Protein AF-A0A7S0XAB7-F1 (afdb_monomer_lite)

InterPro domains:
  IPR029060 PIN-like domain superfamily [SSF88723] (67-189)

Organism: NCBI:txid81844

pLDDT: mean 71.21, std 23.97, range [22.67, 98.19]

Radius of gyration: 31.21 Å; chains: 1; bounding box: 83×101×109 Å

Sequence (470 aa):
MPPYPRRRRLAKTPPPHLFDDEVSGGDVAPIPHPSLLSPSVAHDEPIDLVLDALVKQEFFFPVFDAANKTGSPWQLVAVMYHRVRGFIAACTASGFRLHWVMDCGWRSEEAHEKWRSRREEEVGKQMRNFPIGLDSILSDFLEECGQRVYRAEGLDGDDVVAKLAQELGPKTMLLSADRDMFRYVGLDNPADRVMADFTFDPVDVQGRREHHDAHADAHADIGYRLRLIPSHNPTRRRGVSKRWLSEVPYDPEAWLMTSNKLTAGIRNDMSDVADADVASRTGVGRDLGHKKAGTNEDCKQPKKTKTSSRPLSTPPAGLPSKPRPRRRRPSAPVPVHAMGYVRGACSPHVRRHGNLHAIARPLRAAVYHLLGAGMGVGGAVREVYPEWSTETDAVVWVEVPLAPDAQLVGLFDGDGGEALEWLTRRDPMAGGGSGGDGASSHSRASTGGEGRYGREMQGGAGGEVRGRIG

Secondary structure (DSSP, 8-state):
-PPPP-PPPPP-PPPGGGT-----SS----PPPGGG---SS--SSPEEEEEETGGGHHHHS----TTTT---HHHHHHHHHHHHHHHHHHHHHTTEEEEEE------SHHHHHHHHHHHHHHHHHT--SS-TTHHHHHHHHHHHTT-EEE--TTS-HHHHHHHHHHHT-TT-EEE---GGGGGEES-S-HHHHEEEEEEEEEEE----------SS-----EEEEEEEEE-S--SPPTTPPPEEGGGS---HHHHHS---HHHHHHHTTSSSSTTTTTTTS------------------PPPPPPP----PPPPPPP---PPPPP--PPPPP---TTSS-EEE----TTHHHH--HHHHTHHHHHHHHHHTTTT-STT--EEEEEEEEETTTTEEEEEEEEE---GGGGGGGSSSSHHHHHHHHHH-TTSS---------------S-----------------------

Structure (mmCIF, N/CA/C/O backbone):
data_AF-A0A7S0XAB7-F1
#
_entry.id   AF-A0A7S0XAB7-F1
#
loop_
_atom_site.group_PDB
_atom_site.id
_atom_site.type_symbol
_atom_site.label_atom_id
_atom_site.label_alt_id
_atom_site.label_comp_id
_atom_site.label_asym_id
_atom_site.label_entity_id
_atom_site.label_seq_id
_atom_site.pdbx_PDB_ins_code
_atom_site.Cartn_x
_atom_site.Cartn_y
_atom_site.Cartn_z
_atom_site.occupancy
_atom_site.B_iso_or_equiv
_atom_site.auth_seq_id
_atom_site.auth_comp_id
_atom_site.auth_asym_id
_atom_site.auth_atom_id
_atom_site.pdbx_PDB_model_num
ATOM 1 N N . MET A 1 1 ? 14.677 35.572 20.232 1.00 37.78 1 MET A N 1
ATOM 2 C CA . MET A 1 1 ? 13.810 34.401 20.486 1.00 37.78 1 MET A CA 1
ATOM 3 C C . MET A 1 1 ? 14.706 33.222 20.813 1.00 37.78 1 MET A C 1
ATOM 5 O O . MET A 1 1 ? 15.589 32.954 20.005 1.00 37.78 1 MET A O 1
ATOM 9 N N . PRO A 1 2 ? 14.558 32.570 21.974 1.00 28.83 2 PRO A N 1
ATOM 10 C CA . PRO A 1 2 ? 15.332 31.371 22.264 1.00 28.83 2 PRO A CA 1
ATOM 11 C C . PRO A 1 2 ? 14.878 30.226 21.338 1.00 28.83 2 PRO A C 1
ATOM 13 O O . PRO A 1 2 ? 13.705 30.189 20.951 1.00 28.83 2 PRO A O 1
ATOM 16 N N . PRO A 1 3 ? 15.780 29.313 20.943 1.00 34.44 3 PRO A N 1
ATOM 17 C CA . PRO A 1 3 ? 15.418 28.171 20.118 1.00 34.44 3 PRO A CA 1
ATOM 18 C C . PRO A 1 3 ? 14.452 27.260 20.881 1.00 34.44 3 PRO A C 1
ATOM 20 O O . PRO A 1 3 ? 14.683 26.914 22.040 1.00 34.44 3 PRO A O 1
ATOM 23 N N . TYR A 1 4 ? 13.359 26.876 20.218 1.00 22.67 4 TYR A N 1
ATOM 24 C CA . TYR A 1 4 ? 12.423 25.874 20.722 1.00 22.67 4 TYR A CA 1
ATOM 25 C C . TYR A 1 4 ? 13.188 24.588 21.086 1.00 22.67 4 TYR A C 1
ATOM 27 O O . TYR A 1 4 ? 13.951 24.087 20.251 1.00 22.67 4 TYR A O 1
ATOM 35 N N . PRO A 1 5 ? 12.984 24.012 22.283 1.00 29.58 5 PRO A N 1
ATOM 36 C CA . PRO A 1 5 ? 13.588 22.735 22.622 1.00 29.58 5 PRO A CA 1
ATOM 37 C C . PRO A 1 5 ? 13.044 21.663 21.674 1.00 29.58 5 PRO A C 1
ATOM 39 O O . PRO A 1 5 ? 11.830 21.468 21.557 1.00 29.58 5 PRO A O 1
ATOM 42 N N . ARG A 1 6 ? 13.948 20.963 20.977 1.00 27.81 6 ARG A N 1
ATOM 43 C CA . ARG A 1 6 ? 13.610 19.759 20.209 1.00 27.81 6 ARG A CA 1
ATOM 44 C C . ARG A 1 6 ? 12.980 18.753 21.173 1.00 27.81 6 ARG A C 1
ATOM 46 O O . ARG A 1 6 ? 13.664 18.210 22.037 1.00 27.81 6 ARG A O 1
ATOM 53 N N . ARG A 1 7 ? 11.671 18.515 21.044 1.00 33.06 7 ARG A N 1
ATOM 54 C CA . ARG A 1 7 ? 10.978 17.470 21.807 1.00 33.06 7 ARG A CA 1
ATOM 55 C C . ARG A 1 7 ? 11.581 16.112 21.445 1.00 33.06 7 ARG A C 1
ATOM 57 O O . ARG A 1 7 ? 11.533 15.709 20.283 1.00 33.06 7 ARG A O 1
ATOM 64 N N . ARG A 1 8 ? 12.118 15.406 22.447 1.00 30.88 8 ARG A N 1
ATOM 65 C CA . ARG A 1 8 ? 12.371 13.961 22.380 1.00 30.88 8 ARG A CA 1
ATOM 66 C C . ARG A 1 8 ? 11.053 13.284 21.992 1.00 30.88 8 ARG A C 1
ATOM 68 O O . ARG A 1 8 ? 10.064 13.433 22.708 1.00 30.88 8 ARG A O 1
ATOM 75 N N . ARG A 1 9 ? 11.020 12.580 20.855 1.00 36.34 9 ARG A N 1
ATOM 76 C CA . ARG A 1 9 ? 9.952 11.610 20.579 1.00 36.34 9 ARG A CA 1
ATOM 77 C C . ARG A 1 9 ? 10.008 10.579 21.711 1.00 36.34 9 ARG A C 1
ATOM 79 O O . ARG A 1 9 ? 11.088 10.055 21.976 1.00 36.34 9 ARG A O 1
ATOM 86 N N . LEU A 1 10 ? 8.886 10.341 22.396 1.00 34.97 10 LEU A N 1
ATOM 87 C CA . LEU A 1 10 ? 8.737 9.156 23.244 1.00 34.97 10 LEU A CA 1
ATOM 88 C C . LEU A 1 10 ? 9.115 7.945 22.386 1.00 34.97 10 LEU A C 1
ATOM 90 O O . LEU A 1 10 ? 8.722 7.880 21.217 1.00 34.97 10 LEU A O 1
ATOM 94 N N . ALA A 1 11 ? 9.971 7.077 22.920 1.00 35.66 11 ALA A N 1
ATOM 95 C CA . ALA A 1 11 ? 10.509 5.955 22.175 1.00 35.66 11 ALA A CA 1
ATOM 96 C C . ALA A 1 11 ? 9.341 5.079 21.697 1.00 35.66 11 ALA A C 1
ATOM 98 O O . ALA A 1 11 ? 8.578 4.561 22.504 1.00 35.66 11 ALA A O 1
ATOM 99 N N . LYS A 1 12 ? 9.186 4.971 20.373 1.00 47.94 12 LYS A N 1
ATOM 100 C CA . LYS A 1 12 ? 8.206 4.105 19.696 1.00 47.94 12 LYS A CA 1
ATOM 101 C C . LYS A 1 12 ? 8.647 2.636 19.698 1.00 47.94 12 LYS A C 1
ATOM 103 O O . LYS A 1 12 ? 8.240 1.867 18.831 1.00 47.94 12 LYS A O 1
ATOM 108 N N . THR A 1 13 ? 9.572 2.273 20.576 1.00 42.88 13 THR A N 1
ATOM 109 C CA . THR A 1 13 ? 10.095 0.920 20.636 1.00 42.88 13 THR A CA 1
ATOM 110 C C . THR A 1 13 ? 9.013 0.024 21.230 1.00 42.88 13 THR A C 1
ATOM 112 O O . THR A 1 13 ? 8.469 0.363 22.285 1.00 42.88 13 THR A O 1
ATOM 115 N N . PRO A 1 14 ? 8.667 -1.096 20.573 1.00 46.84 14 PRO A N 1
ATOM 116 C CA . PRO A 1 14 ? 7.914 -2.147 21.242 1.00 46.84 14 PRO A CA 1
ATOM 117 C C . PRO A 1 14 ? 8.655 -2.589 22.518 1.00 46.84 14 PRO A C 1
ATOM 119 O O . PRO A 1 14 ? 9.853 -2.312 22.649 1.00 46.84 14 PRO A O 1
ATOM 122 N N . PRO A 1 15 ? 7.976 -3.249 23.472 1.00 47.69 15 PRO A N 1
ATOM 123 C CA . PRO A 1 15 ? 8.644 -3.781 24.652 1.00 47.69 15 PRO A CA 1
ATOM 124 C C . PRO A 1 15 ? 9.848 -4.641 24.221 1.00 47.69 15 PRO A C 1
ATOM 126 O O . PRO A 1 15 ? 9.682 -5.466 23.324 1.00 47.69 15 PRO A O 1
ATOM 129 N N . PRO A 1 16 ? 11.042 -4.461 24.814 1.00 44.22 16 PRO A N 1
ATOM 130 C CA . PRO A 1 16 ? 12.267 -5.132 24.359 1.00 44.22 16 PRO A CA 1
ATOM 131 C C . PRO A 1 16 ? 12.135 -6.667 24.351 1.00 44.22 16 PRO A C 1
ATOM 133 O O . PRO A 1 16 ? 12.554 -7.341 23.420 1.00 44.22 16 PRO A O 1
ATOM 136 N N . HIS A 1 17 ? 11.393 -7.230 25.307 1.00 51.56 17 HIS A N 1
ATOM 137 C CA . HIS A 1 17 ? 11.152 -8.675 25.410 1.00 51.56 17 HIS A CA 1
ATOM 138 C C . HIS A 1 17 ? 10.244 -9.273 24.323 1.00 51.56 17 HIS A C 1
ATOM 140 O O . HIS A 1 17 ? 10.080 -10.484 24.284 1.00 51.56 17 HIS A O 1
ATOM 146 N N . LEU A 1 18 ? 9.612 -8.457 23.476 1.00 49.12 18 LEU A N 1
ATOM 147 C CA . LEU A 1 18 ? 8.716 -8.952 22.428 1.00 49.12 18 LEU A CA 1
ATOM 148 C C . LEU A 1 18 ? 9.488 -9.344 21.154 1.00 49.12 18 LEU A C 1
ATOM 150 O O . LEU A 1 18 ? 8.943 -10.077 20.332 1.00 49.12 18 LEU A O 1
ATOM 154 N N . PHE A 1 19 ? 10.723 -8.846 20.969 1.00 54.03 19 PHE A N 1
ATOM 155 C CA . PHE A 1 19 ? 11.463 -8.998 19.707 1.00 54.03 19 PHE A CA 1
ATOM 156 C C . PHE A 1 19 ? 13.005 -9.057 19.826 1.00 54.03 19 PHE A C 1
ATOM 158 O O . PHE A 1 19 ? 13.649 -9.196 18.788 1.00 54.03 19 PHE A O 1
ATOM 165 N N . ASP A 1 20 ? 13.601 -8.939 21.023 1.00 41.06 20 ASP A N 1
ATOM 166 C CA . ASP A 1 20 ? 15.069 -8.916 21.220 1.00 41.06 20 ASP A CA 1
ATOM 167 C C . ASP A 1 20 ? 15.716 -10.307 21.387 1.00 41.06 20 ASP A C 1
ATOM 169 O O . ASP A 1 20 ? 16.824 -10.411 21.917 1.00 41.06 20 ASP A O 1
ATOM 173 N N . ASP A 1 21 ? 15.088 -11.382 20.906 1.00 45.75 21 ASP A N 1
ATOM 174 C CA . ASP A 1 21 ? 15.840 -12.622 20.720 1.00 45.75 21 ASP A CA 1
ATOM 175 C C . ASP A 1 21 ? 16.812 -12.394 19.561 1.00 45.75 21 ASP A C 1
ATOM 177 O O . ASP A 1 21 ? 16.420 -12.312 18.392 1.00 45.75 21 ASP A O 1
ATOM 181 N N . GLU A 1 22 ? 18.099 -12.238 19.887 1.00 46.84 22 GLU A N 1
ATOM 182 C CA . GLU A 1 22 ? 19.175 -12.350 18.912 1.00 46.84 22 GLU A CA 1
ATOM 183 C C . GLU A 1 22 ? 18.909 -13.606 18.081 1.00 46.84 22 GLU A C 1
ATOM 185 O O . GLU A 1 22 ? 19.001 -14.727 18.586 1.00 46.84 22 GLU A O 1
ATOM 190 N N . VAL A 1 23 ? 18.554 -13.410 16.805 1.00 47.53 23 VAL A N 1
ATOM 191 C CA . VAL A 1 23 ? 18.348 -14.474 15.817 1.00 47.53 23 VAL A CA 1
ATOM 192 C C . VAL A 1 23 ? 19.706 -15.127 15.552 1.00 47.53 23 VAL A C 1
ATOM 194 O O . VAL A 1 23 ? 20.368 -14.885 14.544 1.00 47.53 23 VAL A O 1
ATOM 197 N N . SER A 1 24 ? 20.164 -15.916 16.515 1.00 45.62 24 SER A N 1
ATOM 198 C CA . SER A 1 24 ? 21.437 -16.616 16.539 1.00 45.62 24 SER A CA 1
ATOM 199 C C . SER A 1 24 ? 21.251 -18.020 15.974 1.00 45.62 24 SER A C 1
ATOM 201 O O . SER A 1 24 ? 21.533 -19.003 16.634 1.00 45.62 24 SER A O 1
ATOM 203 N N . GLY A 1 25 ? 20.739 -18.135 14.744 1.00 43.84 25 GLY A N 1
ATOM 204 C CA . GLY A 1 25 ? 20.757 -19.382 13.959 1.00 43.84 25 GLY A CA 1
ATOM 205 C C . GLY A 1 25 ? 20.127 -20.640 14.587 1.00 43.84 25 GLY A C 1
ATOM 206 O O . GLY A 1 25 ? 20.267 -21.711 14.005 1.00 43.84 25 GLY A O 1
ATOM 207 N N . GLY A 1 26 ? 19.468 -20.534 15.742 1.00 40.12 26 GLY A N 1
ATOM 208 C CA . GLY A 1 26 ? 18.760 -21.619 16.410 1.00 40.12 26 GLY A CA 1
ATOM 209 C C . GLY A 1 26 ? 17.337 -21.748 15.885 1.00 40.12 26 GLY A C 1
ATOM 210 O O . GLY A 1 26 ? 16.717 -20.748 15.519 1.00 40.12 26 GLY A O 1
ATOM 211 N N . ASP A 1 27 ? 16.848 -22.986 15.835 1.00 37.84 27 ASP A N 1
ATOM 212 C CA . ASP A 1 27 ? 15.499 -23.347 15.405 1.00 37.84 27 ASP A CA 1
ATOM 213 C C . ASP A 1 27 ? 14.452 -22.393 15.995 1.00 37.84 27 ASP A C 1
ATOM 215 O O . ASP A 1 27 ? 14.251 -22.323 17.209 1.00 37.84 27 ASP A O 1
ATOM 219 N N . VAL A 1 28 ? 13.788 -21.637 15.118 1.00 40.53 28 VAL A N 1
ATOM 220 C CA . VAL A 1 28 ? 12.688 -20.747 15.495 1.00 40.53 28 VAL A CA 1
ATOM 221 C C . VAL A 1 28 ? 11.567 -21.630 16.035 1.00 40.53 28 VAL A C 1
ATOM 223 O O . VAL A 1 28 ? 10.916 -22.345 15.270 1.00 40.53 28 VAL A O 1
ATOM 226 N N . ALA A 1 29 ? 11.362 -21.612 17.354 1.00 36.62 29 ALA A N 1
ATOM 227 C CA . ALA A 1 29 ? 10.285 -22.361 17.985 1.00 36.62 29 ALA A CA 1
ATOM 228 C C . ALA A 1 29 ? 8.939 -22.002 17.319 1.00 36.62 29 ALA A C 1
ATOM 230 O O . ALA A 1 29 ? 8.692 -20.825 17.027 1.00 36.62 29 ALA A O 1
ATOM 231 N N . PRO A 1 30 ? 8.060 -22.985 17.052 1.00 38.66 30 PRO A N 1
ATOM 232 C CA . PRO A 1 30 ? 6.770 -22.717 16.438 1.00 38.66 30 PRO A CA 1
ATOM 233 C C . PRO A 1 30 ? 5.950 -21.812 17.360 1.00 38.66 30 PRO A C 1
ATOM 235 O O . PRO A 1 30 ? 5.572 -22.193 18.467 1.00 38.66 30 PRO A O 1
ATOM 238 N N . ILE A 1 31 ? 5.688 -20.594 16.892 1.00 38.72 31 ILE A N 1
ATOM 239 C CA . ILE A 1 31 ? 4.845 -19.629 17.596 1.00 38.72 31 ILE A CA 1
ATOM 240 C C . ILE A 1 31 ? 3.425 -20.205 17.687 1.00 38.72 31 ILE A C 1
ATOM 242 O O . ILE A 1 31 ? 2.907 -20.680 16.670 1.00 38.72 31 ILE A O 1
ATOM 246 N N . PRO A 1 32 ? 2.781 -20.165 18.868 1.00 35.91 32 PRO A N 1
ATOM 247 C CA . PRO A 1 32 ? 1.451 -20.725 19.054 1.00 35.91 32 PRO A CA 1
ATOM 248 C C . PRO A 1 32 ? 0.440 -20.110 18.079 1.00 35.91 32 PRO A C 1
ATOM 250 O O . PRO A 1 32 ? 0.398 -18.899 17.853 1.00 35.91 32 PRO A O 1
ATOM 253 N N . HIS A 1 33 ? -0.383 -20.979 17.491 1.00 39.03 33 HIS A N 1
ATOM 254 C CA . HIS A 1 33 ? -1.453 -20.604 16.572 1.00 39.03 33 HIS A CA 1
ATOM 255 C C . HIS A 1 33 ? -2.447 -19.643 17.269 1.00 39.03 33 HIS A C 1
ATOM 257 O O . HIS A 1 33 ? -2.789 -19.868 18.433 1.00 39.03 33 HIS A O 1
ATOM 263 N N . PRO A 1 34 ? -2.985 -18.618 16.575 1.00 39.78 34 PRO A N 1
ATOM 264 C CA . PRO A 1 34 ? -3.893 -17.609 17.150 1.00 39.78 34 PRO A CA 1
ATOM 265 C C . PRO A 1 34 ? -5.225 -18.147 17.711 1.00 39.78 34 PRO A C 1
ATOM 267 O O . PRO A 1 34 ? -6.017 -17.388 18.261 1.00 39.78 34 PRO A O 1
ATOM 270 N N . SER A 1 35 ? -5.486 -19.451 17.620 1.00 39.25 35 SER A N 1
ATOM 271 C CA . SER A 1 35 ? -6.715 -20.111 18.068 1.00 39.25 35 SER A CA 1
ATOM 272 C C . SER A 1 35 ? -6.870 -20.260 19.591 1.00 39.25 35 SER A C 1
ATOM 274 O O . SER A 1 35 ? -7.872 -20.818 20.028 1.00 39.25 35 SER A O 1
ATOM 276 N N . LEU A 1 36 ? -5.920 -19.795 20.414 1.00 36.69 36 LEU A N 1
ATOM 277 C CA . LEU A 1 36 ? -5.934 -20.023 21.872 1.00 36.69 36 LEU A CA 1
ATOM 278 C C . LEU A 1 36 ? -6.383 -18.829 22.732 1.00 36.69 36 LEU A C 1
ATOM 280 O O . LEU A 1 36 ? -6.516 -18.975 23.945 1.00 36.69 36 LEU A O 1
ATOM 284 N N . LEU A 1 37 ? -6.685 -17.670 22.144 1.00 44.28 37 LEU A N 1
ATOM 285 C CA . LEU A 1 37 ? -7.172 -16.512 22.902 1.00 44.28 37 LEU A CA 1
ATOM 286 C C . LEU A 1 37 ? -8.704 -16.447 22.861 1.00 44.28 37 LEU A C 1
ATOM 288 O O . LEU A 1 37 ? -9.296 -15.834 21.977 1.00 44.28 37 LEU A O 1
ATOM 292 N N . SER A 1 38 ? -9.354 -17.090 23.834 1.00 43.00 38 SER A N 1
ATOM 293 C CA . SER A 1 38 ? -10.792 -16.907 24.074 1.00 43.00 38 SER A CA 1
ATOM 294 C C . SER A 1 38 ? -11.033 -15.536 24.735 1.00 43.00 38 SER A C 1
ATOM 296 O O . SER A 1 38 ? -10.480 -15.287 25.808 1.00 43.00 38 SER A O 1
ATOM 298 N N . PRO A 1 39 ? -11.827 -14.623 24.145 1.00 46.91 39 PRO A N 1
ATOM 299 C CA . PRO A 1 39 ? -12.055 -13.297 24.718 1.00 46.91 39 PRO A CA 1
ATOM 300 C C . PRO A 1 39 ? -12.919 -13.393 25.987 1.00 46.91 39 PRO A C 1
ATOM 302 O O . PRO A 1 39 ? -14.074 -13.801 25.925 1.00 46.91 39 PRO A O 1
ATOM 305 N N . SER A 1 40 ? -12.382 -13.007 27.152 1.00 42.66 40 SER A N 1
ATOM 306 C CA . SER A 1 40 ? -13.103 -13.079 28.442 1.00 42.66 40 SER A CA 1
ATOM 307 C C . SER A 1 40 ? -13.947 -11.842 28.784 1.00 42.66 40 SER A C 1
ATOM 309 O O . SER A 1 40 ? -14.504 -11.753 29.876 1.00 42.66 40 SER A O 1
ATOM 311 N N . VAL A 1 41 ? -14.092 -10.891 27.857 1.00 54.12 41 VAL A N 1
ATOM 312 C CA . VAL A 1 41 ? -15.007 -9.750 28.008 1.00 54.12 41 VAL A CA 1
ATOM 313 C C . VAL A 1 41 ? -15.913 -9.733 26.787 1.00 54.12 41 VAL A C 1
ATOM 315 O O . VAL A 1 41 ? -15.501 -9.317 25.706 1.00 54.12 41 VAL A O 1
ATOM 318 N N . ALA A 1 42 ? -17.126 -10.255 26.955 1.00 53.44 42 ALA A N 1
ATOM 319 C CA . ALA A 1 42 ? -18.149 -10.280 25.922 1.00 53.44 42 ALA A CA 1
ATOM 320 C C . ALA A 1 42 ? -18.617 -8.845 25.637 1.00 53.44 42 ALA A C 1
ATOM 322 O O . ALA A 1 42 ? -19.544 -8.336 26.259 1.00 53.44 42 ALA A O 1
ATOM 323 N N . HIS A 1 43 ? -17.945 -8.164 24.714 1.00 58.19 43 HIS A N 1
ATOM 324 C CA . HIS A 1 43 ? -18.654 -7.201 23.890 1.00 58.19 43 HIS A CA 1
ATOM 325 C C . HIS A 1 43 ? -19.544 -8.014 22.950 1.00 58.19 43 HIS A C 1
ATOM 327 O O . HIS A 1 43 ? -19.046 -8.920 22.283 1.00 58.19 43 HIS A O 1
ATOM 333 N N . ASP A 1 44 ? -20.844 -7.710 22.920 1.00 79.00 44 ASP A N 1
ATOM 334 C CA . ASP A 1 44 ? -21.820 -8.463 22.117 1.00 79.00 44 ASP A CA 1
ATOM 335 C C . ASP A 1 44 ? -21.486 -8.452 20.611 1.00 79.00 44 ASP A C 1
ATOM 337 O O . ASP A 1 44 ? -21.939 -9.321 19.870 1.00 79.00 44 ASP A O 1
ATOM 341 N N . GLU A 1 45 ? -20.655 -7.508 20.152 1.00 91.25 45 GLU A N 1
ATOM 342 C CA . GLU A 1 45 ? -20.186 -7.430 18.770 1.00 91.25 45 GLU A CA 1
ATOM 343 C C . GLU A 1 45 ? -18.785 -6.784 18.687 1.00 91.25 45 GLU A C 1
ATOM 345 O O . GLU A 1 45 ? -18.538 -5.789 19.380 1.00 91.25 45 GLU A O 1
ATOM 350 N N . PRO A 1 46 ? -17.855 -7.312 17.863 1.00 94.38 46 PRO A N 1
ATOM 351 C CA . PRO A 1 46 ? -16.553 -6.685 17.649 1.00 94.38 46 PRO A CA 1
ATOM 352 C C . PRO A 1 46 ? -16.686 -5.335 16.931 1.00 94.38 46 PRO A C 1
ATOM 354 O O . PRO A 1 46 ? -17.561 -5.144 16.091 1.00 94.38 46 PRO A O 1
ATOM 357 N N . ILE A 1 47 ? -15.781 -4.405 17.232 1.00 96.50 47 ILE A N 1
ATOM 358 C CA . ILE A 1 47 ? -15.714 -3.087 16.589 1.00 96.50 47 ILE A CA 1
ATOM 359 C C . ILE A 1 47 ? -14.889 -3.206 15.307 1.00 96.50 47 ILE A C 1
ATOM 361 O O . ILE A 1 47 ? -13.728 -3.612 15.360 1.00 96.50 47 ILE A O 1
ATOM 365 N N . ASP A 1 48 ? -15.436 -2.822 14.155 1.00 97.94 48 ASP A N 1
ATOM 366 C CA . ASP A 1 48 ? -14.641 -2.789 12.927 1.00 97.94 48 ASP A CA 1
ATOM 367 C C . ASP A 1 48 ? -13.570 -1.683 13.006 1.00 97.94 48 ASP A C 1
ATOM 369 O O . ASP A 1 48 ? -13.840 -0.540 13.389 1.00 97.94 48 ASP A O 1
ATOM 373 N N . LEU A 1 49 ? -12.341 -2.028 12.635 1.00 98.06 49 LEU A N 1
ATOM 374 C CA . LEU A 1 49 ? -11.194 -1.134 12.548 1.00 98.06 49 LEU A CA 1
ATOM 375 C C . LEU A 1 49 ? -10.670 -1.168 11.112 1.00 98.06 49 LEU A C 1
ATOM 377 O O . LEU A 1 49 ? -10.137 -2.184 10.665 1.00 98.06 49 LEU A O 1
ATOM 381 N N . VAL A 1 50 ? -10.823 -0.056 10.394 1.00 98.19 50 VAL A N 1
ATOM 382 C CA . VAL A 1 50 ? -10.312 0.120 9.029 1.00 98.19 50 VAL A CA 1
ATOM 383 C C . VAL A 1 50 ? -8.932 0.759 9.090 1.00 98.19 50 VAL A C 1
ATOM 385 O O . VAL A 1 50 ? -8.753 1.820 9.690 1.00 98.19 50 VAL A O 1
ATOM 388 N N . LEU A 1 51 ? -7.947 0.113 8.475 1.00 97.50 51 LEU A N 1
ATOM 389 C CA . LEU A 1 51 ? -6.547 0.504 8.536 1.00 97.50 51 LEU A CA 1
ATOM 390 C C . LEU A 1 51 ? -6.084 1.040 7.195 1.00 97.50 51 LEU A C 1
ATOM 392 O O . LEU A 1 51 ? -6.178 0.359 6.177 1.00 97.50 51 LEU A O 1
ATOM 396 N N . ASP A 1 52 ? -5.477 2.216 7.239 1.00 96.38 52 ASP A N 1
ATOM 397 C CA . ASP A 1 52 ? -4.585 2.683 6.191 1.00 96.38 52 ASP A CA 1
ATOM 398 C C . ASP A 1 52 ? -3.217 2.015 6.390 1.00 96.38 52 ASP A C 1
ATOM 400 O O . ASP A 1 52 ? -2.388 2.437 7.209 1.00 96.38 52 ASP A O 1
ATOM 404 N N . ALA A 1 53 ? -3.010 0.895 5.698 1.00 93.38 53 ALA A N 1
ATOM 405 C CA . ALA A 1 53 ? -1.891 0.003 5.973 1.00 93.38 53 ALA A CA 1
ATOM 406 C C . ALA A 1 53 ? -0.534 0.660 5.681 1.00 93.38 53 ALA A C 1
ATOM 408 O O . ALA A 1 53 ? 0.443 0.429 6.403 1.00 93.38 53 ALA A O 1
ATOM 409 N N . LEU A 1 54 ? -0.457 1.509 4.647 1.00 89.44 54 LEU A N 1
ATOM 410 C CA . LEU A 1 54 ? 0.819 2.086 4.227 1.00 89.44 54 LEU A CA 1
ATOM 411 C C . LEU A 1 54 ? 1.288 3.209 5.159 1.00 89.44 54 LEU A C 1
ATOM 413 O O . LEU A 1 54 ? 2.492 3.384 5.353 1.00 89.44 54 LEU A O 1
ATOM 417 N N . VAL A 1 55 ? 0.367 3.914 5.820 1.00 88.81 55 VAL A N 1
ATOM 418 C CA . VAL A 1 55 ? 0.715 4.957 6.799 1.00 88.81 55 VAL A CA 1
ATOM 419 C C . VAL A 1 55 ? 1.368 4.384 8.064 1.00 88.81 55 VAL A C 1
ATOM 421 O O . VAL A 1 55 ? 2.097 5.090 8.769 1.00 88.81 55 VAL A O 1
ATOM 424 N N . LYS A 1 56 ? 1.184 3.088 8.340 1.00 89.94 56 LYS A N 1
ATOM 425 C CA . LYS A 1 56 ? 1.809 2.380 9.470 1.00 89.94 56 LYS A CA 1
ATOM 426 C C . LYS A 1 56 ? 2.976 1.475 9.074 1.00 89.94 56 LYS A C 1
ATOM 428 O O . LYS A 1 56 ? 3.446 0.695 9.901 1.00 89.94 56 LYS A O 1
ATOM 433 N N . GLN A 1 57 ? 3.527 1.646 7.871 1.00 88.56 57 GLN A N 1
ATOM 434 C CA . GLN A 1 57 ? 4.696 0.889 7.408 1.00 88.56 57 GLN A CA 1
ATOM 435 C C . GLN A 1 57 ? 5.889 0.957 8.356 1.00 88.56 57 GLN A C 1
ATOM 437 O O . GLN A 1 57 ? 6.508 -0.067 8.578 1.00 88.56 57 GLN A O 1
ATOM 442 N N . GLU A 1 58 ? 6.192 2.110 8.961 1.00 88.44 58 GLU A N 1
ATOM 443 C CA . GLU A 1 58 ? 7.318 2.228 9.909 1.00 88.44 58 GLU A CA 1
ATOM 444 C C . GLU A 1 58 ? 7.152 1.348 11.158 1.00 88.44 58 GLU A C 1
ATOM 446 O O . GLU A 1 58 ? 8.140 0.980 11.798 1.00 88.44 58 GLU A O 1
ATOM 451 N N . PHE A 1 59 ? 5.906 1.045 11.542 1.00 91.62 59 PHE A N 1
ATOM 452 C CA . PHE A 1 59 ? 5.643 0.126 12.640 1.00 91.62 59 PHE A CA 1
ATOM 453 C C . PHE A 1 59 ? 5.868 -1.312 12.187 1.00 91.62 59 PHE A C 1
ATOM 455 O O . PHE A 1 59 ? 6.634 -2.024 12.826 1.00 91.62 59 PHE A O 1
ATOM 462 N N . PHE A 1 60 ? 5.243 -1.745 11.090 1.00 91.69 60 PHE A N 1
ATOM 463 C CA . PHE A 1 60 ? 5.360 -3.135 10.643 1.00 91.69 60 PHE A CA 1
ATOM 464 C C . PHE A 1 60 ? 6.764 -3.449 10.140 1.00 91.69 60 PHE A C 1
ATOM 466 O O . PHE A 1 60 ? 7.339 -4.462 10.507 1.00 91.69 60 PHE A O 1
ATOM 473 N N . PHE A 1 61 ? 7.351 -2.547 9.368 1.00 88.94 61 PHE A N 1
ATOM 474 C CA . PHE A 1 61 ? 8.665 -2.710 8.785 1.00 88.94 61 PHE A CA 1
ATOM 475 C C . PHE A 1 61 ? 9.655 -1.737 9.439 1.00 88.94 61 PHE A C 1
ATOM 477 O O . PHE A 1 61 ? 9.533 -0.521 9.253 1.00 88.94 61 PHE A O 1
ATOM 484 N N . PRO A 1 62 ? 10.640 -2.227 10.213 1.00 84.00 62 PRO A N 1
ATOM 485 C CA . PRO A 1 62 ? 11.679 -1.357 10.746 1.00 84.00 62 PRO A CA 1
ATOM 486 C C . PRO A 1 62 ? 12.408 -0.664 9.588 1.00 84.00 62 PRO A C 1
ATOM 488 O O . PRO A 1 62 ? 12.816 -1.307 8.622 1.00 84.00 62 PRO A O 1
ATOM 491 N N . VAL A 1 63 ? 12.542 0.662 9.670 1.00 76.69 63 VAL A N 1
ATOM 492 C CA . VAL A 1 63 ? 13.242 1.448 8.646 1.00 76.69 63 VAL A CA 1
ATOM 493 C C . VAL A 1 63 ? 14.667 0.927 8.525 1.00 76.69 63 VAL A C 1
ATOM 495 O O . VAL A 1 63 ? 15.380 0.845 9.526 1.00 76.69 63 VAL A O 1
ATOM 498 N N . PHE A 1 64 ? 15.071 0.591 7.299 1.00 67.75 64 PHE A N 1
ATOM 499 C CA . PHE A 1 64 ? 16.434 0.160 7.039 1.00 67.75 64 PHE A CA 1
ATOM 500 C C . PHE A 1 64 ? 17.379 1.328 7.294 1.00 67.75 64 PHE A C 1
ATOM 502 O O . PHE A 1 64 ? 17.401 2.312 6.551 1.00 67.75 64 PHE A O 1
ATOM 509 N N . ASP A 1 65 ? 18.165 1.216 8.354 1.00 67.81 65 ASP A N 1
ATOM 510 C CA . ASP A 1 65 ? 19.273 2.113 8.599 1.00 67.81 65 ASP A CA 1
ATOM 511 C C . ASP A 1 65 ? 20.547 1.453 8.072 1.00 67.81 65 ASP A C 1
ATOM 513 O O . ASP A 1 65 ? 21.170 0.607 8.729 1.00 67.81 65 ASP A O 1
ATOM 517 N N . ALA A 1 66 ? 20.905 1.847 6.849 1.00 59.38 66 ALA A N 1
ATOM 518 C CA . ALA A 1 66 ? 22.110 1.394 6.169 1.00 59.38 66 ALA A CA 1
ATOM 519 C C . ALA A 1 66 ? 23.386 1.742 6.955 1.00 59.38 66 ALA A C 1
ATOM 521 O O . ALA A 1 66 ? 24.374 1.014 6.860 1.00 59.38 66 ALA A O 1
ATOM 522 N N . ALA A 1 67 ? 23.377 2.826 7.744 1.00 60.78 67 ALA A N 1
ATOM 523 C CA . ALA A 1 67 ? 24.522 3.218 8.561 1.00 60.78 67 ALA A CA 1
ATOM 524 C C . ALA A 1 67 ? 24.688 2.301 9.782 1.00 60.78 67 ALA A C 1
ATOM 526 O O . ALA A 1 67 ? 25.812 2.037 10.206 1.00 60.78 67 ALA A O 1
ATOM 527 N N . ASN A 1 68 ? 23.583 1.758 10.295 1.00 58.38 68 ASN A N 1
ATOM 528 C CA . ASN A 1 68 ? 23.567 0.906 11.482 1.00 58.38 68 ASN A CA 1
ATOM 529 C C . ASN A 1 68 ? 23.622 -0.603 11.178 1.00 58.38 68 ASN A C 1
ATOM 531 O O . ASN A 1 68 ? 23.410 -1.403 12.084 1.00 58.38 68 ASN A O 1
ATOM 535 N N . LYS A 1 69 ? 23.924 -1.012 9.930 1.00 59.34 69 LYS A N 1
ATOM 536 C CA . LYS A 1 69 ? 23.996 -2.431 9.504 1.00 59.34 69 LYS A CA 1
ATOM 537 C C . LYS A 1 69 ? 22.766 -3.241 9.943 1.00 59.34 69 LYS A C 1
ATOM 539 O O . LYS A 1 69 ? 22.885 -4.376 10.401 1.00 59.34 69 LYS A O 1
ATOM 544 N N . THR A 1 70 ? 21.588 -2.633 9.858 1.00 57.56 70 THR A N 1
ATOM 545 C CA . THR A 1 70 ? 20.352 -3.224 10.381 1.00 57.56 70 THR A CA 1
ATOM 546 C C . THR A 1 70 ? 19.887 -4.396 9.519 1.00 57.56 70 THR A C 1
ATOM 548 O O . THR A 1 70 ? 19.124 -4.211 8.583 1.00 57.56 70 THR A O 1
ATOM 551 N N . GLY A 1 71 ? 20.351 -5.599 9.863 1.00 68.00 71 GLY A N 1
ATOM 552 C CA . GLY A 1 71 ? 19.866 -6.886 9.366 1.00 68.00 71 GLY A CA 1
ATOM 553 C C . GLY A 1 71 ? 19.981 -7.126 7.853 1.00 68.00 71 GLY A C 1
ATOM 554 O O . GLY A 1 71 ? 20.094 -6.223 7.027 1.00 68.00 71 GLY A O 1
ATOM 555 N N . SER A 1 72 ? 19.940 -8.392 7.453 1.00 79.94 72 SER A N 1
ATOM 556 C CA . SER A 1 72 ? 19.626 -8.744 6.068 1.00 79.94 72 SER A CA 1
ATOM 557 C C . SER A 1 72 ? 18.173 -8.350 5.746 1.00 79.94 72 SER A C 1
ATOM 559 O O . SER A 1 72 ? 17.332 -8.338 6.650 1.00 79.94 72 SER A O 1
ATOM 561 N N . PRO A 1 73 ? 17.817 -8.089 4.473 1.00 78.50 73 PRO A N 1
ATOM 562 C CA . PRO A 1 73 ? 16.425 -7.852 4.081 1.00 78.50 73 PRO A CA 1
ATOM 563 C C . PRO A 1 73 ? 15.452 -8.925 4.596 1.00 78.50 73 PRO A C 1
ATOM 565 O O . PRO A 1 73 ? 14.340 -8.603 5.004 1.00 78.50 73 PRO A O 1
ATOM 568 N N . TRP A 1 74 ? 15.900 -10.181 4.659 1.00 82.31 74 TRP A N 1
ATOM 569 C CA . TRP A 1 74 ? 15.130 -11.311 5.181 1.00 82.31 74 TRP A CA 1
ATOM 570 C C . TRP A 1 74 ? 14.831 -11.201 6.676 1.00 82.31 74 TRP A C 1
ATOM 572 O O . TRP A 1 74 ? 13.722 -11.511 7.098 1.00 82.31 74 TRP A O 1
ATOM 582 N N . GLN A 1 75 ? 15.776 -10.698 7.473 1.00 85.94 75 GLN A N 1
ATOM 583 C CA . GLN A 1 75 ? 15.532 -10.428 8.892 1.00 85.94 75 GLN A CA 1
ATOM 584 C C . GLN A 1 75 ? 14.485 -9.326 9.074 1.00 85.94 75 GLN A C 1
ATOM 586 O O . GLN A 1 75 ? 13.630 -9.438 9.945 1.00 85.94 75 GLN A O 1
ATOM 591 N N . LEU A 1 76 ? 14.490 -8.289 8.230 1.00 86.50 76 LEU A N 1
ATOM 592 C CA . LEU A 1 76 ? 13.475 -7.231 8.300 1.00 86.50 76 LEU A CA 1
ATOM 593 C C . LEU A 1 76 ? 12.079 -7.757 7.934 1.00 86.50 76 LEU A C 1
ATOM 595 O O . LEU A 1 76 ? 11.100 -7.386 8.579 1.00 86.50 76 LEU A O 1
ATOM 599 N N . VAL A 1 77 ? 11.988 -8.644 6.935 1.00 88.62 77 VAL A N 1
ATOM 600 C CA . VAL A 1 77 ? 10.736 -9.336 6.580 1.00 88.62 77 VAL A CA 1
ATOM 601 C C . VAL A 1 77 ? 10.265 -10.231 7.728 1.00 88.62 77 VAL A C 1
ATOM 603 O O . VAL A 1 77 ? 9.094 -10.174 8.091 1.00 88.62 77 VAL A O 1
ATOM 606 N N . ALA A 1 78 ? 11.165 -10.984 8.366 1.00 89.44 78 ALA A N 1
ATOM 607 C CA . ALA A 1 78 ? 10.822 -11.786 9.539 1.00 89.44 78 ALA A CA 1
ATOM 608 C C . ALA A 1 78 ? 10.284 -10.912 10.687 1.00 89.44 78 ALA A C 1
ATOM 610 O O . ALA A 1 78 ? 9.215 -11.190 11.229 1.00 89.44 78 ALA A O 1
ATOM 611 N N . VAL A 1 79 ? 10.954 -9.796 11.005 1.00 90.62 79 VAL A N 1
ATOM 612 C CA . VAL A 1 79 ? 10.468 -8.828 12.006 1.00 90.62 79 VAL A CA 1
ATOM 613 C C . VAL A 1 79 ? 9.086 -8.295 11.629 1.00 90.62 79 VAL A C 1
ATOM 615 O O . VAL A 1 79 ? 8.215 -8.199 12.495 1.00 90.62 79 VAL A O 1
ATOM 618 N N . MET A 1 80 ? 8.852 -7.990 10.350 1.00 93.38 80 MET A N 1
ATOM 619 C CA . MET A 1 80 ? 7.534 -7.576 9.874 1.00 93.38 80 MET A CA 1
ATOM 620 C C . MET A 1 80 ? 6.470 -8.634 10.146 1.00 93.38 80 MET A C 1
ATOM 622 O O . MET A 1 80 ? 5.409 -8.296 10.670 1.00 93.38 80 MET A O 1
ATOM 626 N N . TYR A 1 81 ? 6.758 -9.905 9.867 1.00 93.44 81 TYR A N 1
ATOM 627 C CA . TYR A 1 81 ? 5.820 -10.999 10.113 1.00 93.44 81 TYR A CA 1
ATOM 628 C C . TYR A 1 81 ? 5.457 -11.113 11.595 1.00 93.44 81 TYR A C 1
ATOM 630 O O . TYR A 1 81 ? 4.274 -11.187 11.938 1.00 93.44 81 TYR A O 1
ATOM 638 N N . HIS A 1 82 ? 6.449 -11.042 12.488 1.00 92.50 82 HIS A N 1
ATOM 639 C CA . HIS A 1 82 ? 6.203 -11.059 13.931 1.00 92.50 82 HIS A CA 1
ATOM 640 C C . HIS A 1 82 ? 5.371 -9.855 14.388 1.00 92.50 82 HIS A C 1
ATOM 642 O O . HIS A 1 82 ? 4.403 -10.022 15.132 1.00 92.50 82 HIS A O 1
ATOM 648 N N . ARG A 1 83 ? 5.690 -8.643 13.915 1.00 94.44 83 ARG A N 1
ATOM 649 C CA . ARG A 1 83 ? 4.951 -7.424 14.282 1.00 94.44 83 ARG A CA 1
ATOM 650 C C . ARG A 1 83 ? 3.513 -7.434 13.780 1.00 94.44 83 ARG A C 1
ATOM 652 O O . ARG A 1 83 ? 2.621 -7.031 14.521 1.00 94.44 83 ARG A O 1
ATOM 659 N N . VAL A 1 84 ? 3.274 -7.897 12.554 1.00 95.44 84 VAL A N 1
ATOM 660 C CA . VAL A 1 84 ? 1.924 -8.011 11.986 1.00 95.44 84 VAL A CA 1
ATOM 661 C C . VAL A 1 84 ? 1.100 -9.043 12.760 1.00 95.44 84 VAL A C 1
ATOM 663 O O . VAL A 1 84 ? -0.015 -8.728 13.170 1.00 95.44 84 VAL A O 1
ATOM 666 N N . ARG A 1 85 ? 1.651 -10.230 13.054 1.00 94.81 85 ARG A N 1
ATOM 667 C CA . ARG A 1 85 ? 0.958 -11.248 13.869 1.00 94.81 85 ARG A CA 1
ATOM 668 C C . ARG A 1 85 ? 0.637 -10.741 15.273 1.00 94.81 85 ARG A C 1
ATOM 670 O O . ARG A 1 85 ? -0.504 -10.860 15.713 1.00 94.81 85 ARG A O 1
ATOM 677 N N . GLY A 1 86 ? 1.608 -10.123 15.947 1.00 94.06 86 GLY A N 1
ATOM 678 C CA . GLY A 1 86 ? 1.403 -9.527 17.270 1.00 94.06 86 GLY A CA 1
ATOM 679 C C . GLY A 1 86 ? 0.350 -8.416 17.255 1.00 94.06 86 GLY A C 1
ATOM 680 O O . GLY A 1 86 ? -0.497 -8.348 18.143 1.00 94.06 86 GLY A O 1
ATOM 681 N N . PHE A 1 87 ? 0.338 -7.586 16.209 1.00 96.38 87 PHE A N 1
ATOM 682 C CA . PHE A 1 87 ? -0.678 -6.554 16.020 1.00 96.38 87 PHE A CA 1
ATOM 683 C C . PHE A 1 87 ? -2.081 -7.146 15.816 1.00 96.38 87 PHE A C 1
ATOM 685 O O . PHE A 1 87 ? -3.016 -6.717 16.489 1.00 96.38 87 PHE A O 1
ATOM 692 N N . ILE A 1 88 ? -2.236 -8.156 14.951 1.00 96.31 88 ILE A N 1
ATOM 693 C CA . ILE A 1 88 ? -3.517 -8.849 14.723 1.00 96.31 88 ILE A CA 1
ATOM 694 C C . ILE A 1 88 ? -4.029 -9.490 16.019 1.00 96.31 88 ILE A C 1
ATOM 696 O O . ILE A 1 88 ? -5.204 -9.331 16.364 1.00 96.31 88 ILE A O 1
ATOM 700 N N . ALA A 1 89 ? -3.150 -10.167 16.765 1.00 94.12 89 ALA A N 1
ATOM 701 C CA . ALA A 1 89 ? -3.498 -10.783 18.041 1.00 94.12 89 ALA A CA 1
ATOM 702 C C . ALA A 1 89 ? -3.969 -9.732 19.059 1.00 94.12 89 ALA A C 1
ATOM 704 O O . ALA A 1 89 ? -5.019 -9.902 19.679 1.00 94.12 89 ALA A O 1
ATOM 705 N N . ALA A 1 90 ? -3.256 -8.606 19.168 1.00 94.75 90 ALA A N 1
ATOM 706 C CA . ALA A 1 90 ? -3.620 -7.531 20.086 1.00 94.75 90 ALA A CA 1
ATOM 707 C C . ALA A 1 90 ? -4.932 -6.828 19.709 1.00 94.75 90 ALA A C 1
ATOM 709 O O . ALA A 1 90 ? -5.708 -6.449 20.587 1.00 94.75 90 ALA A O 1
ATOM 710 N N . CYS A 1 91 ? -5.209 -6.672 18.412 1.00 95.81 91 CYS A N 1
ATOM 711 C CA . CYS A 1 91 ? -6.487 -6.154 17.928 1.00 95.81 91 CYS A CA 1
ATOM 712 C C . CYS A 1 91 ? -7.642 -7.089 18.287 1.00 95.81 91 CYS A C 1
ATOM 714 O O . CYS A 1 91 ? -8.651 -6.644 18.831 1.00 95.81 91 CYS A O 1
ATOM 716 N N . THR A 1 92 ? -7.464 -8.386 18.036 1.00 94.00 92 THR A N 1
ATOM 717 C CA . THR A 1 92 ? -8.453 -9.423 18.354 1.00 94.00 92 THR A CA 1
ATOM 718 C C . THR A 1 92 ? -8.739 -9.458 19.859 1.00 94.00 92 THR A C 1
ATOM 720 O O . THR A 1 92 ? -9.897 -9.436 20.269 1.00 94.00 92 THR A O 1
ATOM 723 N N . ALA A 1 93 ? -7.699 -9.404 20.699 1.00 92.31 93 ALA A N 1
ATOM 724 C CA . ALA A 1 93 ? -7.832 -9.348 22.158 1.00 92.31 93 ALA A CA 1
ATOM 725 C C . ALA A 1 93 ? -8.505 -8.059 22.674 1.00 92.31 93 ALA A C 1
ATOM 727 O O . ALA A 1 93 ? -9.035 -8.045 23.791 1.00 92.31 93 ALA A O 1
ATOM 728 N N . SER A 1 94 ? -8.486 -6.987 21.875 1.00 94.19 94 SER A N 1
ATOM 729 C CA . SER A 1 94 ? -9.216 -5.735 22.113 1.00 94.19 94 SER A CA 1
ATOM 730 C C . SER A 1 94 ? -10.639 -5.727 21.548 1.00 94.19 94 SER A C 1
ATOM 732 O O . SER A 1 94 ? -11.332 -4.724 21.691 1.00 94.19 94 SER A O 1
ATOM 734 N N . GLY A 1 95 ? -11.090 -6.813 20.911 1.00 95.00 95 GLY A N 1
ATOM 735 C CA . GLY A 1 95 ? -12.417 -6.889 20.303 1.00 95.00 95 GLY A CA 1
ATOM 736 C C . GLY A 1 95 ? -12.540 -6.134 18.978 1.00 95.00 95 GLY A C 1
ATOM 737 O O . GLY A 1 95 ? -13.643 -5.726 18.621 1.00 95.00 95 GLY A O 1
ATOM 738 N N . PHE A 1 96 ? -11.438 -5.929 18.248 1.00 96.75 96 PHE A N 1
ATOM 739 C CA . PHE A 1 96 ? -11.473 -5.325 16.915 1.00 96.75 96 PHE A CA 1
ATOM 740 C C . PHE A 1 96 ? -11.584 -6.373 15.803 1.00 96.75 96 PHE A C 1
ATOM 742 O O . PHE A 1 96 ? -10.905 -7.400 15.836 1.00 96.75 96 PHE A O 1
ATOM 749 N N . ARG A 1 97 ? -12.378 -6.069 14.771 1.00 97.38 97 ARG A N 1
ATOM 750 C CA . ARG A 1 97 ? -12.366 -6.767 13.478 1.00 97.38 97 ARG A CA 1
ATOM 751 C C . ARG A 1 97 ? -11.594 -5.926 12.463 1.00 97.38 97 ARG A C 1
ATOM 753 O O . ARG A 1 97 ? -11.916 -4.762 12.257 1.00 97.38 97 ARG A O 1
ATOM 760 N N . LEU A 1 98 ? -10.560 -6.491 11.847 1.00 97.56 98 LEU A N 1
ATOM 761 C CA . LEU A 1 98 ? -9.631 -5.731 11.008 1.00 97.56 98 LEU A CA 1
ATOM 762 C C . LEU A 1 98 ? -10.037 -5.706 9.531 1.00 97.56 98 LEU A C 1
ATOM 764 O O . LEU A 1 98 ? -10.381 -6.735 8.948 1.00 97.56 98 LEU A O 1
ATOM 768 N N . HIS A 1 99 ? -9.912 -4.526 8.924 1.00 97.56 99 HIS A N 1
ATOM 769 C CA . HIS A 1 99 ? -10.095 -4.278 7.496 1.00 97.56 99 HIS A CA 1
ATOM 770 C C . HIS A 1 99 ? -8.891 -3.499 6.963 1.00 97.56 99 HIS A C 1
ATOM 772 O O . HIS A 1 99 ? -8.726 -2.319 7.267 1.00 97.56 99 HIS A O 1
ATOM 778 N N . TRP A 1 100 ? -8.032 -4.142 6.178 1.00 97.31 100 TRP A N 1
ATOM 779 C CA . TRP A 1 100 ? -6.785 -3.539 5.709 1.00 97.31 100 TRP A CA 1
ATOM 780 C C . TRP A 1 100 ? -6.980 -2.900 4.348 1.00 97.31 100 TRP A C 1
ATOM 782 O O . TRP A 1 100 ? -7.369 -3.586 3.414 1.00 97.31 100 TRP A O 1
ATOM 792 N N . VAL A 1 101 ? -6.679 -1.617 4.201 1.00 96.44 101 VAL A N 1
ATOM 793 C CA . VAL A 1 101 ? -6.703 -0.946 2.901 1.00 96.44 101 VAL A CA 1
ATOM 794 C C . VAL A 1 101 ? -5.275 -0.715 2.433 1.00 96.44 101 VAL A C 1
ATOM 796 O O . VAL A 1 101 ? -4.470 -0.082 3.119 1.00 96.44 101 VAL A O 1
ATOM 799 N N . MET A 1 102 ? -4.969 -1.235 1.248 1.00 93.69 102 MET A N 1
ATOM 800 C CA . MET A 1 102 ? -3.686 -1.066 0.579 1.00 93.69 102 MET A CA 1
ATOM 801 C C . MET A 1 102 ? -3.818 -0.043 -0.539 1.00 93.69 102 MET A C 1
ATOM 803 O O . MET A 1 102 ? -4.638 -0.206 -1.444 1.00 93.69 102 MET A O 1
ATOM 807 N N . ASP A 1 103 ? -2.976 0.991 -0.515 1.00 88.69 103 ASP A N 1
ATOM 808 C CA . ASP A 1 103 ? -2.981 1.993 -1.577 1.00 88.69 103 ASP A CA 1
ATOM 809 C C . ASP A 1 103 ? -2.624 1.352 -2.930 1.00 88.69 103 ASP A C 1
ATOM 811 O O . ASP A 1 103 ? -1.557 0.749 -3.135 1.00 88.69 103 ASP A O 1
ATOM 815 N N . CYS A 1 104 ? -3.566 1.482 -3.858 1.00 80.75 104 CYS A N 1
ATOM 816 C CA . CYS A 1 104 ? -3.468 1.047 -5.246 1.00 80.75 104 CYS A CA 1
ATOM 817 C C . CYS A 1 104 ? -3.785 2.207 -6.208 1.00 80.75 104 CYS A C 1
ATOM 819 O O . CYS A 1 104 ? -3.941 1.999 -7.416 1.00 80.75 104 CYS A O 1
ATOM 821 N N . GLY A 1 105 ? -3.862 3.436 -5.688 1.00 71.44 105 GLY A N 1
ATOM 822 C CA . GLY A 1 105 ? -4.192 4.632 -6.439 1.00 71.44 105 GLY A CA 1
ATOM 823 C C . GLY A 1 105 ? -3.028 5.111 -7.296 1.00 71.44 105 GLY A C 1
ATOM 824 O O . GLY A 1 105 ? -2.000 5.581 -6.812 1.00 71.44 105 GLY A O 1
ATOM 825 N N . TRP A 1 106 ? -3.191 5.040 -8.616 1.00 71.31 106 TRP A N 1
ATOM 826 C CA . TRP A 1 106 ? -2.226 5.603 -9.566 1.00 71.31 106 TRP A CA 1
ATOM 827 C C . TRP A 1 106 ? -2.848 6.590 -10.553 1.00 71.31 106 TRP A C 1
ATOM 829 O O . TRP A 1 106 ? -2.117 7.193 -11.330 1.00 71.31 106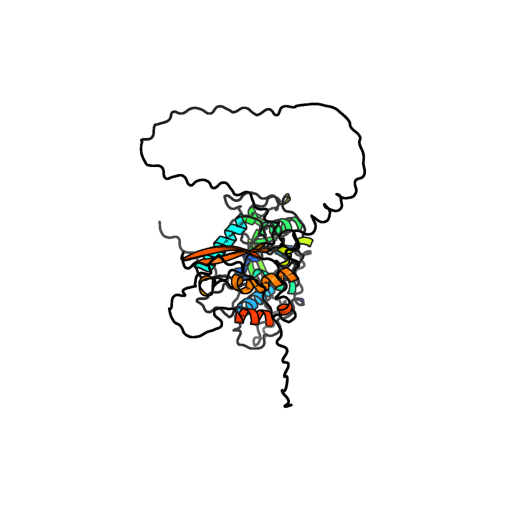 TRP A O 1
ATOM 839 N N . ARG A 1 107 ? -4.173 6.784 -10.532 1.00 72.19 107 ARG A N 1
ATOM 840 C CA . ARG A 1 107 ? -4.884 7.498 -11.604 1.00 72.19 107 ARG A CA 1
ATOM 841 C C . ARG A 1 107 ? -4.662 9.011 -11.616 1.00 72.19 107 ARG A C 1
ATOM 843 O O . ARG A 1 107 ? -4.707 9.601 -12.692 1.00 72.19 107 ARG A O 1
ATOM 850 N N . SER A 1 108 ? -4.426 9.655 -10.471 1.00 78.31 108 SER A N 1
ATOM 851 C CA . SER A 1 108 ? -4.297 11.117 -10.446 1.00 78.31 108 SER A CA 1
ATOM 852 C C . SER A 1 108 ? -2.920 11.589 -10.927 1.00 78.31 108 SER A C 1
ATOM 854 O O . SER A 1 108 ? -1.886 10.973 -10.659 1.00 78.31 108 SER A O 1
ATOM 856 N N . GLU A 1 109 ? -2.896 12.719 -11.636 1.00 81.88 109 GLU A N 1
ATOM 857 C CA . GLU A 1 109 ? -1.656 13.409 -12.019 1.00 81.88 109 GLU A CA 1
ATOM 858 C C . GLU A 1 109 ? -0.832 13.781 -10.777 1.00 81.88 109 GLU A C 1
ATOM 860 O O . GLU A 1 109 ? 0.377 13.573 -10.747 1.00 81.88 109 GLU A O 1
ATOM 865 N N . GLU A 1 110 ? -1.500 14.192 -9.697 1.00 82.50 110 GLU A N 1
ATOM 866 C CA . GLU A 1 110 ? -0.863 14.466 -8.407 1.00 82.50 110 GLU A CA 1
ATOM 867 C C . GLU A 1 110 ? -0.157 13.227 -7.826 1.00 82.50 110 GLU A C 1
ATOM 869 O O . GLU A 1 110 ? 0.981 13.323 -7.358 1.00 82.50 110 GLU A O 1
ATOM 874 N N . ALA A 1 111 ? -0.789 12.047 -7.865 1.00 81.62 111 ALA A N 1
ATOM 875 C CA . ALA A 1 111 ? -0.160 10.807 -7.410 1.00 81.62 111 ALA A CA 1
ATOM 876 C C . ALA A 1 111 ? 1.048 10.439 -8.285 1.00 81.62 111 ALA A C 1
ATOM 878 O O . ALA A 1 111 ? 2.067 9.978 -7.762 1.00 81.62 111 ALA A O 1
ATOM 879 N N . HIS A 1 112 ? 0.972 10.680 -9.599 1.00 82.88 112 HIS A N 1
ATOM 880 C CA . HIS A 1 112 ? 2.111 10.522 -10.506 1.00 82.88 112 HIS A CA 1
ATOM 881 C C . HIS A 1 112 ? 3.267 11.460 -10.155 1.00 82.88 112 HIS A C 1
ATOM 883 O O . HIS A 1 112 ? 4.403 10.999 -10.050 1.00 82.88 112 HIS A O 1
ATOM 889 N N . GLU A 1 113 ? 3.002 12.747 -9.947 1.00 87.19 113 GLU A N 1
ATOM 890 C CA . GLU A 1 113 ? 4.021 13.741 -9.602 1.00 87.19 113 GLU A CA 1
ATOM 891 C C . GLU A 1 113 ? 4.683 13.438 -8.256 1.00 87.19 113 GLU A C 1
ATOM 893 O O . GLU A 1 113 ? 5.912 13.412 -8.162 1.00 87.19 113 GLU A O 1
ATOM 898 N N . LYS A 1 114 ? 3.886 13.124 -7.225 1.00 86.62 114 LYS A N 1
ATOM 899 C CA . LYS A 1 114 ? 4.397 12.709 -5.909 1.00 86.62 114 LYS A CA 1
ATOM 900 C C . LYS A 1 114 ? 5.268 11.466 -6.025 1.00 86.62 114 LYS A C 1
ATOM 902 O O . LYS A 1 114 ? 6.338 11.405 -5.421 1.00 86.62 114 LYS A O 1
ATOM 907 N N . TRP A 1 115 ? 4.821 10.474 -6.794 1.00 87.06 115 TRP A N 1
ATOM 908 C CA . TRP A 1 115 ? 5.600 9.266 -7.019 1.00 87.06 115 TRP A CA 1
ATOM 909 C C . TRP A 1 115 ? 6.924 9.580 -7.723 1.00 87.06 115 TRP A C 1
ATOM 911 O O . TRP A 1 115 ? 7.968 9.183 -7.205 1.00 87.06 115 TRP A O 1
ATOM 921 N N . ARG A 1 116 ? 6.907 10.338 -8.831 1.00 89.25 116 ARG A N 1
ATOM 922 C CA . ARG A 1 116 ? 8.124 10.721 -9.565 1.00 89.25 116 ARG A CA 1
ATOM 923 C C . ARG A 1 116 ? 9.106 11.465 -8.670 1.00 89.25 116 ARG A C 1
ATOM 925 O O . ARG A 1 116 ? 10.251 11.046 -8.567 1.00 89.25 116 ARG A O 1
ATOM 932 N N . SER A 1 117 ? 8.640 12.482 -7.949 1.00 91.44 117 SER A N 1
ATOM 933 C CA . SER A 1 117 ? 9.484 13.274 -7.049 1.00 91.44 117 SER A CA 1
ATOM 934 C C . SER A 1 117 ? 10.151 12.413 -5.968 1.00 91.44 117 SER A C 1
ATOM 936 O O . SER A 1 117 ? 11.354 12.535 -5.742 1.00 91.44 117 SER A O 1
ATOM 938 N N . ARG A 1 118 ? 9.417 11.466 -5.361 1.00 90.19 118 ARG A N 1
ATOM 939 C CA . ARG A 1 118 ? 10.001 10.505 -4.404 1.00 90.19 118 ARG A CA 1
ATOM 940 C C . ARG A 1 118 ? 11.064 9.620 -5.061 1.00 90.19 118 ARG A C 1
ATOM 942 O O . ARG A 1 118 ? 12.103 9.376 -4.460 1.00 90.19 118 ARG A O 1
ATOM 949 N N . ARG A 1 119 ? 10.830 9.130 -6.286 1.00 90.94 119 ARG A N 1
ATOM 950 C CA . ARG A 1 119 ? 11.812 8.297 -7.008 1.00 90.94 119 ARG A CA 1
ATOM 951 C C . ARG A 1 119 ? 13.066 9.080 -7.383 1.00 90.94 119 ARG A C 1
ATOM 953 O O . ARG A 1 119 ? 14.162 8.549 -7.252 1.00 90.94 119 ARG A O 1
ATOM 960 N N . GLU A 1 120 ? 12.906 10.320 -7.832 1.00 93.12 120 GLU A N 1
ATOM 961 C CA . GLU A 1 120 ? 14.022 11.214 -8.146 1.00 93.12 120 GLU A CA 1
ATOM 962 C C . GLU A 1 120 ? 14.908 11.433 -6.920 1.00 93.12 120 GLU A C 1
ATOM 964 O O . GLU A 1 120 ? 16.129 11.304 -7.004 1.00 93.12 120 GLU A O 1
ATOM 969 N N . GLU A 1 121 ? 14.289 11.694 -5.766 1.00 92.81 121 GLU A N 1
ATOM 970 C CA . GLU A 1 121 ? 14.992 11.844 -4.496 1.00 92.81 121 GLU A CA 1
ATOM 971 C C . GLU A 1 121 ? 15.728 10.557 -4.092 1.00 92.81 121 GLU A C 1
ATOM 973 O O . GLU A 1 121 ? 16.903 10.617 -3.730 1.00 92.81 121 GLU A O 1
ATOM 978 N N . GLU A 1 122 ? 15.075 9.396 -4.188 1.00 91.44 122 GLU A N 1
ATOM 979 C CA . GLU A 1 122 ? 15.673 8.100 -3.840 1.00 91.44 122 GLU A CA 1
ATOM 980 C C . GLU A 1 122 ? 16.864 7.736 -4.736 1.00 91.44 122 GLU A C 1
ATOM 982 O O . GLU A 1 122 ? 17.906 7.312 -4.233 1.00 91.44 122 GLU A O 1
ATOM 987 N N . VAL A 1 123 ? 16.742 7.925 -6.054 1.00 91.88 123 VAL A N 1
ATOM 988 C CA . VAL A 1 123 ? 17.829 7.670 -7.015 1.00 91.88 123 VAL A CA 1
ATOM 989 C C . VAL A 1 123 ? 18.962 8.678 -6.827 1.00 91.88 123 VAL A C 1
ATOM 991 O O . VAL A 1 123 ? 20.131 8.291 -6.805 1.00 91.88 123 VAL A O 1
ATOM 994 N N . GLY A 1 124 ? 18.636 9.960 -6.640 1.00 91.94 124 GLY A N 1
ATOM 995 C CA . GLY A 1 124 ? 19.626 11.011 -6.411 1.00 91.94 124 GLY A CA 1
ATOM 996 C C . GLY A 1 124 ? 20.438 10.781 -5.136 1.00 91.94 124 GLY A C 1
ATOM 997 O O . GLY A 1 124 ? 21.666 10.900 -5.155 1.00 91.94 124 GLY A O 1
ATOM 998 N N . LYS A 1 125 ? 19.766 10.390 -4.044 1.00 91.31 125 LYS A N 1
ATOM 999 C CA . LYS A 1 125 ? 20.393 10.083 -2.748 1.00 91.31 125 LYS A CA 1
ATOM 1000 C C . LYS A 1 125 ? 20.981 8.677 -2.661 1.00 91.31 125 LYS A C 1
ATOM 1002 O O . LYS A 1 125 ? 21.693 8.399 -1.704 1.00 91.31 125 LYS A O 1
ATOM 1007 N N . GLN A 1 126 ? 20.678 7.795 -3.612 1.00 90.06 126 GLN A N 1
ATOM 1008 C CA . GLN A 1 126 ? 20.985 6.365 -3.535 1.00 90.06 126 GLN A CA 1
ATOM 1009 C C . GLN A 1 126 ? 20.479 5.701 -2.246 1.00 90.06 126 GLN A C 1
ATOM 1011 O O . GLN A 1 126 ? 21.090 4.760 -1.739 1.00 90.06 126 GLN A O 1
ATOM 1016 N N . MET A 1 127 ? 19.346 6.170 -1.724 1.00 87.00 127 MET A N 1
ATOM 1017 C CA . MET A 1 127 ? 18.746 5.650 -0.500 1.00 87.00 127 MET A CA 1
ATOM 1018 C C . MET A 1 127 ? 17.249 5.472 -0.667 1.00 87.00 127 MET A C 1
ATOM 1020 O O . MET A 1 127 ? 16.575 6.305 -1.266 1.00 87.00 127 MET A O 1
ATOM 1024 N N . ARG A 1 128 ? 16.729 4.401 -0.075 1.00 85.94 128 ARG A N 1
ATOM 1025 C CA . ARG A 1 128 ? 15.301 4.138 0.027 1.00 85.94 128 ARG A CA 1
ATOM 1026 C C . ARG A 1 128 ? 15.012 3.570 1.409 1.00 85.94 128 ARG A C 1
ATOM 1028 O O . ARG A 1 128 ? 15.690 2.647 1.842 1.00 85.94 128 ARG A O 1
ATOM 1035 N N . ASN A 1 129 ? 13.999 4.115 2.074 1.00 82.94 129 ASN A N 1
ATOM 1036 C CA . ASN A 1 129 ? 13.683 3.753 3.461 1.00 82.94 129 ASN A CA 1
ATOM 1037 C C . ASN A 1 129 ? 13.011 2.376 3.589 1.00 82.94 129 ASN A C 1
ATOM 1039 O O . ASN A 1 129 ? 13.082 1.753 4.644 1.00 82.94 129 ASN A O 1
ATOM 1043 N N . PHE A 1 130 ? 12.361 1.914 2.517 1.00 83.50 130 PHE A N 1
ATOM 1044 C CA . PHE A 1 130 ? 11.589 0.673 2.482 1.00 83.50 130 PHE A CA 1
ATOM 1045 C C . PHE A 1 130 ? 11.953 -0.161 1.252 1.00 83.50 130 PHE A C 1
ATOM 1047 O O . PHE A 1 130 ? 12.153 0.421 0.183 1.00 83.50 130 PHE A O 1
ATOM 1054 N N . PRO A 1 131 ? 11.976 -1.499 1.333 1.00 81.75 131 PRO A N 1
ATOM 1055 C CA . PRO A 1 131 ? 12.185 -2.352 0.170 1.00 81.75 131 PRO A CA 1
ATOM 1056 C C . PRO A 1 131 ? 11.200 -2.076 -0.976 1.00 81.75 131 PRO A C 1
ATOM 1058 O O . PRO A 1 131 ? 10.085 -1.576 -0.787 1.00 81.75 131 PRO A O 1
ATOM 1061 N N . ILE A 1 132 ? 11.618 -2.401 -2.201 1.00 80.94 132 ILE A N 1
ATOM 1062 C CA . ILE A 1 132 ? 10.695 -2.480 -3.340 1.00 80.94 132 ILE A CA 1
ATOM 1063 C C . ILE A 1 132 ? 9.696 -3.608 -3.065 1.00 80.94 132 ILE A C 1
ATOM 1065 O O . ILE A 1 132 ? 10.099 -4.675 -2.619 1.00 80.94 132 ILE A O 1
ATOM 1069 N N . GLY A 1 133 ? 8.412 -3.370 -3.337 1.00 83.25 133 GLY A N 1
ATOM 1070 C CA . GLY A 1 133 ? 7.369 -4.389 -3.197 1.00 83.25 133 GLY A CA 1
ATOM 1071 C C . GLY A 1 133 ? 6.958 -4.696 -1.757 1.00 83.25 133 GLY A C 1
ATOM 1072 O O . GLY A 1 133 ? 6.191 -5.629 -1.554 1.00 83.25 133 GLY A O 1
ATOM 1073 N N . LEU A 1 134 ? 7.427 -3.926 -0.763 1.00 85.88 134 LEU A N 1
ATOM 1074 C CA . LEU A 1 134 ? 7.048 -4.116 0.643 1.00 85.88 134 LEU A CA 1
ATOM 1075 C C . LEU A 1 134 ? 5.526 -4.142 0.842 1.00 85.88 134 LEU A C 1
ATOM 1077 O O . LEU A 1 134 ? 5.015 -4.922 1.632 1.00 85.88 134 LEU A O 1
ATOM 1081 N N . ASP A 1 135 ? 4.812 -3.287 0.119 1.00 88.69 135 ASP A N 1
ATOM 1082 C CA . ASP A 1 135 ? 3.355 -3.250 0.098 1.00 88.69 135 ASP A CA 1
ATOM 1083 C C . ASP A 1 135 ? 2.750 -4.576 -0.373 1.00 88.69 135 ASP A C 1
ATOM 1085 O O . ASP A 1 135 ? 1.810 -5.053 0.244 1.00 88.69 135 ASP A O 1
ATOM 1089 N N . SER A 1 136 ? 3.313 -5.196 -1.410 1.00 87.94 136 SER A N 1
ATOM 1090 C CA . SER A 1 136 ? 2.842 -6.494 -1.915 1.00 87.94 136 SER A CA 1
ATOM 1091 C C . SER A 1 136 ? 3.137 -7.613 -0.912 1.00 87.94 136 SER A C 1
ATOM 1093 O O . SER A 1 136 ? 2.224 -8.335 -0.541 1.00 87.94 136 SER A O 1
ATOM 1095 N N . ILE A 1 137 ? 4.360 -7.666 -0.366 1.00 89.94 137 ILE A N 1
ATOM 1096 C CA . ILE A 1 137 ? 4.750 -8.664 0.649 1.00 89.94 137 ILE A CA 1
ATOM 1097 C C . ILE A 1 137 ? 3.860 -8.555 1.896 1.00 89.94 137 ILE A C 1
ATOM 1099 O O . ILE A 1 137 ? 3.392 -9.563 2.418 1.00 89.94 137 ILE A O 1
ATOM 1103 N N . LEU A 1 138 ? 3.606 -7.334 2.381 1.00 92.56 138 LEU A N 1
ATOM 1104 C CA . LEU A 1 138 ? 2.697 -7.108 3.505 1.00 92.56 138 LEU A CA 1
ATOM 1105 C C . LEU A 1 138 ? 1.275 -7.571 3.166 1.00 92.56 138 LEU A C 1
ATOM 1107 O O . LEU A 1 138 ? 0.616 -8.164 4.011 1.00 92.56 138 LEU A O 1
ATOM 1111 N N . SER A 1 139 ? 0.812 -7.308 1.944 1.00 92.50 139 SER A N 1
ATOM 1112 C CA . SER A 1 139 ? -0.512 -7.714 1.475 1.00 92.50 139 SER A CA 1
ATOM 1113 C C . SER A 1 139 ? -0.691 -9.226 1.507 1.00 92.50 139 SER A C 1
ATOM 1115 O O . SER A 1 139 ? -1.645 -9.708 2.111 1.00 92.50 139 SER A O 1
ATOM 1117 N N . ASP A 1 140 ? 0.246 -9.949 0.898 1.00 90.75 140 ASP A N 1
ATOM 1118 C CA . ASP A 1 140 ? 0.192 -11.404 0.770 1.00 90.75 140 ASP A CA 1
ATOM 1119 C C . ASP A 1 140 ? 0.258 -12.057 2.156 1.00 90.75 140 ASP A C 1
ATOM 1121 O O . ASP A 1 140 ? -0.511 -12.964 2.471 1.00 90.75 140 ASP A O 1
ATOM 1125 N N . PHE A 1 141 ? 1.111 -11.528 3.039 1.00 93.75 141 PHE A N 1
ATOM 1126 C CA . PHE A 1 141 ? 1.220 -12.023 4.407 1.00 93.75 141 PHE A CA 1
ATOM 1127 C C . PHE A 1 141 ? -0.047 -11.782 5.244 1.00 93.75 141 PHE A C 1
ATOM 1129 O O . PHE A 1 141 ? -0.433 -12.621 6.060 1.00 93.75 141 PHE A O 1
ATOM 1136 N N . LEU A 1 142 ? -0.711 -10.636 5.068 1.00 94.62 142 LEU A N 1
ATOM 1137 C CA . LEU A 1 142 ? -1.985 -10.357 5.735 1.00 94.62 142 LEU A CA 1
ATOM 1138 C C . LEU A 1 142 ? -3.069 -11.351 5.298 1.00 94.62 142 LEU A C 1
ATOM 1140 O O . LEU A 1 142 ? -3.816 -11.847 6.143 1.00 94.62 142 LEU A O 1
ATOM 1144 N N . GLU A 1 143 ? -3.129 -11.676 4.009 1.00 93.31 143 GLU A N 1
ATOM 1145 C CA . GLU A 1 143 ? -4.059 -12.673 3.469 1.00 93.31 143 GLU A CA 1
ATOM 1146 C C . GLU A 1 143 ? -3.745 -14.087 3.961 1.00 93.31 143 GLU A C 1
ATOM 1148 O O . GLU A 1 143 ? -4.661 -14.806 4.356 1.00 93.31 143 GLU A O 1
ATOM 1153 N N . GLU A 1 144 ? -2.464 -14.464 4.040 1.00 90.69 144 GLU A N 1
ATOM 1154 C CA . GLU A 1 144 ? -2.023 -15.722 4.663 1.00 90.69 144 GLU A CA 1
ATOM 1155 C C . GLU A 1 144 ? -2.474 -15.812 6.133 1.00 90.69 144 GLU A C 1
ATOM 1157 O O . GLU A 1 144 ? -2.857 -16.875 6.621 1.00 90.69 144 GLU A O 1
ATOM 1162 N N . CYS A 1 145 ? -2.521 -14.675 6.837 1.00 92.19 145 CYS A N 1
ATOM 1163 C CA . CYS A 1 145 ? -3.068 -14.565 8.192 1.00 92.19 145 CYS A CA 1
ATOM 1164 C C . CYS A 1 145 ? -4.613 -14.495 8.241 1.00 92.19 145 CYS A C 1
ATOM 1166 O O . CYS A 1 145 ? -5.181 -14.145 9.283 1.00 92.19 145 CYS A O 1
ATOM 1168 N N . GLY A 1 146 ? -5.305 -14.775 7.133 1.00 94.44 146 GLY A N 1
ATOM 1169 C CA . GLY A 1 146 ? -6.766 -14.771 7.030 1.00 94.44 146 GLY A CA 1
ATOM 1170 C C . GLY A 1 146 ? -7.405 -13.385 7.149 1.00 94.44 146 GLY A C 1
ATOM 1171 O O . GLY A 1 146 ? -8.589 -13.282 7.476 1.00 94.44 146 GLY A O 1
ATOM 1172 N N . GLN A 1 147 ? -6.638 -12.309 6.949 1.00 95.31 147 GLN A N 1
ATOM 1173 C CA . GLN A 1 147 ? -7.150 -10.943 7.045 1.00 95.31 147 GLN A CA 1
ATOM 1174 C C . GLN A 1 147 ? -7.814 -10.493 5.741 1.00 95.31 147 GLN A C 1
ATOM 1176 O O . GLN A 1 147 ? -7.432 -10.905 4.649 1.00 95.31 147 GLN A O 1
ATOM 1181 N N . ARG A 1 148 ? -8.792 -9.585 5.853 1.00 94.25 148 ARG A N 1
ATOM 1182 C CA . ARG A 1 148 ? -9.419 -8.933 4.695 1.00 94.25 148 ARG A CA 1
ATOM 1183 C C . ARG A 1 148 ? -8.555 -7.772 4.220 1.00 94.25 148 ARG A C 1
ATOM 1185 O O . ARG A 1 148 ? -8.389 -6.800 4.962 1.00 94.25 148 ARG A O 1
ATOM 1192 N N . VAL A 1 149 ? -8.049 -7.866 2.992 1.00 95.38 149 VAL A N 1
ATOM 1193 C CA . VAL A 1 149 ? -7.211 -6.837 2.370 1.00 95.38 149 VAL A CA 1
ATOM 1194 C C . VAL A 1 149 ? -7.904 -6.257 1.141 1.00 95.38 149 VAL A C 1
ATOM 1196 O O . VAL A 1 149 ? -8.146 -6.948 0.158 1.00 95.38 149 VAL A O 1
ATOM 1199 N N . TYR A 1 150 ? -8.212 -4.968 1.202 1.00 94.50 150 TYR A N 1
ATOM 1200 C CA . TYR A 1 150 ? -8.889 -4.202 0.166 1.00 94.50 150 TYR A CA 1
ATOM 1201 C C . TYR A 1 150 ? -7.858 -3.472 -0.703 1.00 94.50 150 TYR A C 1
ATOM 1203 O O . TYR A 1 150 ? -7.037 -2.697 -0.202 1.00 94.50 150 TYR A O 1
ATOM 1211 N N . ARG A 1 151 ? -7.926 -3.697 -2.016 1.00 91.19 151 ARG A N 1
ATOM 1212 C CA . ARG A 1 151 ? -7.071 -3.117 -3.058 1.00 91.19 151 ARG A CA 1
ATOM 1213 C C . ARG A 1 151 ? -7.948 -2.475 -4.133 1.00 91.19 151 ARG A C 1
ATOM 1215 O O . ARG A 1 151 ? -8.192 -3.055 -5.184 1.00 91.19 151 ARG A O 1
ATOM 1222 N N . ALA A 1 152 ? -8.452 -1.269 -3.885 1.00 84.94 152 ALA A N 1
ATOM 1223 C CA . ALA A 1 152 ? -9.305 -0.613 -4.872 1.00 84.94 152 ALA A CA 1
ATOM 1224 C C . ALA A 1 152 ? -8.470 0.034 -5.987 1.00 84.94 152 ALA A C 1
ATOM 1226 O O . ALA A 1 152 ? -7.887 1.111 -5.830 1.00 84.94 152 ALA A O 1
ATOM 1227 N N . GLU A 1 153 ? -8.399 -0.636 -7.130 1.00 82.50 153 GLU A N 1
ATOM 1228 C CA . GLU A 1 153 ? -7.615 -0.161 -8.262 1.00 82.50 153 GLU A CA 1
ATOM 1229 C C . GLU A 1 153 ? -8.098 1.187 -8.790 1.00 82.50 153 GLU A C 1
ATOM 1231 O O . GLU A 1 153 ? -9.266 1.398 -9.116 1.00 82.50 153 GLU A O 1
ATOM 1236 N N . GLY A 1 154 ? -7.156 2.119 -8.919 1.00 82.69 154 GLY A N 1
ATOM 1237 C CA . GLY A 1 154 ? -7.439 3.438 -9.469 1.00 82.69 154 GLY A CA 1
ATOM 1238 C C . GLY A 1 154 ? -8.229 4.368 -8.548 1.00 82.69 154 GLY A C 1
ATOM 1239 O O . GLY A 1 154 ? -8.495 5.500 -8.955 1.00 82.69 154 GLY A O 1
ATOM 1240 N N . LEU A 1 155 ? -8.545 3.948 -7.323 1.00 87.62 155 LEU A N 1
ATOM 1241 C CA . LEU A 1 155 ? -9.057 4.827 -6.275 1.00 87.62 155 LEU A CA 1
ATOM 1242 C C . LEU A 1 155 ? -7.924 5.258 -5.340 1.00 87.62 155 LEU A C 1
ATOM 1244 O O . LEU A 1 155 ? -6.916 4.570 -5.206 1.00 87.62 155 LEU A O 1
ATOM 1248 N N . ASP A 1 156 ? -8.084 6.424 -4.720 1.00 89.88 156 ASP A N 1
ATOM 1249 C CA . ASP A 1 156 ? -7.195 6.904 -3.659 1.00 89.88 156 ASP A CA 1
ATOM 1250 C C . ASP A 1 156 ? -7.403 6.016 -2.423 1.00 89.88 156 ASP A C 1
ATOM 1252 O O . ASP A 1 156 ? -8.550 5.811 -2.017 1.00 89.88 156 ASP A O 1
ATOM 1256 N N . GLY A 1 157 ? -6.333 5.493 -1.814 1.00 92.25 157 GLY A N 1
ATOM 1257 C CA . GLY A 1 157 ? -6.452 4.654 -0.611 1.00 92.25 157 GLY A CA 1
ATOM 1258 C C . GLY A 1 157 ? -7.259 5.330 0.506 1.00 92.25 157 GLY A C 1
ATOM 1259 O O . GLY A 1 157 ? -8.112 4.697 1.128 1.00 92.25 157 GLY A O 1
ATOM 1260 N N . ASP A 1 158 ? -7.084 6.643 0.670 1.00 94.69 158 ASP A N 1
ATOM 1261 C CA . ASP A 1 158 ? -7.828 7.461 1.628 1.00 94.69 158 ASP A CA 1
ATOM 1262 C C . ASP A 1 158 ? -9.348 7.430 1.398 1.00 94.69 158 ASP A C 1
ATOM 1264 O O . ASP A 1 158 ? -10.132 7.380 2.351 1.00 94.69 158 ASP A O 1
ATOM 1268 N N . ASP A 1 159 ? -9.777 7.450 0.130 1.00 94.88 159 ASP A N 1
ATOM 1269 C CA . ASP A 1 159 ? -11.196 7.398 -0.226 1.00 94.88 159 ASP A CA 1
ATOM 1270 C C . ASP A 1 159 ? -11.797 6.055 0.167 1.00 94.88 159 ASP A C 1
ATOM 1272 O O . ASP A 1 159 ? -12.908 6.006 0.688 1.00 94.88 159 ASP A O 1
ATOM 1276 N N . VAL A 1 160 ? -11.051 4.976 -0.070 1.00 95.50 160 VAL A N 1
ATOM 1277 C CA . VAL A 1 160 ? -11.460 3.601 0.220 1.00 95.50 160 VAL A CA 1
ATOM 1278 C C . VAL A 1 160 ? -11.573 3.394 1.723 1.00 95.50 160 VAL A C 1
ATOM 1280 O O . VAL A 1 160 ? -12.587 2.876 2.180 1.00 95.50 160 VAL A O 1
ATOM 1283 N N . VAL A 1 161 ? -10.587 3.855 2.502 1.00 97.00 161 VAL A N 1
ATOM 1284 C CA . VAL A 1 161 ? -10.620 3.813 3.974 1.00 97.00 161 VAL A CA 1
ATOM 1285 C C . VAL A 1 161 ? -11.863 4.526 4.502 1.00 97.00 161 VAL A C 1
ATOM 1287 O O . VAL A 1 161 ? -12.638 3.950 5.268 1.00 97.00 161 VAL A O 1
ATOM 1290 N N . ALA A 1 162 ? -12.079 5.773 4.077 1.00 97.44 162 ALA A N 1
ATOM 1291 C CA . ALA A 1 162 ? -13.189 6.580 4.566 1.00 97.44 162 ALA A CA 1
ATOM 1292 C C . ALA A 1 162 ? -14.551 6.036 4.107 1.00 97.44 162 ALA A C 1
ATOM 1294 O O . ALA A 1 162 ? -15.501 6.020 4.894 1.00 97.44 162 ALA A O 1
ATOM 1295 N N . LYS A 1 163 ? -14.649 5.554 2.861 1.00 97.44 163 LYS A N 1
ATOM 1296 C CA . LYS A 1 163 ? -15.876 4.967 2.319 1.00 97.44 163 LYS A CA 1
ATOM 1297 C C . LYS A 1 163 ? -16.212 3.646 2.999 1.00 97.44 163 LYS A C 1
ATOM 1299 O O . LYS A 1 163 ? -17.344 3.466 3.432 1.00 97.44 163 LYS A O 1
ATOM 1304 N N . LEU A 1 164 ? -15.234 2.759 3.166 1.00 97.25 164 LEU A N 1
ATOM 1305 C CA . LEU A 1 164 ? -15.429 1.486 3.852 1.00 97.25 164 LEU A CA 1
ATOM 1306 C C . LEU A 1 164 ? -15.875 1.701 5.303 1.00 97.25 164 LEU A C 1
ATOM 1308 O O . LEU A 1 164 ? -16.812 1.054 5.757 1.00 97.25 164 LEU A O 1
ATOM 1312 N N . ALA A 1 165 ? -15.272 2.659 6.011 1.00 97.56 165 ALA A N 1
ATOM 1313 C CA . ALA A 1 165 ? -15.678 2.981 7.374 1.00 97.56 165 ALA A CA 1
ATOM 1314 C C . ALA A 1 165 ? -17.087 3.592 7.471 1.00 97.56 165 ALA A C 1
ATOM 1316 O O . ALA A 1 165 ? -17.762 3.411 8.482 1.00 97.56 165 ALA A O 1
ATOM 1317 N N . GLN A 1 166 ? -17.544 4.326 6.452 1.00 97.44 166 GLN A N 1
ATOM 1318 C CA . GLN A 1 166 ? -18.927 4.803 6.388 1.00 97.44 166 GLN A CA 1
ATOM 1319 C C . GLN A 1 166 ? -19.908 3.632 6.242 1.00 97.44 166 GLN A C 1
ATOM 1321 O O . GLN A 1 166 ? -20.891 3.578 6.976 1.00 97.44 166 GLN A O 1
ATOM 1326 N N . GLU A 1 167 ? -19.628 2.704 5.326 1.00 97.00 167 GLU A N 1
ATOM 1327 C CA . GLU A 1 167 ? -20.523 1.585 4.997 1.00 97.00 167 GLU A CA 1
ATOM 1328 C C . GLU A 1 167 ? -20.571 0.510 6.093 1.00 97.00 167 GLU A C 1
ATOM 1330 O O . GLU A 1 167 ? -21.623 -0.076 6.334 1.00 97.00 167 GLU A O 1
ATOM 1335 N N . LEU A 1 168 ? -19.467 0.289 6.817 1.00 96.31 168 LEU A N 1
ATOM 1336 C CA . LEU A 1 168 ? -19.439 -0.600 7.990 1.00 96.31 168 LEU A CA 1
ATOM 1337 C C . LEU A 1 168 ? -20.193 -0.017 9.204 1.00 96.31 168 LEU A C 1
ATOM 1339 O O . LEU A 1 168 ? -20.537 -0.743 10.134 1.00 96.31 168 LEU A O 1
ATOM 1343 N N . GLY A 1 169 ? -20.510 1.281 9.178 1.00 96.88 169 GLY A N 1
ATOM 1344 C CA . GLY A 1 169 ? -21.413 1.922 10.127 1.00 96.88 169 GLY A CA 1
ATOM 1345 C C . GLY A 1 169 ? -20.746 2.892 11.112 1.00 96.88 169 GLY A C 1
ATOM 1346 O O . GLY A 1 169 ? -19.537 3.129 11.096 1.00 96.88 169 GLY A O 1
ATOM 1347 N N . PRO A 1 170 ? -21.541 3.510 12.005 1.00 96.06 170 PRO A N 1
ATOM 1348 C CA . PRO A 1 170 ? -21.093 4.629 12.838 1.00 96.06 170 PRO A CA 1
ATOM 1349 C C . PRO A 1 170 ? -20.104 4.234 13.944 1.00 96.06 170 PRO A C 1
ATOM 1351 O O . PRO A 1 170 ? -19.422 5.101 14.485 1.00 96.06 170 PRO A O 1
ATOM 1354 N N . LYS A 1 171 ? -20.018 2.942 14.288 1.00 96.06 171 LYS A N 1
ATOM 1355 C CA . LYS A 1 171 ? -19.090 2.425 15.308 1.00 96.06 171 LYS A CA 1
ATOM 1356 C C . LYS A 1 171 ? -17.691 2.133 14.759 1.00 96.06 171 LYS A C 1
ATOM 1358 O O . LYS A 1 171 ? -16.774 1.933 15.549 1.00 96.06 171 LYS A O 1
ATOM 1363 N N . THR A 1 172 ? -17.516 2.102 13.438 1.00 97.50 172 THR A N 1
ATOM 1364 C CA . THR A 1 172 ? -16.246 1.725 12.813 1.00 97.50 172 THR A CA 1
ATOM 1365 C C . THR A 1 172 ? -15.168 2.771 13.077 1.00 97.50 172 THR A C 1
ATOM 1367 O O . THR A 1 172 ? -15.374 3.963 12.826 1.00 97.50 172 THR A O 1
ATOM 1370 N N . MET A 1 173 ? -14.005 2.320 13.535 1.00 98.19 173 MET A N 1
ATOM 1371 C CA . MET A 1 173 ? -12.826 3.146 13.784 1.00 98.19 173 MET A CA 1
ATOM 1372 C C . MET A 1 173 ? -11.908 3.171 12.559 1.00 98.19 173 MET A C 1
ATOM 1374 O O . MET A 1 173 ? -11.837 2.200 11.808 1.00 98.19 173 MET A O 1
ATOM 1378 N N . LEU A 1 174 ? -11.181 4.271 12.365 1.00 98.06 174 LEU A N 1
ATOM 1379 C CA . LEU A 1 174 ? -10.175 4.419 11.314 1.00 98.06 174 LEU A CA 1
ATOM 1380 C C . LEU A 1 174 ? -8.800 4.554 11.965 1.00 98.06 174 LEU A C 1
ATOM 1382 O O . LEU A 1 174 ? -8.620 5.411 12.826 1.00 98.06 174 LEU A O 1
ATOM 1386 N N . LEU A 1 175 ? -7.817 3.770 11.532 1.00 97.88 175 LEU A N 1
ATOM 1387 C CA . LEU A 1 175 ? -6.421 3.931 11.933 1.00 97.88 175 LEU A CA 1
ATOM 1388 C C . LEU A 1 175 ? -5.611 4.505 10.767 1.00 97.88 175 LEU A C 1
ATOM 1390 O O . LEU A 1 175 ? -5.168 3.769 9.889 1.00 97.88 175 LEU A O 1
ATOM 1394 N N . SER A 1 176 ? -5.402 5.823 10.780 1.00 97.06 176 SER A N 1
ATOM 1395 C CA . SER A 1 176 ? -4.514 6.532 9.852 1.00 97.06 176 SER A CA 1
ATOM 1396 C C . SER A 1 176 ? -3.944 7.783 10.515 1.00 97.06 176 SER A C 1
ATOM 1398 O O . SER A 1 176 ? -4.640 8.533 11.201 1.00 97.06 176 SER A O 1
ATOM 1400 N N . ALA A 1 177 ? -2.651 8.023 10.301 1.00 95.50 177 ALA A N 1
ATOM 1401 C CA . ALA A 1 177 ? -1.999 9.263 10.711 1.00 95.50 177 ALA A CA 1
ATOM 1402 C C . ALA A 1 177 ? -2.186 10.401 9.689 1.00 95.50 177 ALA A C 1
ATOM 1404 O O . ALA A 1 177 ? -1.762 11.529 9.971 1.00 95.50 177 ALA A O 1
ATOM 1405 N N . ASP A 1 178 ? -2.785 10.137 8.519 1.00 94.19 178 ASP A N 1
ATOM 1406 C CA . ASP A 1 178 ? -3.043 11.183 7.537 1.00 94.19 178 ASP A CA 1
ATOM 1407 C C . ASP A 1 178 ? -4.181 12.100 8.005 1.00 94.19 178 ASP A C 1
ATOM 1409 O O . ASP A 1 178 ? -5.269 11.686 8.409 1.00 94.19 178 ASP A O 1
ATOM 1413 N N . ARG A 1 179 ? -3.922 13.405 7.947 1.00 95.00 179 ARG A N 1
ATOM 1414 C CA . ARG A 1 179 ? -4.901 14.435 8.297 1.00 95.00 179 ARG A CA 1
ATOM 1415 C C . ARG A 1 179 ? -5.935 14.653 7.199 1.00 95.00 179 ARG A C 1
ATOM 1417 O O . ARG A 1 179 ? -6.934 15.335 7.447 1.00 95.00 179 ARG A O 1
ATOM 1424 N N . ASP A 1 180 ? -5.708 14.114 6.010 1.00 94.06 180 ASP A N 1
ATOM 1425 C CA . ASP A 1 180 ? -6.665 14.180 4.915 1.00 94.06 180 ASP A CA 1
ATOM 1426 C C . ASP A 1 180 ? -7.916 13.335 5.203 1.00 94.06 180 ASP A C 1
ATOM 1428 O O . ASP A 1 180 ? -8.987 13.672 4.701 1.00 94.06 180 ASP A O 1
ATOM 1432 N N . MET A 1 181 ? -7.867 12.404 6.167 1.00 96.81 181 MET A N 1
ATOM 1433 C CA . MET A 1 181 ? -9.049 11.717 6.716 1.00 96.81 181 MET A CA 1
ATOM 1434 C C . MET A 1 181 ? -10.144 12.673 7.219 1.00 96.81 181 MET A C 1
ATOM 1436 O O . MET A 1 181 ? -11.332 12.371 7.151 1.00 96.81 181 MET A O 1
ATOM 1440 N N . PHE A 1 182 ? -9.783 13.878 7.674 1.00 97.38 182 PHE A N 1
ATOM 1441 C CA . PHE A 1 182 ? -10.749 14.874 8.158 1.00 97.38 182 PHE A CA 1
ATOM 1442 C C . PHE A 1 182 ? -11.398 15.703 7.033 1.00 97.38 182 PHE A C 1
ATOM 1444 O O . PHE A 1 182 ? -12.139 16.650 7.315 1.00 97.38 182 PHE A O 1
ATOM 1451 N N . ARG A 1 183 ? -11.101 15.421 5.754 1.00 96.56 183 ARG A N 1
ATOM 1452 C CA . ARG A 1 183 ? -11.682 16.136 4.601 1.00 96.56 183 ARG A CA 1
ATOM 1453 C C . ARG A 1 183 ? -13.021 15.560 4.130 1.00 96.56 183 ARG A C 1
ATOM 1455 O O . ARG A 1 183 ? -13.725 16.243 3.378 1.00 96.56 183 ARG A O 1
ATOM 1462 N N . TYR A 1 184 ? -13.348 14.340 4.550 1.00 97.56 184 TYR A N 1
ATOM 1463 C CA . TYR A 1 184 ? -14.495 13.587 4.056 1.00 97.56 184 TYR A CA 1
ATOM 1464 C C . TYR A 1 184 ? -15.815 14.063 4.664 1.00 97.56 184 TYR A C 1
ATOM 1466 O O . TYR A 1 184 ? -15.960 14.194 5.877 1.00 97.56 184 TYR A O 1
ATOM 1474 N N . VAL A 1 185 ? -16.787 14.334 3.797 1.00 96.94 185 VAL A N 1
ATOM 1475 C CA . VAL A 1 185 ? -18.163 14.679 4.155 1.00 96.94 185 VAL A CA 1
ATOM 1476 C C . VAL A 1 185 ? -19.019 13.424 4.042 1.00 96.94 185 VAL A C 1
ATOM 1478 O O . VAL A 1 185 ? -18.982 12.746 3.015 1.00 96.94 185 VAL A O 1
ATOM 1481 N N . GLY A 1 186 ? -19.785 13.137 5.095 1.00 95.06 186 GLY A N 1
ATOM 1482 C CA . GLY A 1 186 ? -20.564 11.902 5.243 1.00 95.06 186 GLY A CA 1
ATOM 1483 C C . GLY A 1 186 ? -19.935 10.882 6.196 1.00 95.06 186 GLY A C 1
ATOM 1484 O O . GLY A 1 186 ? -20.573 9.881 6.499 1.00 95.06 186 GLY A O 1
ATOM 1485 N N . LEU A 1 187 ? -18.714 11.135 6.683 1.00 96.06 187 LEU A N 1
ATOM 1486 C CA . LEU A 1 187 ? -18.140 10.395 7.803 1.00 96.06 187 LEU A CA 1
ATOM 1487 C C . LEU A 1 187 ? -18.601 11.055 9.107 1.00 96.06 187 LEU A C 1
ATOM 1489 O O . LEU A 1 187 ? -18.212 12.189 9.391 1.00 96.06 187 LEU A O 1
ATOM 1493 N N . ASP A 1 188 ? -19.448 10.373 9.873 1.00 94.44 188 ASP A N 1
ATOM 1494 C CA . ASP A 1 188 ? -19.993 10.909 11.125 1.00 94.44 188 ASP A CA 1
ATOM 1495 C C . ASP A 1 188 ? -18.900 11.059 12.185 1.00 94.44 188 ASP A C 1
ATOM 1497 O O . ASP A 1 188 ? -18.140 10.124 12.408 1.00 94.44 188 ASP A O 1
ATOM 1501 N N . ASN A 1 189 ? -18.827 12.218 12.848 1.00 94.88 189 ASN A N 1
ATOM 1502 C CA . ASN A 1 189 ? -17.900 12.511 13.954 1.00 94.88 189 ASN A CA 1
ATOM 1503 C C . ASN A 1 189 ? -16.450 12.024 13.722 1.00 94.88 189 ASN A C 1
ATOM 1505 O O . ASN A 1 189 ? -15.910 11.257 14.522 1.00 94.88 189 ASN A O 1
ATOM 1509 N N . PRO A 1 190 ? -15.759 12.490 12.663 1.00 95.69 190 PRO A N 1
ATOM 1510 C CA . PRO A 1 190 ? -14.428 11.986 12.319 1.00 95.69 190 PRO A CA 1
ATOM 1511 C C . PRO A 1 190 ? -13.393 12.231 13.429 1.00 95.69 190 PRO A C 1
ATOM 1513 O O . PRO A 1 190 ? -12.432 11.478 13.543 1.00 95.69 190 PRO A O 1
ATOM 1516 N N . ALA A 1 191 ? -13.595 13.248 14.274 1.00 95.44 191 ALA A N 1
ATOM 1517 C CA . ALA A 1 191 ? -12.748 13.530 15.435 1.00 95.44 191 ALA A CA 1
ATOM 1518 C C . ALA A 1 191 ? -12.696 12.376 16.450 1.00 95.44 191 ALA A C 1
ATOM 1520 O O . ALA A 1 191 ? -11.650 12.170 17.061 1.00 95.44 191 ALA A O 1
ATOM 1521 N N . ASP A 1 192 ? -13.788 11.620 16.579 1.00 96.25 192 ASP A N 1
ATOM 1522 C CA . ASP A 1 192 ? -13.917 10.525 17.545 1.00 96.25 192 ASP A CA 1
ATOM 1523 C C . ASP A 1 192 ? -13.558 9.164 16.934 1.00 96.25 192 ASP A C 1
ATOM 1525 O O . ASP A 1 192 ? -13.327 8.201 17.661 1.00 96.25 192 ASP A O 1
ATOM 1529 N N . ARG A 1 193 ? -13.510 9.078 15.599 1.00 96.50 193 ARG A N 1
ATOM 1530 C CA . ARG A 1 193 ? -13.310 7.822 14.858 1.00 96.50 193 ARG A CA 1
ATOM 1531 C C . ARG A 1 193 ? -11.918 7.674 14.263 1.00 96.50 193 ARG A C 1
ATOM 1533 O O . ARG A 1 193 ? -11.467 6.551 14.061 1.00 96.50 193 ARG A O 1
ATOM 1540 N N . VAL A 1 194 ? -11.245 8.783 13.951 1.00 97.50 194 VAL A N 1
ATOM 1541 C CA . VAL A 1 194 ? -9.914 8.769 13.332 1.00 97.50 194 VAL A CA 1
ATOM 1542 C C . VAL A 1 194 ? -8.832 8.728 14.406 1.00 97.50 194 VAL A C 1
ATOM 1544 O O . VAL A 1 194 ? -8.521 9.717 15.081 1.00 97.50 194 VAL A O 1
ATOM 1547 N N . MET A 1 195 ? -8.216 7.561 14.513 1.00 97.81 195 MET A N 1
ATOM 1548 C CA . MET A 1 195 ? -7.115 7.253 15.407 1.00 97.81 195 MET A CA 1
ATOM 1549 C C . MET A 1 195 ? -5.806 7.425 14.648 1.00 97.81 195 MET A C 1
ATOM 1551 O O . MET A 1 195 ? -5.585 6.823 13.599 1.00 97.81 195 MET A O 1
ATOM 1555 N N . ALA A 1 196 ? -4.930 8.275 15.175 1.00 96.56 196 ALA A N 1
ATOM 1556 C CA . ALA A 1 196 ? -3.656 8.580 14.540 1.00 96.56 196 ALA A CA 1
ATOM 1557 C C . ALA A 1 196 ? -2.566 7.577 14.911 1.00 96.56 196 ALA A C 1
ATOM 1559 O O . ALA A 1 196 ? -1.582 7.457 14.179 1.00 96.56 196 ALA A O 1
ATOM 1560 N N . ASP A 1 197 ? -2.693 6.887 16.045 1.00 96.94 197 ASP A N 1
ATOM 1561 C CA . ASP A 1 197 ? -1.696 5.931 16.520 1.00 96.94 197 ASP A CA 1
ATOM 1562 C C . ASP A 1 197 ? -2.289 4.859 17.437 1.00 96.94 197 ASP A C 1
ATOM 1564 O O . ASP A 1 197 ? -3.502 4.808 17.641 1.00 96.94 197 ASP A O 1
ATOM 1568 N N . PHE A 1 198 ? -1.433 3.995 17.978 1.00 97.12 198 PHE A N 1
ATOM 1569 C CA . PHE A 1 198 ? -1.812 2.987 18.960 1.00 97.12 198 PHE A CA 1
ATOM 1570 C C . PHE A 1 198 ? -0.669 2.667 19.929 1.00 97.12 198 PHE A C 1
ATOM 1572 O O . PHE A 1 198 ? 0.500 2.938 19.656 1.00 97.12 198 PHE A O 1
ATOM 1579 N N . THR A 1 199 ? -1.020 2.057 21.057 1.00 96.62 199 THR A N 1
ATOM 1580 C CA . THR A 1 199 ? -0.100 1.445 22.022 1.00 96.62 199 THR A CA 1
ATOM 1581 C C . THR A 1 199 ? -0.572 0.042 22.389 1.00 96.62 199 THR A C 1
ATOM 1583 O O . THR A 1 199 ? -1.729 -0.310 22.162 1.00 96.62 199 THR A O 1
ATOM 1586 N N . PHE A 1 200 ? 0.329 -0.747 22.970 1.00 95.12 200 PHE A N 1
ATOM 1587 C CA . PHE A 1 200 ? 0.024 -2.066 23.513 1.00 95.12 200 PHE A CA 1
ATOM 1588 C C . PHE A 1 200 ? -0.068 -1.986 25.029 1.00 95.12 200 PHE A C 1
ATOM 1590 O O . PHE A 1 200 ? 0.865 -1.526 25.688 1.00 95.12 200 PHE A O 1
ATOM 1597 N N . ASP A 1 201 ? -1.182 -2.463 25.562 1.00 93.31 201 ASP A N 1
ATOM 1598 C CA . ASP A 1 201 ? -1.414 -2.578 26.991 1.00 93.31 201 ASP A CA 1
ATOM 1599 C C . ASP A 1 201 ? -1.242 -4.047 27.365 1.00 93.31 201 ASP A C 1
ATOM 1601 O O . ASP A 1 201 ? -1.912 -4.889 26.762 1.00 93.31 201 ASP A O 1
ATOM 1605 N N . PRO A 1 202 ? -0.343 -4.388 28.304 1.00 91.38 202 PRO A N 1
ATOM 1606 C CA . PRO A 1 202 ? -0.194 -5.766 28.736 1.00 91.38 202 PRO A CA 1
ATOM 1607 C C . PRO A 1 202 ? -1.503 -6.233 29.373 1.00 91.38 202 PRO A C 1
ATOM 1609 O O . PRO A 1 202 ? -2.140 -5.505 30.138 1.00 91.38 202 PRO A O 1
ATOM 1612 N N . VAL A 1 203 ? -1.901 -7.453 29.045 1.00 86.31 203 VAL A N 1
ATOM 1613 C CA . VAL A 1 203 ? -3.045 -8.128 29.638 1.00 86.31 203 VAL A CA 1
ATOM 1614 C C . VAL A 1 203 ? -2.522 -9.352 30.346 1.00 86.31 203 VAL A C 1
ATOM 1616 O O . VAL A 1 203 ? -1.811 -10.165 29.757 1.00 86.31 203 VAL A O 1
ATOM 1619 N N . ASP A 1 204 ? -2.908 -9.483 31.606 1.00 80.19 204 ASP A N 1
ATOM 1620 C CA . ASP A 1 204 ? -2.723 -10.732 32.314 1.00 80.19 204 ASP A CA 1
ATOM 1621 C C . ASP A 1 204 ? -3.643 -11.782 31.674 1.00 80.19 204 ASP A C 1
ATOM 1623 O O . ASP A 1 204 ? -4.868 -11.738 31.818 1.00 80.19 204 ASP A O 1
ATOM 1627 N N . VAL A 1 205 ? -3.059 -12.681 30.878 1.00 70.19 205 VAL A N 1
ATOM 1628 C CA . VAL A 1 205 ? -3.782 -13.765 30.184 1.00 70.19 205 VAL A CA 1
ATOM 1629 C C . VAL A 1 205 ? -4.291 -14.795 31.195 1.00 70.19 205 VAL A C 1
ATOM 1631 O O . VAL A 1 205 ? -5.105 -15.660 30.869 1.00 70.19 205 VAL A O 1
ATOM 1634 N N . GLN A 1 206 ? -3.870 -14.688 32.453 1.00 60.59 206 GLN A N 1
ATOM 1635 C CA . GLN A 1 206 ? -4.148 -15.660 33.476 1.00 60.59 206 GLN A CA 1
ATOM 1636 C C . GLN A 1 206 ? -4.903 -15.027 34.639 1.00 60.59 206 GLN A C 1
ATOM 1638 O O . GLN A 1 206 ? -4.341 -14.454 35.559 1.00 60.59 206 GLN A O 1
ATOM 1643 N N . GLY A 1 207 ? -6.182 -15.382 34.746 1.00 53.88 207 GLY A N 1
ATOM 1644 C CA . GLY A 1 207 ? -6.822 -15.539 36.054 1.00 53.88 207 GLY A CA 1
ATOM 1645 C C . GLY A 1 207 ? -6.163 -16.628 36.929 1.00 53.88 207 GLY A C 1
ATOM 1646 O O . GLY A 1 207 ? -6.857 -17.264 37.724 1.00 53.88 207 GLY A O 1
ATOM 1647 N N . ARG A 1 208 ? -4.852 -16.903 36.788 1.00 51.28 208 ARG A N 1
ATOM 1648 C CA . ARG A 1 208 ? -4.103 -17.760 37.706 1.00 51.28 208 ARG A CA 1
ATOM 1649 C C . ARG A 1 208 ? -3.859 -16.946 38.965 1.00 51.28 208 ARG A C 1
ATOM 1651 O O . ARG A 1 208 ? -2.914 -16.178 39.072 1.00 51.28 208 ARG A O 1
ATOM 1658 N N . ARG A 1 209 ? -4.769 -17.149 39.916 1.00 49.78 209 ARG A N 1
ATOM 1659 C CA . ARG A 1 209 ? -4.573 -16.895 41.344 1.00 49.78 209 ARG A CA 1
ATOM 1660 C C . ARG A 1 209 ? -3.117 -17.151 41.737 1.00 49.78 209 ARG A C 1
ATOM 1662 O O . ARG A 1 209 ? -2.695 -18.300 41.694 1.00 49.78 209 ARG A O 1
ATOM 1669 N N . GLU A 1 210 ? -2.415 -16.076 42.079 1.00 52.59 210 GLU A N 1
ATOM 1670 C CA . GLU A 1 210 ? -1.420 -15.870 43.150 1.00 52.59 210 GLU A CA 1
ATOM 1671 C C . GLU A 1 210 ? -0.718 -17.086 43.801 1.00 52.59 210 GLU A C 1
ATOM 1673 O O . GLU A 1 210 ? -0.376 -17.036 44.981 1.00 52.59 210 GLU A O 1
ATOM 1678 N N . HIS A 1 211 ? -0.438 -18.177 43.093 1.00 53.66 211 HIS A N 1
ATOM 1679 C CA . HIS A 1 211 ? 0.475 -19.200 43.596 1.00 53.66 211 HIS A CA 1
ATOM 1680 C C . HIS A 1 211 ? 1.895 -18.844 43.169 1.00 53.66 211 HIS A C 1
ATOM 1682 O O . HIS A 1 211 ? 2.391 -19.217 42.109 1.00 53.66 211 HIS A O 1
ATOM 1688 N N . HIS A 1 212 ? 2.486 -18.030 44.042 1.00 49.62 212 HIS A N 1
ATOM 1689 C CA . HIS A 1 212 ? 3.881 -17.625 44.132 1.00 49.62 212 HIS A CA 1
ATOM 1690 C C . HIS A 1 212 ? 4.824 -18.836 44.286 1.00 49.62 212 HIS A C 1
ATOM 1692 O O . HIS A 1 212 ? 5.450 -19.003 45.327 1.00 49.62 212 HIS A O 1
ATOM 1698 N N . ASP A 1 213 ? 4.984 -19.654 43.250 1.00 55.06 213 ASP A N 1
ATOM 1699 C CA . ASP A 1 213 ? 6.170 -20.504 43.144 1.00 55.06 213 ASP A CA 1
ATOM 1700 C C . ASP A 1 213 ? 7.173 -19.797 42.236 1.00 55.06 213 ASP A C 1
ATOM 1702 O O . ASP A 1 213 ? 7.136 -19.835 41.007 1.00 55.06 213 ASP A O 1
ATOM 1706 N N . ALA A 1 214 ? 8.031 -19.029 42.905 1.00 59.19 214 ALA A N 1
ATOM 1707 C CA . ALA A 1 214 ? 9.182 -18.382 42.317 1.00 59.19 214 ALA A CA 1
ATOM 1708 C C . ALA A 1 214 ? 10.163 -19.464 41.865 1.00 59.19 214 ALA A C 1
ATOM 1710 O O . ALA A 1 214 ? 10.690 -20.188 42.703 1.00 59.19 214 ALA A O 1
ATOM 1711 N N . HIS A 1 215 ? 10.391 -19.550 40.557 1.00 56.34 215 HIS A N 1
ATOM 1712 C CA . HIS A 1 215 ? 11.668 -19.824 39.890 1.00 56.34 215 HIS A CA 1
ATOM 1713 C C . HIS A 1 215 ? 11.497 -20.717 38.654 1.00 56.34 215 HIS A C 1
ATOM 1715 O O . HIS A 1 215 ? 10.982 -21.825 38.734 1.00 56.34 215 HIS A O 1
ATOM 1721 N N . ALA A 1 216 ? 12.068 -20.205 37.559 1.00 50.59 216 ALA A N 1
ATOM 1722 C CA . ALA A 1 216 ? 12.292 -20.812 36.248 1.00 50.59 216 ALA A CA 1
ATOM 1723 C C . ALA A 1 216 ? 11.079 -20.817 35.292 1.00 50.59 216 ALA A C 1
ATOM 1725 O O . ALA A 1 216 ? 10.015 -21.328 35.603 1.00 50.59 216 ALA A O 1
ATOM 1726 N N . ASP A 1 217 ? 11.286 -20.212 34.119 1.00 49.97 217 ASP A N 1
ATOM 1727 C CA . ASP A 1 217 ? 10.395 -20.117 32.947 1.00 49.97 217 ASP A CA 1
ATOM 1728 C C . ASP A 1 217 ? 9.233 -19.099 32.984 1.00 49.97 217 ASP A C 1
ATOM 1730 O O . ASP A 1 217 ? 8.203 -19.254 32.331 1.00 49.97 217 ASP A O 1
ATOM 1734 N N . ALA A 1 218 ? 9.435 -17.966 33.668 1.00 50.25 218 ALA A N 1
ATOM 1735 C CA . ALA A 1 218 ? 8.492 -16.839 33.754 1.00 50.25 218 ALA A CA 1
ATOM 1736 C C . ALA A 1 218 ? 8.372 -15.955 32.482 1.00 50.25 218 ALA A C 1
ATOM 1738 O O . ALA A 1 218 ? 8.048 -14.774 32.593 1.00 50.25 218 ALA A O 1
ATOM 1739 N N . HIS A 1 219 ? 8.570 -16.497 31.275 1.00 51.81 219 HIS A N 1
ATOM 1740 C CA . HIS A 1 219 ? 8.129 -15.834 30.029 1.00 51.81 219 HIS A CA 1
ATOM 1741 C C . HIS A 1 219 ? 6.668 -16.179 29.693 1.00 51.81 219 HIS A C 1
ATOM 1743 O O . HIS A 1 219 ? 6.272 -16.200 28.532 1.00 51.81 219 HIS A O 1
ATOM 1749 N N . ALA A 1 220 ? 5.872 -16.473 30.725 1.00 51.12 220 ALA A N 1
ATOM 1750 C CA . ALA A 1 220 ? 4.470 -16.837 30.616 1.00 51.12 220 ALA A CA 1
ATOM 1751 C C . ALA A 1 220 ? 3.683 -15.768 29.842 1.00 51.12 220 ALA A C 1
ATOM 1753 O O . ALA A 1 220 ? 3.521 -14.656 30.333 1.00 51.12 220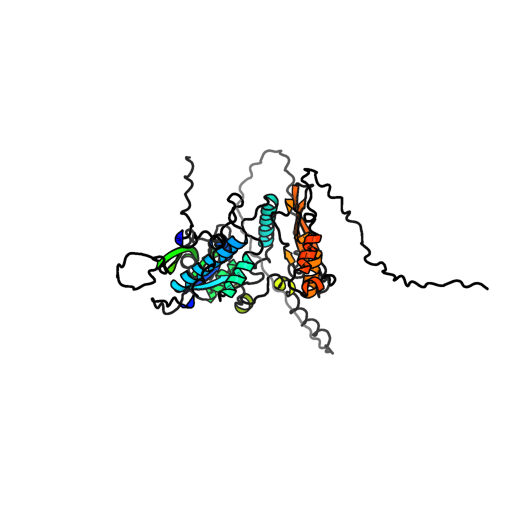 ALA A O 1
ATOM 1754 N N . ASP A 1 221 ? 3.229 -16.143 28.642 1.00 68.69 221 ASP A N 1
ATOM 1755 C CA . ASP A 1 221 ? 2.134 -15.607 27.824 1.00 68.69 221 ASP A CA 1
ATOM 1756 C C . ASP A 1 221 ? 1.579 -14.229 28.233 1.00 68.69 221 ASP A C 1
ATOM 1758 O O . ASP A 1 221 ? 0.394 -14.093 28.546 1.00 68.69 221 ASP A O 1
ATOM 1762 N N . ILE A 1 222 ? 2.404 -13.176 28.215 1.00 76.19 222 ILE A N 1
ATOM 1763 C CA . ILE A 1 222 ? 1.885 -11.811 28.331 1.00 76.19 222 ILE A CA 1
ATOM 1764 C C . ILE A 1 222 ? 1.157 -11.510 27.024 1.00 76.19 222 ILE A C 1
ATOM 1766 O O . ILE A 1 222 ? 1.763 -11.327 25.968 1.00 76.19 222 ILE A O 1
ATOM 1770 N N . GLY A 1 223 ? -0.168 -11.476 27.099 1.00 88.12 223 GLY A N 1
ATOM 1771 C CA . GLY A 1 223 ? -1.014 -10.992 26.022 1.00 88.12 223 GLY A CA 1
ATOM 1772 C C . GLY A 1 223 ? -0.976 -9.472 25.975 1.00 88.12 223 GLY A C 1
ATOM 1773 O O . GLY A 1 223 ? -0.633 -8.803 26.949 1.00 88.12 223 GLY A O 1
ATOM 1774 N N . TYR A 1 224 ? -1.380 -8.904 24.847 1.00 92.88 224 TYR A N 1
ATOM 1775 C CA . TYR A 1 224 ? -1.519 -7.459 24.716 1.00 92.88 224 TYR A CA 1
ATOM 1776 C C . TYR A 1 224 ? -2.893 -7.111 24.181 1.00 92.88 224 TYR A C 1
ATOM 1778 O O . TYR A 1 224 ? -3.458 -7.833 23.364 1.00 92.88 224 TYR A O 1
ATOM 1786 N N . ARG A 1 225 ? -3.409 -5.968 24.618 1.00 94.62 225 ARG A N 1
ATOM 1787 C CA . ARG A 1 225 ? -4.542 -5.282 24.008 1.00 94.62 225 ARG A CA 1
ATOM 1788 C C . ARG A 1 225 ? -4.043 -4.059 23.272 1.00 94.62 225 ARG A C 1
ATOM 1790 O O . ARG A 1 225 ? -3.167 -3.339 23.746 1.00 94.62 225 ARG A O 1
ATOM 1797 N N . LEU A 1 226 ? -4.623 -3.812 22.111 1.00 96.12 226 LEU A N 1
ATOM 1798 C CA . LEU A 1 226 ? -4.444 -2.561 21.403 1.00 96.12 226 LEU A CA 1
ATOM 1799 C C . LEU A 1 226 ? -5.258 -1.443 22.067 1.00 96.12 226 LEU A C 1
ATOM 1801 O O . LEU A 1 226 ? -6.473 -1.570 22.236 1.00 96.12 226 LEU A O 1
ATOM 1805 N N . ARG A 1 227 ? -4.597 -0.324 22.363 1.00 96.94 227 ARG A N 1
ATOM 1806 C CA . ARG A 1 227 ? -5.217 0.949 22.742 1.00 96.94 227 ARG A CA 1
ATOM 1807 C C . ARG A 1 227 ? -4.980 1.967 21.635 1.00 96.94 227 ARG A C 1
ATOM 1809 O O . ARG A 1 227 ? -3.838 2.279 21.309 1.00 96.94 227 ARG A O 1
ATOM 1816 N N . LEU A 1 228 ? -6.059 2.486 21.058 1.00 97.31 228 LEU A N 1
ATOM 1817 C CA . LEU A 1 228 ? -5.994 3.476 19.985 1.00 97.31 228 LEU A CA 1
ATOM 1818 C C . LEU A 1 228 ? -5.757 4.884 20.552 1.00 97.31 228 LEU A C 1
ATOM 1820 O O . LEU A 1 228 ? -6.274 5.237 21.612 1.00 97.31 228 LEU A O 1
ATOM 1824 N N . ILE A 1 229 ? -4.972 5.688 19.837 1.00 97.31 229 ILE A N 1
ATOM 1825 C CA . ILE A 1 229 ? -4.644 7.070 20.191 1.00 97.31 229 ILE A CA 1
ATOM 1826 C C . ILE A 1 229 ? -5.322 8.009 19.183 1.00 97.31 229 ILE A C 1
ATOM 1828 O O . ILE A 1 229 ? -4.971 7.978 17.997 1.00 97.31 229 ILE A O 1
ATOM 1832 N N . PRO A 1 230 ? -6.243 8.884 19.629 1.00 96.50 230 PRO A N 1
ATOM 1833 C CA . PRO A 1 230 ? -6.886 9.868 18.764 1.00 96.50 230 PRO A CA 1
ATOM 1834 C C . PRO A 1 230 ? -5.892 10.835 18.117 1.00 96.50 230 PRO A C 1
ATOM 1836 O O . PRO A 1 230 ? -4.829 11.139 18.666 1.00 96.50 230 PRO A O 1
ATOM 1839 N N . SER A 1 231 ? -6.263 11.390 16.963 1.00 93.81 231 SER A N 1
ATOM 1840 C CA . SER A 1 231 ? -5.484 12.467 16.348 1.00 93.81 231 SER A CA 1
ATOM 1841 C C . SER A 1 231 ? -5.406 13.701 17.252 1.00 93.81 231 SER A C 1
ATOM 1843 O O . SER A 1 231 ? -6.417 14.264 17.662 1.00 93.81 231 SER A O 1
ATOM 1845 N N . HIS A 1 232 ? -4.192 14.209 17.484 1.00 93.56 232 HIS A N 1
ATOM 1846 C CA . HIS A 1 232 ? -3.985 15.480 18.193 1.00 93.56 232 HIS A CA 1
ATOM 1847 C C . HIS A 1 232 ? -4.499 16.703 17.422 1.00 93.56 232 HIS A C 1
ATOM 1849 O O . HIS A 1 232 ? -4.580 17.798 17.978 1.00 93.56 232 HIS A O 1
ATOM 1855 N N . ASN A 1 233 ? -4.779 16.554 16.127 1.00 94.06 233 ASN A N 1
ATOM 1856 C CA . ASN A 1 233 ? -5.280 17.632 15.292 1.00 94.06 233 ASN A CA 1
ATOM 1857 C C . ASN A 1 233 ? -6.444 17.124 14.435 1.00 94.06 233 ASN A C 1
ATOM 1859 O O . ASN A 1 233 ? -6.244 16.857 13.243 1.00 94.06 233 ASN A O 1
ATOM 1863 N N . PRO A 1 234 ? -7.650 17.007 15.023 1.00 94.62 234 PRO A N 1
ATOM 1864 C CA . PRO A 1 234 ? -8.833 16.463 14.365 1.00 94.62 234 PRO A CA 1
ATOM 1865 C C . PRO A 1 234 ? -9.485 17.494 13.434 1.00 94.62 234 PRO A C 1
ATOM 1867 O O . PRO A 1 234 ? -10.696 17.700 13.425 1.00 94.62 234 PRO A O 1
ATOM 1870 N N . THR A 1 235 ? -8.662 18.220 12.677 1.00 95.06 235 THR A N 1
ATOM 1871 C CA . THR A 1 235 ? -9.119 19.231 11.732 1.00 95.06 235 THR A CA 1
ATOM 1872 C C . THR A 1 235 ? -8.491 19.001 10.373 1.00 95.06 235 THR A C 1
ATOM 1874 O O . THR A 1 235 ? -7.282 18.752 10.246 1.00 95.06 235 THR A O 1
ATOM 1877 N N . ARG A 1 236 ? -9.326 19.160 9.343 1.00 94.44 236 ARG A N 1
ATOM 1878 C CA . ARG A 1 236 ? -8.909 19.154 7.944 1.00 94.44 236 ARG A CA 1
ATOM 1879 C C . ARG A 1 236 ? -7.730 20.098 7.742 1.00 94.44 236 ARG A C 1
ATOM 1881 O O . ARG A 1 236 ? -7.761 21.261 8.158 1.00 94.44 236 ARG A O 1
ATOM 1888 N N . ARG A 1 237 ? -6.702 19.616 7.049 1.00 93.19 237 ARG A N 1
ATOM 1889 C CA . ARG A 1 237 ? -5.547 20.430 6.677 1.00 93.19 237 ARG A CA 1
ATOM 1890 C C . ARG A 1 237 ? -5.990 21.655 5.863 1.00 93.19 237 ARG A C 1
ATOM 1892 O O . ARG A 1 237 ? -6.831 21.577 4.967 1.00 93.19 237 ARG A O 1
ATOM 1899 N N . ARG A 1 238 ? -5.428 22.826 6.179 1.00 94.00 238 ARG A N 1
ATOM 1900 C CA . ARG A 1 238 ? -5.737 24.072 5.461 1.00 94.00 238 ARG A CA 1
ATOM 1901 C C . ARG A 1 238 ? -5.350 23.928 3.986 1.00 94.00 238 ARG A C 1
ATOM 1903 O O . ARG A 1 238 ? -4.222 23.549 3.694 1.00 94.00 238 ARG A O 1
ATOM 1910 N N . GLY A 1 239 ? -6.268 24.278 3.087 1.00 93.00 239 GLY A N 1
ATOM 1911 C CA . GLY A 1 239 ? -6.062 24.198 1.636 1.00 93.00 239 GLY A CA 1
ATOM 1912 C C . GLY A 1 239 ? -6.522 22.887 0.996 1.00 93.00 239 GLY A C 1
ATOM 1913 O O . GLY A 1 239 ? -6.612 22.838 -0.223 1.00 93.00 239 GLY A O 1
ATOM 1914 N N . VAL A 1 240 ? -6.879 21.871 1.787 1.00 92.31 240 VAL A N 1
ATOM 1915 C CA . VAL A 1 240 ? -7.444 20.616 1.271 1.00 92.31 240 VAL A CA 1
ATOM 1916 C C . VAL A 1 240 ? -8.948 20.790 1.044 1.00 92.31 240 VAL A C 1
ATOM 1918 O O . VAL A 1 240 ? -9.670 21.284 1.921 1.00 92.31 240 VAL A O 1
ATOM 1921 N N . SER A 1 241 ? -9.428 20.445 -0.153 1.00 94.50 241 SER A N 1
ATOM 1922 C CA . SER A 1 241 ? -10.851 20.493 -0.509 1.00 94.50 241 SER A CA 1
ATOM 1923 C C . SER A 1 241 ? -11.654 19.483 0.314 1.00 94.50 241 SER A C 1
ATOM 1925 O O . SER A 1 241 ? -11.117 18.519 0.849 1.00 94.50 241 SER A O 1
ATOM 1927 N N . LYS A 1 242 ? -12.956 19.740 0.488 1.00 96.50 242 LYS A N 1
ATOM 1928 C CA . LYS A 1 242 ? -13.854 18.711 1.031 1.00 96.50 242 LYS A CA 1
ATOM 1929 C C . LYS A 1 242 ? -14.048 17.627 -0.028 1.00 96.50 242 LYS A C 1
ATOM 1931 O O . LYS A 1 242 ? -14.049 17.959 -1.212 1.00 96.50 242 LYS A O 1
ATOM 1936 N N . ARG A 1 243 ? -14.269 16.389 0.405 1.00 96.00 243 ARG A N 1
ATOM 1937 C CA . ARG A 1 243 ? -14.589 15.268 -0.483 1.00 96.00 243 ARG A CA 1
ATOM 1938 C C . ARG A 1 243 ? -15.849 14.560 -0.013 1.00 96.00 243 ARG A C 1
ATOM 1940 O O . ARG A 1 243 ? -15.935 14.227 1.162 1.00 96.00 243 ARG A O 1
ATOM 1947 N N . TRP A 1 244 ? -16.833 14.370 -0.884 1.00 97.19 244 TRP A N 1
ATOM 1948 C CA . TRP A 1 244 ? -18.101 13.747 -0.503 1.00 97.19 244 TRP A CA 1
ATOM 1949 C C . TRP A 1 244 ? -18.013 12.236 -0.686 1.00 97.19 244 TRP A C 1
ATOM 1951 O O . TRP A 1 244 ? -17.692 11.763 -1.771 1.00 97.19 244 TRP A O 1
ATOM 1961 N N . LEU A 1 245 ? -18.316 11.464 0.358 1.00 95.88 245 LEU A N 1
ATOM 1962 C CA . LEU A 1 245 ? -18.259 9.999 0.269 1.00 95.88 245 LEU A CA 1
ATOM 1963 C C . LEU A 1 245 ? -19.330 9.403 -0.652 1.00 95.88 245 LEU A C 1
ATOM 1965 O O . LEU A 1 245 ? -19.176 8.286 -1.129 1.00 95.88 245 LEU A O 1
ATOM 1969 N N . SER A 1 246 ? -20.384 10.159 -0.963 1.00 95.62 246 SER A N 1
ATOM 1970 C CA . SER A 1 246 ? -21.370 9.791 -1.984 1.00 95.62 246 SER A CA 1
ATOM 1971 C C . SER A 1 246 ? -20.798 9.763 -3.406 1.00 95.62 246 SER A C 1
ATOM 1973 O O . SER A 1 246 ? -21.424 9.196 -4.291 1.00 95.62 246 SER A O 1
ATOM 1975 N N . GLU A 1 247 ? -19.642 10.392 -3.642 1.00 94.00 247 GLU A N 1
ATOM 1976 C CA . GLU A 1 247 ? -18.960 10.424 -4.945 1.00 94.00 247 GLU A CA 1
ATOM 1977 C C . GLU A 1 247 ? -17.902 9.318 -5.076 1.00 94.00 247 GLU A C 1
ATOM 1979 O O . GLU A 1 247 ? -17.340 9.121 -6.152 1.00 94.00 247 GLU A O 1
ATOM 1984 N N . VAL A 1 248 ? -17.597 8.617 -3.980 1.00 91.25 248 VAL A N 1
ATOM 1985 C CA . VAL A 1 248 ? -16.654 7.499 -3.982 1.00 91.25 248 VAL A CA 1
ATOM 1986 C C . VAL A 1 248 ? -17.446 6.231 -4.310 1.00 91.25 248 VAL A C 1
ATOM 1988 O O . VAL A 1 248 ? -18.353 5.889 -3.544 1.00 91.25 248 VAL A O 1
ATOM 1991 N N . PRO A 1 249 ? -17.150 5.535 -5.426 1.00 90.88 249 PRO A N 1
ATOM 1992 C CA . PRO A 1 249 ? -17.822 4.278 -5.740 1.00 90.88 249 PRO A CA 1
ATOM 1993 C C . PRO A 1 249 ? -17.572 3.276 -4.612 1.00 90.88 249 PRO A C 1
ATOM 1995 O O . PRO A 1 249 ? -16.511 3.304 -3.999 1.00 90.88 249 PRO A O 1
ATOM 1998 N N . TYR A 1 250 ? -18.541 2.411 -4.324 1.00 89.38 250 TYR A N 1
ATOM 1999 C CA . TYR A 1 250 ? -18.406 1.365 -3.315 1.00 89.38 250 TYR A CA 1
ATOM 2000 C C . TYR A 1 250 ? -18.667 0.016 -3.954 1.00 89.38 250 TYR A C 1
ATOM 2002 O O . TYR A 1 250 ? -19.777 -0.252 -4.408 1.00 89.38 250 TYR A O 1
ATOM 2010 N N . ASP A 1 251 ? -17.626 -0.803 -3.993 1.00 89.69 251 ASP A N 1
ATOM 2011 C CA . ASP A 1 251 ? -17.697 -2.175 -4.472 1.00 89.69 251 ASP A CA 1
ATOM 2012 C C . ASP A 1 251 ? -16.705 -3.021 -3.659 1.00 89.69 251 ASP A C 1
ATOM 2014 O O . ASP A 1 251 ? -15.562 -3.222 -4.072 1.00 89.69 251 ASP A O 1
ATOM 2018 N N . PRO A 1 252 ? -17.086 -3.436 -2.438 1.00 86.44 252 PRO A N 1
ATOM 2019 C CA . PRO A 1 252 ? -16.175 -4.116 -1.527 1.00 86.44 252 PRO A CA 1
ATOM 2020 C C . PRO A 1 252 ? -15.720 -5.468 -2.079 1.00 86.44 252 PRO A C 1
ATOM 2022 O O . PRO A 1 252 ? -14.595 -5.869 -1.802 1.00 86.44 252 PRO A O 1
ATOM 2025 N N . GLU A 1 253 ? -16.551 -6.142 -2.876 1.00 86.75 253 GLU A N 1
ATOM 2026 C CA . GLU A 1 253 ? -16.195 -7.408 -3.517 1.00 86.75 253 GLU A CA 1
ATOM 2027 C C . GLU A 1 253 ? -15.154 -7.181 -4.614 1.00 86.75 253 GLU A C 1
ATOM 2029 O O . GLU A 1 253 ? -14.120 -7.850 -4.620 1.00 86.75 253 GLU A O 1
ATOM 2034 N N . ALA A 1 254 ? -15.341 -6.176 -5.480 1.00 84.06 254 ALA A N 1
ATOM 2035 C CA . ALA A 1 254 ? -14.311 -5.814 -6.455 1.00 84.06 254 ALA A CA 1
ATOM 2036 C C . ALA A 1 254 ? -13.008 -5.352 -5.787 1.00 84.06 254 ALA A C 1
ATOM 2038 O O . ALA A 1 254 ? -11.930 -5.583 -6.326 1.00 84.06 254 ALA A O 1
ATOM 2039 N N . TRP A 1 255 ? -13.080 -4.728 -4.609 1.00 86.06 255 TRP A N 1
ATOM 2040 C CA . TRP A 1 255 ? -11.894 -4.317 -3.852 1.00 86.06 255 TRP A CA 1
ATOM 2041 C C . TRP A 1 255 ? -11.183 -5.475 -3.153 1.00 86.06 255 TRP A C 1
ATOM 2043 O O . TRP A 1 255 ? -9.991 -5.360 -2.875 1.00 86.06 255 TRP A O 1
ATOM 2053 N N . LEU A 1 256 ? -11.891 -6.558 -2.832 1.00 84.44 256 LEU A N 1
ATOM 2054 C CA . LEU A 1 256 ? -11.312 -7.773 -2.255 1.00 84.44 256 LEU A CA 1
ATOM 2055 C C . LEU A 1 256 ? -10.688 -8.681 -3.318 1.00 84.44 256 LEU A C 1
ATOM 2057 O O . LEU A 1 256 ? -9.862 -9.528 -2.979 1.00 84.44 256 LEU A O 1
ATOM 2061 N N . MET A 1 257 ? -11.057 -8.524 -4.594 1.00 72.94 257 MET A N 1
ATOM 2062 C CA . MET A 1 257 ? -10.479 -9.334 -5.660 1.00 72.94 257 MET A CA 1
ATOM 2063 C C . MET A 1 257 ? -8.971 -9.087 -5.797 1.00 72.94 257 MET A C 1
ATOM 2065 O O . MET A 1 257 ? -8.495 -7.966 -5.972 1.00 72.94 257 MET A O 1
ATOM 2069 N N . THR A 1 258 ? -8.209 -10.178 -5.753 1.00 58.44 258 THR A N 1
ATOM 2070 C CA . THR A 1 258 ? -6.759 -10.235 -5.953 1.00 58.44 258 THR A CA 1
ATOM 2071 C C . THR A 1 258 ? -6.407 -10.135 -7.435 1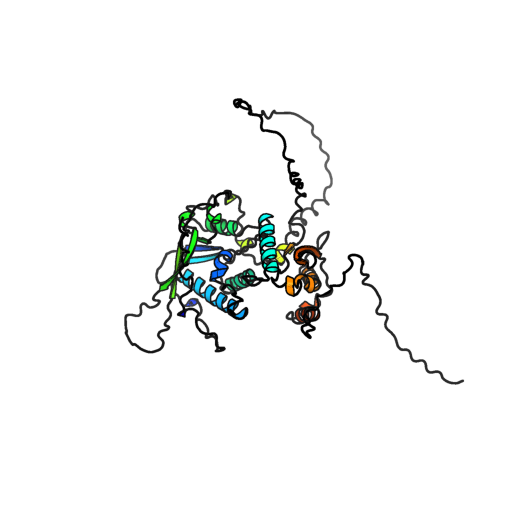.00 58.44 258 THR A C 1
ATOM 2073 O O . THR A 1 258 ? -5.854 -11.051 -8.044 1.00 58.44 258 THR A O 1
ATOM 2076 N N . SER A 1 259 ? -6.681 -9.001 -8.071 1.00 52.78 259 SER A N 1
ATOM 2077 C CA . SER A 1 259 ? -5.876 -8.648 -9.236 1.00 52.78 259 SER A CA 1
ATOM 2078 C C . SER A 1 259 ? -4.517 -8.192 -8.717 1.00 52.78 259 SER A C 1
ATOM 2080 O O . SER A 1 259 ? -4.357 -7.104 -8.167 1.00 52.78 259 SER A O 1
ATOM 2082 N N . ASN A 1 260 ? -3.503 -9.052 -8.866 1.00 50.97 260 ASN A N 1
ATOM 2083 C CA . ASN A 1 260 ? -2.112 -8.631 -8.718 1.00 50.97 260 ASN A CA 1
ATOM 2084 C C . ASN A 1 260 ? -1.926 -7.302 -9.469 1.00 50.97 260 ASN A C 1
ATOM 2086 O O . ASN A 1 260 ? -2.454 -7.139 -10.570 1.00 50.97 260 ASN A O 1
ATOM 2090 N N . LYS A 1 261 ? -1.162 -6.355 -8.909 1.00 50.31 261 LYS A N 1
ATOM 2091 C CA . LYS A 1 261 ? -0.963 -5.007 -9.492 1.00 50.31 261 LYS A CA 1
ATOM 2092 C C . LYS A 1 261 ? -0.525 -5.021 -10.968 1.00 50.31 261 LYS A C 1
ATOM 2094 O O . LYS A 1 261 ? -0.691 -4.027 -11.667 1.00 50.31 261 LYS A O 1
ATOM 2099 N N . LEU A 1 262 ? 0.034 -6.136 -11.444 1.00 43.09 262 LEU A N 1
ATOM 2100 C CA . LEU A 1 262 ? 0.322 -6.387 -12.858 1.00 43.09 262 LEU A CA 1
ATOM 2101 C C . LEU A 1 262 ? -0.951 -6.645 -13.684 1.00 43.09 262 LEU A C 1
ATOM 2103 O O . LEU A 1 262 ? -1.133 -6.026 -14.726 1.00 43.09 262 LEU A O 1
ATOM 2107 N N . THR A 1 263 ? -1.853 -7.506 -13.214 1.00 42.16 263 THR A N 1
ATOM 2108 C CA . THR A 1 263 ? -3.108 -7.883 -13.887 1.00 42.16 263 THR A CA 1
ATOM 2109 C C . THR A 1 263 ? -4.093 -6.713 -13.983 1.00 42.16 263 THR A C 1
ATOM 2111 O O . THR A 1 263 ? -4.767 -6.559 -15.001 1.00 42.16 263 THR A O 1
ATOM 2114 N N . ALA A 1 264 ? -4.110 -5.861 -12.955 1.00 43.75 264 ALA A N 1
ATOM 2115 C CA . ALA A 1 264 ? -4.845 -4.599 -12.852 1.00 43.75 264 ALA A CA 1
ATOM 2116 C C . ALA A 1 264 ? -4.720 -3.700 -14.096 1.00 43.75 264 ALA A C 1
ATOM 2118 O O . ALA A 1 264 ? -5.689 -3.288 -14.736 1.00 43.75 264 ALA A O 1
ATOM 2119 N N . GLY A 1 265 ? -3.473 -3.410 -14.478 1.00 46.03 265 GLY A N 1
ATOM 2120 C CA . GLY A 1 265 ? -3.159 -2.547 -15.617 1.00 46.03 265 GLY A CA 1
ATOM 2121 C C . GLY A 1 265 ? -3.401 -3.214 -16.969 1.00 46.03 265 GLY A C 1
ATOM 2122 O O . GLY A 1 265 ? -3.472 -2.517 -17.975 1.00 46.03 265 GLY A O 1
ATOM 2123 N N . ILE A 1 266 ? -3.525 -4.543 -16.995 1.00 46.19 266 ILE A N 1
ATOM 2124 C CA . ILE A 1 266 ? -3.629 -5.349 -18.217 1.00 46.19 266 ILE A CA 1
ATOM 2125 C C . ILE A 1 266 ? -5.093 -5.632 -18.588 1.00 46.19 266 ILE A C 1
ATOM 2127 O O . ILE A 1 266 ? 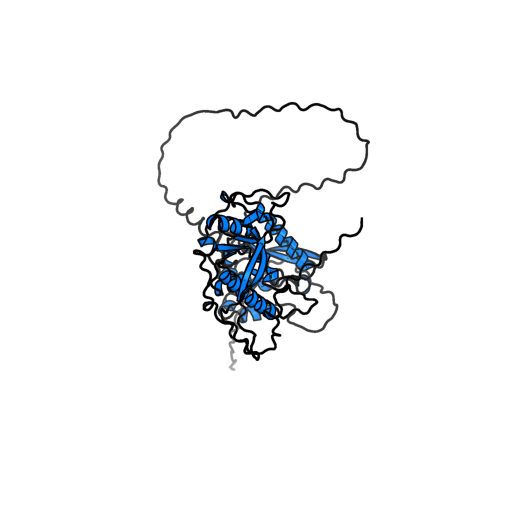-5.412 -5.714 -19.770 1.00 46.19 266 ILE A O 1
ATOM 2131 N N . ARG A 1 267 ? -6.000 -5.745 -17.607 1.00 43.91 267 ARG A N 1
ATOM 2132 C CA . ARG A 1 267 ? -7.414 -6.108 -17.836 1.00 43.91 267 ARG A CA 1
ATOM 2133 C C . ARG A 1 267 ? -8.360 -4.946 -18.152 1.00 43.91 267 ARG A C 1
ATOM 2135 O O . ARG A 1 267 ? -9.481 -5.209 -18.573 1.00 43.91 267 ARG A O 1
ATOM 2142 N N . ASN A 1 268 ? -7.936 -3.694 -17.976 1.00 43.94 268 ASN A N 1
ATOM 2143 C CA . ASN A 1 268 ? -8.808 -2.507 -18.027 1.00 43.94 268 ASN A CA 1
ATOM 2144 C C . ASN A 1 268 ? -9.427 -2.167 -19.412 1.00 43.94 268 ASN A C 1
ATOM 2146 O O . ASN A 1 268 ? -9.995 -1.090 -19.538 1.00 43.94 268 ASN A O 1
ATOM 2150 N N . ASP A 1 269 ? -9.357 -3.039 -20.428 1.00 49.94 269 ASP A N 1
ATOM 2151 C CA . ASP A 1 269 ? -9.801 -2.707 -21.799 1.00 49.94 269 ASP A CA 1
ATOM 2152 C C . ASP A 1 269 ? -10.608 -3.810 -22.521 1.00 49.94 269 ASP A C 1
ATOM 2154 O O . ASP A 1 269 ? -10.843 -3.722 -23.723 1.00 49.94 269 ASP A O 1
ATOM 2158 N N . MET A 1 270 ? -11.031 -4.880 -21.830 1.00 43.22 270 MET A N 1
ATOM 2159 C CA . MET A 1 270 ? -11.695 -6.014 -22.505 1.00 43.22 270 MET A CA 1
ATOM 2160 C C . MET A 1 270 ? -13.225 -6.075 -22.381 1.00 43.22 270 MET A C 1
ATOM 2162 O O . MET A 1 270 ? -13.845 -6.737 -23.210 1.00 43.22 270 MET A O 1
ATOM 2166 N N . SER A 1 271 ? -13.862 -5.409 -21.411 1.00 45.56 271 SER A N 1
ATOM 2167 C CA . SER A 1 271 ? -15.325 -5.518 -21.232 1.00 45.56 271 SER A CA 1
ATOM 2168 C C . SER A 1 271 ? -16.139 -4.532 -22.069 1.00 45.56 271 SER A C 1
ATOM 2170 O O . SER A 1 271 ? -17.250 -4.860 -22.466 1.00 45.56 271 SER A O 1
ATOM 2172 N N . ASP A 1 272 ? -15.596 -3.355 -22.388 1.00 45.03 272 ASP A N 1
ATOM 2173 C CA . ASP A 1 272 ? -16.416 -2.254 -22.924 1.00 45.03 272 ASP A CA 1
ATOM 2174 C C . ASP A 1 272 ? -16.418 -2.185 -24.463 1.00 45.03 272 ASP A C 1
ATOM 2176 O O . ASP A 1 272 ? -17.221 -1.469 -25.062 1.00 45.03 272 ASP A O 1
ATOM 2180 N N . VAL A 1 273 ? -15.544 -2.950 -25.127 1.00 46.16 273 VAL A N 1
ATOM 2181 C CA . VAL A 1 273 ? -15.413 -2.956 -26.597 1.00 46.16 273 VAL A CA 1
ATOM 2182 C C . VAL A 1 273 ? -16.184 -4.115 -27.242 1.00 46.16 273 VAL A C 1
ATOM 2184 O O . VAL A 1 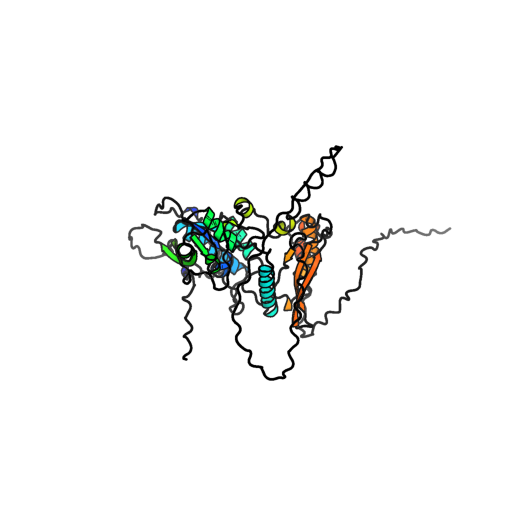273 ? -16.609 -4.007 -28.392 1.00 46.16 273 VAL A O 1
ATOM 2187 N N . ALA A 1 274 ? -16.430 -5.205 -26.508 1.00 43.97 274 ALA A N 1
ATOM 2188 C CA . ALA A 1 274 ? -17.078 -6.397 -27.059 1.00 43.97 274 ALA A CA 1
ATOM 2189 C C . ALA A 1 274 ? -18.571 -6.185 -27.391 1.00 43.97 274 ALA A C 1
ATOM 2191 O O . ALA A 1 274 ? -19.063 -6.760 -28.362 1.00 43.97 274 ALA A O 1
ATOM 2192 N N . ASP A 1 275 ? -19.271 -5.307 -26.665 1.00 43.00 275 ASP A N 1
ATOM 2193 C CA . ASP A 1 275 ? -20.710 -5.073 -26.872 1.00 43.00 275 ASP A CA 1
ATOM 2194 C C . ASP A 1 275 ? -21.024 -4.002 -27.932 1.00 43.00 275 ASP A C 1
ATOM 2196 O O . ASP A 1 275 ? -22.135 -3.955 -28.467 1.00 43.00 275 ASP A O 1
ATOM 2200 N N . ALA A 1 276 ? -20.051 -3.165 -28.307 1.00 42.75 276 ALA A N 1
ATOM 2201 C CA . ALA A 1 276 ? -20.259 -2.124 -29.316 1.00 42.75 276 ALA A CA 1
ATOM 2202 C C . ALA A 1 276 ? -20.210 -2.663 -30.760 1.00 42.75 276 ALA A C 1
ATOM 2204 O O . ALA A 1 276 ? -20.860 -2.104 -31.647 1.00 42.75 276 ALA A O 1
ATOM 2205 N N . ASP A 1 277 ? -19.484 -3.759 -31.010 1.00 41.97 277 ASP A N 1
ATOM 2206 C CA . ASP A 1 277 ? -19.206 -4.219 -32.380 1.00 41.97 277 ASP A CA 1
ATOM 2207 C C . ASP A 1 277 ? -20.204 -5.274 -32.903 1.00 41.97 277 ASP A C 1
ATOM 2209 O O . ASP A 1 277 ? -20.315 -5.504 -34.108 1.00 41.97 277 ASP A O 1
ATOM 2213 N N . VAL A 1 278 ? -21.027 -5.861 -32.023 1.00 43.31 278 VAL A N 1
ATOM 2214 C CA . VAL A 1 278 ? -22.102 -6.793 -32.424 1.00 43.31 278 VAL A CA 1
ATOM 2215 C C . VAL A 1 278 ? -23.392 -6.050 -32.813 1.00 43.31 278 VAL A C 1
ATOM 2217 O O . VAL A 1 278 ? -24.148 -6.521 -33.666 1.00 43.31 278 VAL A O 1
ATOM 2220 N N . ALA A 1 279 ? -23.618 -4.840 -32.290 1.00 42.62 279 ALA A N 1
ATOM 2221 C CA . ALA A 1 279 ? -24.803 -4.036 -32.604 1.00 42.62 279 ALA A CA 1
ATOM 2222 C C . ALA A 1 279 ? -24.747 -3.333 -33.980 1.00 42.62 279 ALA A C 1
ATOM 2224 O O . ALA A 1 279 ? -25.769 -2.850 -34.465 1.00 42.62 279 ALA A O 1
ATOM 2225 N N . SER A 1 280 ? -23.589 -3.294 -34.653 1.00 45.69 280 SER A N 1
ATOM 2226 C CA . SER A 1 280 ? -23.421 -2.571 -35.928 1.00 45.69 280 SER A CA 1
ATOM 2227 C C . SER A 1 280 ? -23.714 -3.409 -37.185 1.00 45.69 280 SER A C 1
ATOM 2229 O O . SER A 1 280 ? -23.790 -2.859 -38.285 1.00 45.69 280 SER A O 1
ATOM 2231 N N . ARG A 1 281 ? -23.918 -4.732 -37.057 1.00 44.56 281 ARG A N 1
ATOM 2232 C CA . ARG A 1 281 ? -24.043 -5.652 -38.210 1.00 44.56 281 ARG A CA 1
ATOM 2233 C C . ARG A 1 281 ? -25.427 -6.243 -38.474 1.00 44.56 281 ARG A C 1
ATOM 2235 O O . ARG A 1 281 ? -25.579 -6.982 -39.444 1.00 44.56 281 ARG A O 1
ATOM 2242 N N . THR A 1 282 ? -26.458 -5.891 -37.707 1.00 47.34 282 THR A N 1
ATOM 2243 C CA . THR A 1 282 ? -27.833 -6.344 -37.994 1.00 47.34 282 THR A CA 1
ATOM 2244 C C . THR A 1 282 ? -28.839 -5.197 -37.883 1.00 47.34 282 THR A C 1
ATOM 2246 O O . THR A 1 282 ? -29.416 -4.935 -36.838 1.00 47.34 282 THR A O 1
ATOM 2249 N N . GLY A 1 283 ? -29.053 -4.482 -38.990 1.00 38.03 283 GLY A N 1
ATOM 2250 C CA . GLY A 1 283 ? -29.957 -3.329 -39.028 1.00 38.03 283 GLY A CA 1
ATOM 2251 C C . GLY A 1 283 ? -30.602 -3.117 -40.390 1.00 38.03 283 GLY A C 1
ATOM 2252 O O . GLY A 1 283 ? -30.350 -2.123 -41.063 1.00 38.03 283 GLY A O 1
ATOM 2253 N N . VAL A 1 284 ? -31.438 -4.070 -40.799 1.00 39.38 284 VAL A N 1
ATOM 2254 C CA . VAL A 1 284 ? -32.399 -3.922 -41.895 1.00 39.38 284 VAL A CA 1
ATOM 2255 C C . VAL A 1 284 ? -33.470 -2.903 -41.483 1.00 39.38 284 VAL A C 1
ATOM 2257 O O . VAL A 1 284 ? -34.243 -3.166 -40.574 1.00 39.38 284 VAL A O 1
ATOM 2260 N N . GLY A 1 285 ? -33.499 -1.766 -42.185 1.00 37.56 285 GLY A N 1
ATOM 2261 C CA . GLY A 1 285 ? -34.662 -0.934 -42.528 1.00 37.56 285 GLY A CA 1
ATOM 2262 C C . GLY A 1 285 ? -35.633 -0.464 -41.433 1.00 37.56 285 GLY A C 1
ATOM 2263 O O . GLY A 1 285 ? -36.370 -1.258 -40.861 1.00 37.56 285 GLY A O 1
ATOM 2264 N N . ARG A 1 286 ? -35.831 0.859 -41.343 1.00 35.91 286 ARG A N 1
ATOM 2265 C CA . ARG A 1 286 ? -37.136 1.476 -41.655 1.00 35.91 286 ARG A CA 1
ATOM 2266 C C . ARG A 1 286 ? -37.066 2.999 -41.694 1.00 35.91 286 ARG A C 1
ATOM 2268 O O . ARG A 1 286 ? -36.617 3.664 -40.770 1.00 35.91 286 ARG A O 1
ATOM 2275 N N . ASP A 1 287 ? -37.579 3.483 -42.809 1.00 41.47 287 ASP A N 1
ATOM 2276 C CA . ASP A 1 287 ? -37.955 4.842 -43.139 1.00 41.47 287 ASP A CA 1
ATOM 2277 C C . ASP A 1 287 ? -39.272 5.191 -42.426 1.00 41.47 287 ASP A C 1
ATOM 2279 O O . ASP A 1 287 ? -40.258 4.488 -42.630 1.00 41.47 287 ASP A O 1
ATOM 2283 N N . LEU A 1 288 ? -39.289 6.230 -41.585 1.00 39.03 288 LEU A N 1
ATOM 2284 C CA . LEU A 1 288 ? -40.490 6.979 -41.191 1.00 39.03 288 LEU A CA 1
ATOM 2285 C C . LEU A 1 288 ? -40.067 8.376 -40.715 1.00 39.03 288 LEU A C 1
ATOM 2287 O O . LEU A 1 288 ? -39.508 8.550 -39.633 1.00 39.03 288 LEU A O 1
ATOM 2291 N N . GLY A 1 289 ? -40.354 9.387 -41.532 1.00 38.06 289 GLY A N 1
ATOM 2292 C CA . GLY A 1 289 ? -40.210 10.785 -41.146 1.00 38.06 289 GLY A CA 1
ATOM 2293 C C . GLY A 1 289 ? -41.301 11.253 -40.183 1.00 38.06 289 GLY A C 1
ATOM 2294 O O . GLY A 1 289 ? -42.412 10.737 -40.213 1.00 38.06 289 GLY A O 1
ATOM 2295 N N . HIS A 1 290 ? -41.019 12.311 -39.418 1.00 37.47 290 HIS A N 1
ATOM 2296 C CA . HIS A 1 290 ? -42.007 13.305 -38.986 1.00 37.47 290 HIS A CA 1
ATOM 2297 C C . HIS A 1 290 ? -41.342 14.654 -38.664 1.00 37.47 290 HIS A C 1
ATOM 2299 O O . HIS A 1 290 ? -40.240 14.732 -38.131 1.00 37.47 290 HIS A O 1
ATOM 2305 N N . LYS A 1 291 ? -42.040 15.720 -39.073 1.00 39.47 291 LYS A N 1
ATOM 2306 C CA . LYS A 1 291 ? -41.713 17.149 -38.951 1.00 39.47 291 LYS A CA 1
ATOM 2307 C C . LYS A 1 291 ? -42.136 17.724 -37.587 1.00 39.47 291 LYS A C 1
ATOM 2309 O O . LYS A 1 291 ? -43.084 17.221 -36.994 1.00 39.47 291 LYS A O 1
ATOM 2314 N N . LYS A 1 292 ? -41.603 18.935 -37.327 1.00 34.09 292 LYS A N 1
ATOM 2315 C CA . LYS A 1 292 ? -42.041 20.035 -36.423 1.00 34.09 292 LYS A CA 1
ATOM 2316 C C . LYS A 1 292 ? -41.432 20.003 -35.014 1.00 34.09 292 LYS A C 1
ATOM 2318 O O . LYS A 1 292 ? -41.250 18.930 -34.472 1.00 34.09 292 LYS A O 1
ATOM 2323 N N . ALA A 1 293 ? -41.189 21.111 -34.313 1.00 33.44 293 ALA A N 1
ATOM 2324 C CA . ALA A 1 293 ? -41.075 22.555 -34.574 1.00 33.44 293 ALA A CA 1
ATOM 2325 C C . ALA A 1 293 ? -40.828 23.217 -33.197 1.00 33.44 293 ALA A C 1
ATOM 2327 O O . ALA A 1 293 ? -41.440 22.771 -32.234 1.00 33.44 293 ALA A O 1
ATOM 2328 N N . GLY A 1 294 ? -40.062 24.317 -33.136 1.00 30.53 294 GLY A N 1
ATOM 2329 C CA . GLY A 1 294 ? -40.052 25.273 -32.007 1.00 30.53 294 GLY A CA 1
ATOM 2330 C C . GLY A 1 294 ? -39.359 24.783 -30.725 1.00 30.53 294 GLY A C 1
ATOM 2331 O O . GLY A 1 294 ? -39.294 23.594 -30.472 1.00 30.53 294 GLY A O 1
ATOM 2332 N N . THR A 1 295 ? -38.778 25.613 -29.865 1.00 33.47 295 THR A N 1
ATOM 2333 C CA . THR A 1 295 ? -38.746 27.076 -29.732 1.00 33.47 295 THR A CA 1
ATOM 2334 C C . THR A 1 295 ? -37.522 27.441 -28.886 1.00 33.47 295 THR A C 1
ATOM 2336 O O . THR A 1 295 ? -37.157 26.704 -27.973 1.00 33.47 295 THR A O 1
ATOM 2339 N N . ASN A 1 296 ? -36.912 28.587 -29.195 1.00 38.69 296 ASN A N 1
ATOM 2340 C CA . ASN A 1 296 ? -35.934 29.273 -28.351 1.00 38.69 296 ASN A CA 1
ATOM 2341 C C . ASN A 1 296 ? -36.549 29.622 -26.991 1.00 38.69 296 ASN A C 1
ATOM 2343 O O . ASN A 1 296 ? -37.640 30.188 -26.969 1.00 38.69 296 ASN A O 1
ATOM 2347 N N . GLU A 1 297 ? -35.810 29.414 -25.900 1.00 38.31 297 GLU A N 1
ATOM 2348 C CA . GLU A 1 297 ? -36.008 30.185 -24.672 1.00 38.31 297 GLU A CA 1
ATOM 2349 C C . GLU A 1 297 ? -34.683 30.657 -24.068 1.00 38.31 297 GLU A C 1
ATOM 2351 O O . GLU A 1 297 ? -33.662 29.967 -24.045 1.00 38.31 297 GLU A O 1
ATOM 2356 N N . ASP A 1 298 ? -34.753 31.907 -23.625 1.00 38.22 298 ASP A N 1
ATOM 2357 C CA . ASP A 1 298 ? -33.688 32.802 -23.222 1.00 38.22 298 ASP A CA 1
ATOM 2358 C C . ASP A 1 298 ? -33.103 32.460 -21.848 1.00 38.22 298 ASP A C 1
ATOM 2360 O O . ASP A 1 298 ? -33.792 32.505 -20.826 1.00 38.22 298 ASP A O 1
ATOM 2364 N N . CYS A 1 299 ? -31.784 32.271 -21.779 1.00 34.16 299 CYS A N 1
ATOM 2365 C CA . CYS A 1 299 ? -31.067 32.259 -20.507 1.00 34.16 299 CYS A CA 1
ATOM 2366 C C . CYS A 1 299 ? -30.561 33.675 -20.178 1.00 34.16 299 CYS A C 1
ATOM 2368 O O . CYS A 1 299 ? -29.515 34.133 -20.645 1.00 34.16 299 CYS A O 1
ATOM 2370 N N . LYS A 1 300 ? -31.359 34.391 -19.378 1.00 35.59 300 LYS A N 1
ATOM 2371 C CA . LYS A 1 300 ? -31.057 35.717 -18.821 1.00 35.59 300 LYS A CA 1
ATOM 2372 C C . LYS A 1 300 ? -29.827 35.658 -17.907 1.00 35.59 300 LYS A C 1
ATOM 2374 O O . LYS A 1 300 ? -29.834 34.979 -16.885 1.00 35.59 300 LYS A O 1
ATOM 2379 N N . GLN A 1 301 ? -28.802 36.448 -18.225 1.00 39.00 301 GLN A N 1
ATOM 2380 C CA . GLN A 1 301 ? -27.664 36.684 -17.332 1.00 39.00 301 GLN A CA 1
ATOM 2381 C C . GLN A 1 301 ? -28.017 37.673 -16.201 1.00 39.00 301 GLN A C 1
ATOM 2383 O O . GLN A 1 301 ? -28.685 38.680 -16.458 1.00 39.00 301 GLN A O 1
ATOM 2388 N N . PRO A 1 302 ? -27.535 37.460 -14.961 1.00 45.44 302 PRO A N 1
ATOM 2389 C CA . PRO A 1 302 ? -27.713 38.420 -13.880 1.00 45.44 302 PRO A CA 1
ATOM 2390 C C . PRO A 1 302 ? -26.725 39.601 -13.933 1.00 45.44 302 PRO A C 1
ATOM 2392 O O . PRO A 1 302 ? -25.572 39.507 -14.354 1.00 45.44 302 PRO A O 1
ATOM 2395 N N . LYS A 1 303 ? -27.250 40.740 -13.470 1.00 36.88 303 LYS A N 1
ATOM 2396 C CA . LYS A 1 303 ? -26.704 42.103 -13.471 1.00 36.88 303 LYS A CA 1
ATOM 2397 C C . LYS A 1 303 ? -25.423 42.237 -12.631 1.00 36.88 303 LYS A C 1
ATOM 2399 O O . LYS A 1 303 ? -25.396 41.854 -11.466 1.00 36.88 303 LYS A O 1
ATOM 2404 N N . LYS A 1 304 ? -24.397 42.886 -13.195 1.00 39.75 304 LYS A N 1
ATOM 2405 C CA . LYS A 1 304 ? -23.185 43.331 -12.482 1.00 39.75 304 LYS A CA 1
ATOM 2406 C C . LYS A 1 304 ? -23.491 44.557 -11.611 1.00 39.75 304 LYS A C 1
ATOM 2408 O O . LYS A 1 304 ? -23.924 45.591 -12.117 1.00 39.75 304 LYS A O 1
ATOM 2413 N N . THR A 1 305 ? -23.226 44.453 -10.313 1.00 39.78 305 THR A N 1
ATOM 2414 C CA . THR A 1 305 ? -23.222 45.562 -9.350 1.00 39.78 305 THR A CA 1
ATOM 2415 C C . THR A 1 305 ? -21.960 46.418 -9.495 1.00 39.78 305 THR A C 1
ATOM 2417 O O . THR A 1 305 ? -20.852 45.895 -9.593 1.00 39.78 305 THR A O 1
ATOM 2420 N N . LYS A 1 306 ? -22.146 47.744 -9.505 1.00 39.19 306 LYS A N 1
ATOM 2421 C CA . LYS A 1 306 ? -21.103 48.781 -9.564 1.00 39.19 306 LYS A CA 1
ATOM 2422 C C . LYS A 1 306 ? -20.223 48.749 -8.310 1.00 39.19 306 LYS A C 1
ATOM 2424 O O . LYS A 1 306 ? -20.745 48.828 -7.201 1.00 39.19 306 LYS A O 1
ATOM 2429 N N . THR A 1 307 ? -18.904 48.723 -8.487 1.00 39.91 307 THR A N 1
ATOM 2430 C CA . THR A 1 307 ? -17.929 48.952 -7.411 1.00 39.91 307 THR A CA 1
ATOM 2431 C C . THR A 1 307 ? -17.232 50.293 -7.620 1.00 39.91 307 THR A C 1
ATOM 2433 O O . THR A 1 307 ? -16.852 50.654 -8.731 1.00 39.91 307 THR A O 1
ATOM 2436 N N . SER A 1 308 ? -17.145 51.020 -6.512 1.00 41.69 308 SER A N 1
ATOM 2437 C CA . SER A 1 308 ? -16.646 52.377 -6.319 1.00 41.69 308 SER A CA 1
ATOM 2438 C C . SER A 1 308 ? -15.210 52.598 -6.813 1.00 41.69 308 SER A C 1
ATOM 2440 O O . SER A 1 308 ? -14.308 51.804 -6.547 1.00 41.69 308 SER A O 1
ATOM 2442 N N . SER A 1 309 ? -15.020 53.711 -7.517 1.00 38.59 309 SER A N 1
ATOM 2443 C CA . SER A 1 309 ? -13.754 54.244 -8.015 1.00 38.59 309 SER A CA 1
ATOM 2444 C C . SER A 1 309 ? -12.948 54.921 -6.904 1.00 38.59 309 SER A C 1
ATOM 2446 O O . SER A 1 309 ? -13.442 55.838 -6.247 1.00 38.59 309 SER A O 1
ATOM 2448 N N . ARG A 1 310 ? -11.677 54.537 -6.757 1.00 47.94 310 ARG A N 1
ATOM 2449 C CA . ARG A 1 310 ? -10.671 55.229 -5.938 1.00 47.94 310 ARG A CA 1
ATOM 2450 C C . ARG A 1 310 ? -9.472 55.570 -6.844 1.00 47.94 310 ARG A C 1
ATOM 2452 O O . ARG A 1 310 ? -9.093 54.709 -7.639 1.00 47.94 310 ARG A O 1
ATOM 2459 N N . PRO A 1 311 ? -8.916 56.794 -6.802 1.00 52.84 311 PRO A N 1
ATOM 2460 C CA . PRO A 1 311 ? -7.938 57.242 -7.794 1.00 52.84 311 PRO A CA 1
ATOM 2461 C C . PRO A 1 311 ? -6.558 56.596 -7.604 1.00 52.84 311 PRO A C 1
ATOM 2463 O O . PRO A 1 311 ? -6.069 56.454 -6.483 1.00 52.84 311 PRO A O 1
ATOM 2466 N N . LEU A 1 312 ? -5.961 56.209 -8.738 1.00 39.62 312 LEU A N 1
ATOM 2467 C CA . LEU A 1 312 ? -4.614 55.656 -8.887 1.00 39.62 312 LEU A CA 1
ATOM 2468 C C . LEU A 1 312 ? -3.546 56.706 -8.550 1.00 39.62 312 LEU A C 1
ATOM 2470 O O . LEU A 1 312 ? -3.527 57.780 -9.148 1.00 39.62 312 LEU A O 1
ATOM 2474 N N . SER A 1 313 ? -2.603 56.345 -7.681 1.00 46.03 313 SER A N 1
ATOM 2475 C CA . SER A 1 313 ? -1.271 56.943 -7.658 1.00 46.03 313 SER A CA 1
ATOM 2476 C C . SER A 1 313 ? -0.386 56.253 -8.700 1.00 46.03 313 SER A C 1
ATOM 2478 O O . SER A 1 313 ? -0.335 55.026 -8.799 1.00 46.03 313 SER A O 1
ATOM 2480 N N . THR A 1 314 ? 0.287 57.058 -9.513 1.00 52.06 314 THR A N 1
ATOM 2481 C CA . THR A 1 314 ? 1.217 56.634 -10.562 1.00 52.06 314 THR A CA 1
ATOM 2482 C C . THR A 1 314 ? 2.484 56.037 -9.935 1.00 52.06 314 THR A C 1
ATOM 2484 O O . THR A 1 314 ? 3.134 56.726 -9.147 1.00 52.06 314 THR A O 1
ATOM 2487 N N . PRO A 1 315 ? 2.882 54.791 -10.256 1.00 54.69 315 PRO A N 1
ATOM 2488 C CA . PRO A 1 315 ? 4.178 54.268 -9.846 1.00 54.69 315 PRO A CA 1
ATOM 2489 C C . PRO A 1 315 ? 5.298 54.753 -10.789 1.00 54.69 315 PRO A C 1
ATOM 2491 O O . PRO A 1 315 ? 5.053 54.954 -11.983 1.00 54.69 315 PRO A O 1
ATOM 2494 N N . PRO A 1 316 ? 6.527 54.940 -10.275 1.00 56.16 316 PRO A N 1
ATOM 2495 C CA . PRO A 1 316 ? 7.663 55.414 -11.055 1.00 56.16 316 PRO A CA 1
ATOM 2496 C C . PRO A 1 316 ? 8.150 54.373 -12.070 1.00 56.16 316 PRO A C 1
ATOM 2498 O O . PRO A 1 316 ? 8.056 53.160 -11.871 1.00 56.16 316 PRO A O 1
ATOM 2501 N N . ALA A 1 317 ? 8.675 54.892 -13.176 1.00 55.75 317 ALA A N 1
ATOM 2502 C CA . ALA A 1 317 ? 9.162 54.143 -14.320 1.00 55.75 317 ALA A CA 1
ATOM 2503 C C . ALA A 1 317 ? 10.429 53.323 -14.013 1.00 55.75 317 ALA A C 1
ATOM 2505 O O . ALA A 1 317 ? 11.358 53.810 -13.377 1.00 55.75 317 ALA A O 1
ATOM 2506 N N . GLY A 1 318 ? 10.494 52.123 -14.600 1.00 53.91 318 GLY A N 1
ATOM 2507 C CA . GLY A 1 318 ? 11.749 51.588 -15.133 1.00 53.91 318 GLY A CA 1
ATOM 2508 C C . GLY A 1 318 ? 12.479 50.532 -14.306 1.00 53.91 318 GLY A C 1
ATOM 2509 O O . GLY A 1 318 ? 13.573 50.784 -13.820 1.00 53.91 318 GLY A O 1
ATOM 2510 N N . LEU A 1 319 ? 11.959 49.300 -14.282 1.00 58.06 319 LEU A N 1
ATOM 2511 C CA . LEU A 1 319 ? 12.809 48.104 -14.224 1.00 58.06 319 LEU A CA 1
ATOM 2512 C C . LEU A 1 319 ? 12.357 47.113 -15.309 1.00 58.06 319 LEU A C 1
ATOM 2514 O O . LEU A 1 319 ? 11.149 46.913 -15.471 1.00 58.06 319 LEU A O 1
ATOM 2518 N N . PRO A 1 320 ? 13.285 46.497 -16.067 1.00 52.72 320 PRO A N 1
ATOM 2519 C CA . PRO A 1 320 ? 12.942 45.544 -17.116 1.00 52.72 320 PRO A CA 1
ATOM 2520 C C . PRO A 1 320 ? 12.232 44.337 -16.497 1.00 52.72 320 PRO A C 1
ATOM 2522 O O . PRO A 1 320 ? 12.799 43.594 -15.693 1.00 52.72 320 PRO A O 1
ATOM 2525 N N . SER A 1 321 ? 10.959 44.149 -16.848 1.00 51.28 321 SER A N 1
ATOM 2526 C CA . SER A 1 321 ? 10.173 43.015 -16.376 1.00 51.28 321 SER A CA 1
ATOM 2527 C C . SER A 1 321 ? 10.809 41.720 -16.876 1.00 51.28 321 SER A C 1
ATOM 2529 O O . SER A 1 321 ? 10.893 41.505 -18.087 1.00 51.28 321 SER A O 1
ATOM 2531 N N . LYS A 1 322 ? 11.228 40.846 -15.950 1.00 52.62 322 LYS A N 1
ATOM 2532 C CA . LYS A 1 322 ? 11.636 39.474 -16.277 1.00 52.62 322 LYS A CA 1
ATOM 2533 C C . LYS A 1 322 ? 10.553 38.834 -17.161 1.00 52.62 322 LYS A C 1
ATOM 2535 O O . LYS A 1 322 ? 9.370 38.973 -16.828 1.00 52.62 322 LYS A O 1
ATOM 2540 N N . PRO A 1 323 ? 10.916 38.161 -18.268 1.00 49.44 323 PRO A N 1
ATOM 2541 C CA . PRO A 1 323 ? 9.940 37.529 -19.144 1.00 49.44 323 PRO A CA 1
ATOM 2542 C C . PRO A 1 323 ? 9.083 36.581 -18.310 1.00 49.44 323 PRO A C 1
ATOM 2544 O O . PRO A 1 323 ? 9.592 35.668 -17.659 1.00 49.44 323 PRO A O 1
ATOM 2547 N N . ARG A 1 324 ? 7.771 36.846 -18.277 1.00 48.53 324 ARG A N 1
ATOM 2548 C CA . ARG A 1 324 ? 6.820 35.969 -17.595 1.00 48.53 324 ARG A CA 1
ATOM 2549 C C . ARG A 1 324 ? 6.981 34.568 -18.191 1.00 48.53 324 ARG A C 1
ATOM 2551 O O . ARG A 1 324 ? 6.937 34.458 -19.420 1.00 48.53 324 ARG A O 1
ATOM 2558 N N . PRO A 1 325 ? 7.158 33.516 -17.372 1.00 43.94 325 PRO A N 1
ATOM 2559 C CA . PRO A 1 325 ? 7.228 32.159 -17.885 1.00 43.94 325 PRO A CA 1
ATOM 2560 C C . PRO A 1 325 ? 5.975 31.916 -18.724 1.00 43.94 325 PRO A C 1
ATOM 2562 O O . PRO A 1 325 ? 4.850 32.098 -18.249 1.00 43.94 325 PRO A O 1
ATOM 2565 N N . ARG A 1 326 ? 6.175 31.595 -20.009 1.00 47.19 326 ARG A N 1
ATOM 2566 C CA . ARG A 1 326 ? 5.083 31.230 -20.912 1.00 47.19 326 ARG A CA 1
ATOM 2567 C C . ARG A 1 326 ? 4.321 30.100 -20.230 1.00 47.19 326 ARG A C 1
ATOM 2569 O O . ARG A 1 326 ? 4.882 29.025 -20.035 1.00 47.19 326 ARG A O 1
ATOM 2576 N N . ARG A 1 327 ? 3.060 30.351 -19.853 1.00 38.12 327 ARG A N 1
ATOM 2577 C CA . ARG A 1 327 ? 2.127 29.292 -19.457 1.00 38.12 327 ARG A CA 1
ATOM 2578 C C . ARG A 1 327 ? 2.128 28.283 -20.600 1.00 38.12 327 ARG A C 1
ATOM 2580 O O . ARG A 1 327 ? 1.608 28.588 -21.675 1.00 38.12 327 ARG A O 1
ATOM 2587 N N . ARG A 1 328 ? 2.777 27.132 -20.400 1.00 40.97 328 ARG A N 1
ATOM 2588 C CA . ARG A 1 328 ? 2.651 26.002 -21.319 1.00 40.97 328 ARG A CA 1
ATOM 2589 C C . ARG A 1 328 ? 1.154 25.726 -21.423 1.00 40.97 328 ARG A C 1
ATOM 2591 O O . ARG A 1 328 ? 0.480 25.623 -20.398 1.00 40.97 328 ARG A O 1
ATOM 2598 N N . ARG A 1 329 ? 0.622 25.712 -22.648 1.00 34.91 329 ARG A N 1
ATOM 2599 C CA . ARG A 1 329 ? -0.726 25.185 -22.870 1.00 34.91 329 ARG A CA 1
ATOM 2600 C C . ARG A 1 329 ? -0.724 23.766 -22.288 1.00 34.91 329 ARG A C 1
ATOM 2602 O O . ARG A 1 329 ? 0.231 23.047 -22.588 1.00 34.91 329 ARG A O 1
ATOM 2609 N N . PRO A 1 330 ? -1.710 23.387 -21.458 1.00 36.78 330 PRO A N 1
ATOM 2610 C CA . PRO A 1 330 ? -1.848 21.998 -21.058 1.00 36.78 330 PRO A CA 1
ATOM 2611 C C . PRO A 1 330 ? -1.919 21.183 -22.347 1.00 36.78 330 PRO A C 1
ATOM 2613 O O . PRO A 1 330 ? -2.741 21.475 -23.220 1.00 36.78 330 PRO A O 1
ATOM 2616 N N . SER A 1 331 ? -0.998 20.239 -22.514 1.00 40.34 331 SER A N 1
ATOM 2617 C CA . SER A 1 331 ? -1.166 19.175 -23.495 1.00 40.34 331 SER A CA 1
ATOM 2618 C C . SER A 1 331 ? -2.530 18.536 -23.247 1.00 40.34 331 SER A C 1
ATOM 2620 O O . SER A 1 331 ? -2.927 18.387 -22.090 1.00 40.34 331 SER A O 1
ATOM 2622 N N . ALA A 1 332 ? -3.265 18.217 -24.316 1.00 37.94 332 ALA A N 1
ATOM 2623 C CA . ALA A 1 332 ? -4.520 17.487 -24.183 1.00 37.94 332 ALA A CA 1
ATOM 2624 C C . ALA A 1 332 ? -4.272 16.254 -23.292 1.00 37.94 332 ALA A C 1
ATOM 2626 O O . ALA A 1 332 ? -3.251 15.588 -23.496 1.00 37.94 332 ALA A O 1
ATOM 2627 N N . PRO A 1 333 ? -5.119 15.991 -22.281 1.00 42.12 333 PRO A N 1
ATOM 2628 C CA . PRO A 1 333 ? -4.930 14.846 -21.407 1.00 42.12 333 PRO A CA 1
ATOM 2629 C C . PRO A 1 333 ? -4.943 13.590 -22.274 1.00 42.12 333 PRO A C 1
ATOM 2631 O O . PRO A 1 333 ? -5.947 13.269 -22.908 1.00 42.12 333 PRO A O 1
ATOM 2634 N N . VAL A 1 334 ? -3.794 12.920 -22.353 1.00 38.66 334 VAL A N 1
ATOM 2635 C CA . VAL A 1 334 ? -3.710 11.589 -22.948 1.00 38.66 334 VAL A CA 1
ATOM 2636 C C . VAL A 1 334 ? -4.602 10.697 -22.085 1.00 38.66 334 VAL A C 1
ATOM 2638 O O . VAL A 1 334 ? -4.421 10.718 -20.863 1.00 38.66 334 VAL A O 1
ATOM 2641 N N . PRO A 1 335 ? -5.568 9.955 -22.656 1.00 45.59 335 PRO A N 1
ATOM 2642 C CA . PRO A 1 335 ? -6.381 9.028 -21.885 1.00 45.59 335 PRO A CA 1
ATOM 2643 C C . PRO A 1 335 ? -5.452 8.072 -21.138 1.00 45.59 335 PRO A C 1
ATOM 2645 O O . PRO A 1 335 ? -4.753 7.262 -21.740 1.00 45.59 335 PRO A O 1
ATOM 2648 N N . VAL A 1 336 ? -5.418 8.202 -19.813 1.00 45.12 336 VAL A N 1
ATOM 2649 C CA . VAL A 1 336 ? -4.516 7.465 -18.911 1.00 45.12 336 VAL A CA 1
ATOM 2650 C C . VAL A 1 336 ? -4.825 5.953 -18.911 1.00 45.12 336 VAL A C 1
ATOM 2652 O O . VAL A 1 336 ? -4.085 5.168 -18.330 1.00 45.12 336 VAL A O 1
ATOM 2655 N N . HIS A 1 337 ? -5.899 5.540 -19.592 1.00 44.66 337 HIS A N 1
ATOM 2656 C CA . HIS A 1 337 ? -6.504 4.213 -19.502 1.00 44.66 337 HIS A CA 1
ATOM 2657 C C . HIS A 1 337 ? -6.258 3.295 -20.710 1.00 44.66 337 HIS A C 1
ATOM 2659 O O . HIS A 1 337 ? -6.448 2.099 -20.565 1.00 44.66 337 HIS A O 1
ATOM 2665 N N . ALA A 1 338 ? -5.791 3.800 -21.859 1.00 46.97 338 ALA A N 1
ATOM 2666 C CA . ALA A 1 338 ? -5.703 2.992 -23.090 1.00 46.97 338 ALA A CA 1
ATOM 2667 C C . ALA A 1 338 ? -4.368 2.239 -23.281 1.00 46.97 338 ALA A C 1
ATOM 2669 O O . ALA A 1 338 ? -4.163 1.565 -24.284 1.00 46.97 338 ALA A O 1
ATOM 2670 N N . MET A 1 339 ? -3.412 2.378 -22.360 1.00 50.12 339 MET A N 1
ATOM 2671 C CA . MET A 1 339 ? -2.132 1.669 -22.424 1.00 50.12 339 MET A CA 1
ATOM 2672 C C . MET A 1 339 ? -1.795 1.160 -21.033 1.00 50.12 339 MET A C 1
ATOM 2674 O O . MET A 1 339 ? -1.733 1.962 -20.100 1.00 50.12 339 MET A O 1
ATOM 2678 N N . GLY A 1 340 ? -1.554 -0.149 -20.897 1.00 58.22 340 GLY A N 1
ATOM 2679 C CA . GLY A 1 340 ? -1.043 -0.731 -19.659 1.00 58.22 340 GLY A CA 1
ATOM 2680 C C . GLY A 1 340 ? 0.155 0.091 -19.193 1.00 58.22 340 GLY A C 1
ATOM 2681 O O . GLY A 1 340 ? 1.149 0.207 -19.906 1.00 58.22 340 GLY A O 1
ATOM 2682 N N . TYR A 1 341 ? 0.010 0.767 -18.058 1.00 60.72 341 TYR A N 1
ATOM 2683 C CA . TYR A 1 341 ? 1.000 1.706 -17.557 1.00 60.72 341 TYR A CA 1
ATOM 2684 C C . TYR A 1 341 ? 1.787 1.032 -16.444 1.00 60.72 341 TYR A C 1
ATOM 2686 O O . TYR A 1 341 ? 1.257 0.772 -15.363 1.00 60.72 341 TYR A O 1
ATOM 2694 N N . VAL A 1 342 ? 3.061 0.751 -16.706 1.00 61.25 342 VAL A N 1
ATOM 2695 C CA . VAL A 1 342 ? 3.939 0.113 -15.725 1.00 61.25 342 VAL A CA 1
ATOM 2696 C C . VAL A 1 342 ? 4.979 1.114 -15.249 1.00 61.25 342 VAL A C 1
ATOM 2698 O O . VAL A 1 342 ? 5.800 1.629 -16.010 1.00 61.25 342 VAL A O 1
ATOM 2701 N N . ARG A 1 343 ? 4.932 1.388 -13.944 1.00 69.06 343 ARG A N 1
ATOM 2702 C CA . ARG A 1 343 ? 5.972 2.119 -13.223 1.00 69.06 343 ARG A CA 1
ATOM 2703 C C . ARG A 1 343 ? 7.130 1.161 -12.993 1.00 69.06 343 ARG A C 1
ATOM 2705 O O . ARG A 1 343 ? 6.987 0.201 -12.237 1.00 69.06 343 ARG A O 1
ATOM 2712 N N . GLY A 1 344 ? 8.263 1.401 -13.644 1.00 62.91 344 GLY A N 1
ATOM 2713 C CA . GLY A 1 344 ? 9.406 0.509 -13.488 1.00 62.91 344 GLY A CA 1
ATOM 2714 C C . GLY A 1 344 ? 9.918 0.444 -12.050 1.00 62.91 344 GLY A C 1
ATOM 2715 O O . GLY A 1 344 ? 9.754 1.378 -11.259 1.00 62.91 344 GLY A O 1
ATOM 2716 N N . ALA A 1 345 ? 10.551 -0.676 -11.700 1.00 64.38 345 ALA A N 1
ATOM 2717 C CA . ALA A 1 345 ? 11.147 -0.876 -10.385 1.00 64.38 345 ALA A CA 1
ATOM 2718 C C . ALA A 1 345 ? 12.328 0.090 -10.200 1.00 64.38 345 ALA A C 1
ATOM 2720 O O . ALA A 1 345 ? 13.433 -0.133 -10.688 1.00 64.38 345 ALA A O 1
ATOM 2721 N N . CYS A 1 346 ? 12.079 1.198 -9.503 1.00 68.12 346 CYS A N 1
ATOM 2722 C CA . CYS A 1 346 ? 13.097 2.202 -9.224 1.00 68.12 346 CYS A CA 1
ATOM 2723 C C . CYS A 1 346 ? 13.914 1.744 -8.014 1.00 68.12 346 CYS A C 1
ATOM 2725 O O . CYS A 1 346 ? 13.473 1.894 -6.867 1.00 68.12 346 CYS A O 1
ATOM 2727 N N . SER A 1 347 ? 15.083 1.165 -8.273 1.00 82.62 347 SER A N 1
ATOM 2728 C CA . SER A 1 347 ? 16.090 0.965 -7.235 1.00 82.62 347 SER A CA 1
ATOM 2729 C C . SER A 1 347 ? 16.780 2.298 -6.935 1.00 82.62 347 SER A C 1
ATOM 2731 O O . SER A 1 347 ? 17.134 3.015 -7.875 1.00 82.62 347 SER A O 1
ATOM 2733 N N . PRO A 1 348 ? 17.044 2.642 -5.662 1.00 84.69 348 PRO A N 1
ATOM 2734 C CA . PRO A 1 348 ? 17.911 3.780 -5.350 1.00 84.69 348 PRO A CA 1
ATOM 2735 C C . PRO A 1 348 ? 19.308 3.624 -5.981 1.00 84.69 348 PRO A C 1
ATOM 2737 O O . PRO A 1 348 ? 20.008 4.602 -6.224 1.00 84.69 348 PRO A O 1
ATOM 2740 N N . HIS A 1 349 ? 19.711 2.398 -6.318 1.00 87.12 349 HIS A N 1
ATOM 2741 C CA . HIS A 1 349 ? 21.010 2.118 -6.914 1.00 87.12 349 HIS A CA 1
ATOM 2742 C C . HIS A 1 349 ? 21.077 2.316 -8.432 1.00 87.12 349 HIS A C 1
ATOM 2744 O O . HIS A 1 349 ? 22.132 2.063 -9.009 1.00 87.12 349 HIS A O 1
ATOM 2750 N N . VAL A 1 350 ? 20.017 2.826 -9.077 1.00 89.75 350 VAL A N 1
ATOM 2751 C CA . VAL A 1 350 ? 20.020 3.126 -10.524 1.00 89.75 350 VAL A CA 1
ATOM 2752 C C . VAL A 1 350 ? 21.204 4.012 -10.920 1.00 89.75 350 VAL A C 1
ATOM 2754 O O . VAL A 1 350 ? 21.840 3.772 -11.940 1.00 89.75 350 VAL A O 1
ATOM 2757 N N . ARG A 1 351 ? 21.569 4.985 -10.074 1.00 90.12 351 ARG A N 1
ATOM 2758 C CA . ARG A 1 351 ? 22.742 5.843 -10.298 1.00 90.12 351 ARG A CA 1
ATOM 2759 C C . ARG A 1 351 ? 24.069 5.075 -10.322 1.00 90.12 351 ARG A C 1
ATOM 2761 O O . ARG A 1 351 ? 24.990 5.503 -11.004 1.00 90.12 351 ARG A O 1
ATOM 2768 N N . ARG A 1 352 ? 24.194 3.986 -9.556 1.00 87.00 352 ARG A N 1
ATOM 2769 C CA . ARG A 1 352 ? 25.450 3.227 -9.414 1.00 87.00 352 ARG A CA 1
ATOM 2770 C C . ARG A 1 352 ? 25.552 2.058 -10.389 1.00 87.00 352 ARG A C 1
ATOM 2772 O O . ARG A 1 352 ? 26.638 1.789 -10.882 1.00 87.00 352 ARG A O 1
ATOM 2779 N N . HIS A 1 353 ? 24.447 1.357 -10.623 1.00 85.44 353 HIS A N 1
ATOM 2780 C CA . HIS A 1 353 ? 24.438 0.070 -11.328 1.00 85.44 353 HIS A CA 1
ATOM 2781 C C . HIS A 1 353 ? 23.631 0.099 -12.629 1.00 85.44 353 HIS A C 1
ATOM 2783 O O . HIS A 1 353 ? 23.464 -0.927 -13.278 1.00 85.44 353 HIS A O 1
ATOM 2789 N N . GLY A 1 354 ? 23.114 1.267 -13.017 1.00 87.69 354 GLY A N 1
ATOM 2790 C CA . GLY A 1 354 ? 22.157 1.365 -14.108 1.00 87.69 354 GLY A CA 1
ATOM 2791 C C . GLY A 1 354 ? 20.780 0.838 -13.709 1.00 87.69 354 GLY A C 1
ATOM 2792 O O . GLY A 1 354 ? 20.521 0.450 -12.565 1.00 87.69 354 GLY A O 1
ATOM 2793 N N . ASN A 1 355 ? 19.849 0.875 -14.657 1.00 87.31 355 ASN A N 1
ATOM 2794 C CA . ASN A 1 355 ? 18.475 0.493 -14.387 1.00 87.31 355 ASN A CA 1
ATOM 2795 C C . ASN A 1 355 ? 18.225 -0.989 -14.714 1.00 87.31 355 ASN A C 1
ATOM 2797 O O . ASN A 1 355 ? 18.091 -1.363 -15.877 1.00 87.31 355 ASN A O 1
ATOM 2801 N N . LEU A 1 356 ? 18.076 -1.822 -13.678 1.00 85.25 356 LEU A N 1
ATOM 2802 C CA . LEU A 1 356 ? 17.689 -3.234 -13.819 1.00 85.25 356 LEU A CA 1
ATOM 2803 C C . LEU A 1 356 ? 16.353 -3.415 -14.552 1.00 85.25 356 LEU A C 1
ATOM 2805 O O . LEU A 1 356 ? 16.169 -4.399 -15.261 1.00 85.25 356 LEU A O 1
ATOM 2809 N N . HIS A 1 357 ? 15.431 -2.456 -14.444 1.00 88.00 357 HIS A N 1
ATOM 2810 C CA . HIS A 1 357 ? 14.214 -2.446 -15.247 1.00 88.00 357 HIS A CA 1
ATOM 2811 C C . HIS A 1 357 ? 14.540 -2.286 -16.740 1.00 88.00 357 HIS A C 1
ATOM 2813 O O . HIS A 1 357 ? 13.963 -2.980 -17.566 1.00 88.00 357 HIS A O 1
ATOM 2819 N N . ALA A 1 358 ? 15.510 -1.463 -17.135 1.00 88.50 358 ALA A N 1
ATOM 2820 C CA . ALA A 1 358 ? 15.919 -1.414 -18.541 1.00 88.50 358 ALA A CA 1
ATOM 2821 C C . ALA A 1 358 ? 16.536 -2.754 -18.998 1.00 88.50 358 ALA A C 1
ATOM 2823 O O . ALA A 1 358 ? 16.177 -3.262 -20.059 1.00 88.50 358 ALA A O 1
ATOM 2824 N N . ILE A 1 359 ? 17.384 -3.370 -18.167 1.00 88.12 359 ILE A N 1
ATOM 2825 C CA . ILE A 1 359 ? 18.060 -4.647 -18.468 1.00 88.12 359 ILE A CA 1
ATOM 2826 C C . ILE A 1 359 ? 17.056 -5.805 -18.600 1.00 88.12 359 ILE A C 1
ATOM 2828 O O . ILE A 1 359 ? 17.119 -6.585 -19.548 1.00 88.12 359 ILE A O 1
ATOM 2832 N N . ALA A 1 360 ? 16.075 -5.890 -17.697 1.00 91.50 360 ALA A N 1
ATOM 2833 C CA . ALA A 1 360 ? 15.062 -6.948 -17.680 1.00 91.50 360 ALA A CA 1
ATOM 2834 C C . ALA A 1 360 ? 13.938 -6.761 -18.723 1.00 91.50 360 ALA A C 1
ATOM 2836 O O . ALA A 1 360 ? 12.929 -7.465 -18.669 1.00 91.50 360 ALA A O 1
ATOM 2837 N N . ARG A 1 361 ? 14.055 -5.791 -19.642 1.00 92.38 361 ARG A N 1
ATOM 2838 C CA . ARG A 1 361 ? 12.998 -5.462 -20.614 1.00 92.38 361 ARG A CA 1
ATOM 2839 C C . ARG A 1 361 ? 12.559 -6.661 -21.469 1.00 92.38 361 ARG A C 1
ATOM 2841 O O . ARG A 1 361 ? 11.352 -6.867 -21.560 1.00 92.38 361 ARG A O 1
ATOM 2848 N N . PRO A 1 362 ? 13.458 -7.492 -22.034 1.00 94.69 362 PRO A N 1
ATOM 2849 C CA . PRO A 1 362 ? 13.032 -8.647 -22.829 1.00 94.69 362 PRO A CA 1
ATOM 2850 C C . PRO A 1 362 ? 12.204 -9.665 -22.030 1.00 94.69 362 PRO A C 1
ATOM 2852 O O . PRO A 1 362 ? 11.213 -10.181 -22.534 1.00 94.69 362 PRO A O 1
ATOM 2855 N N . LEU A 1 363 ? 12.556 -9.909 -20.761 1.00 93.50 363 LEU A N 1
ATOM 2856 C CA . LEU A 1 363 ? 11.779 -10.794 -19.886 1.00 93.50 363 LEU A CA 1
ATOM 2857 C C . LEU A 1 363 ? 10.377 -10.237 -19.623 1.00 93.50 363 LEU A C 1
ATOM 2859 O O . LEU A 1 363 ? 9.405 -10.983 -19.637 1.00 93.50 363 LEU A O 1
ATOM 2863 N N . ARG A 1 364 ? 10.246 -8.919 -19.429 1.00 91.88 364 ARG A N 1
ATOM 2864 C CA . ARG A 1 364 ? 8.926 -8.296 -19.255 1.00 91.88 364 ARG A CA 1
ATOM 2865 C C . ARG A 1 364 ? 8.075 -8.351 -20.512 1.00 91.88 364 ARG A C 1
ATOM 2867 O O . ARG A 1 364 ? 6.885 -8.605 -20.390 1.00 91.88 364 ARG A O 1
ATOM 2874 N N . ALA A 1 365 ? 8.663 -8.170 -21.692 1.00 91.94 365 ALA A N 1
ATOM 2875 C CA . ALA A 1 365 ? 7.945 -8.353 -22.951 1.00 91.94 365 ALA A CA 1
ATOM 2876 C C . ALA A 1 365 ? 7.357 -9.775 -23.063 1.00 91.94 365 ALA A C 1
ATOM 2878 O O . ALA A 1 365 ? 6.204 -9.929 -23.467 1.00 91.94 365 ALA A O 1
ATOM 2879 N N . ALA A 1 366 ? 8.096 -10.794 -22.613 1.00 92.38 366 ALA A N 1
ATOM 2880 C CA . ALA A 1 366 ? 7.601 -12.170 -22.529 1.00 92.38 366 ALA A CA 1
ATOM 2881 C C . ALA A 1 366 ? 6.505 -12.372 -21.481 1.00 92.38 366 ALA A C 1
ATOM 2883 O O . ALA A 1 366 ? 5.500 -13.019 -21.769 1.00 92.38 366 ALA A O 1
ATOM 2884 N N . VAL A 1 367 ? 6.619 -11.749 -20.308 1.00 89.50 367 VAL A N 1
ATOM 2885 C CA . VAL A 1 367 ? 5.529 -11.755 -19.318 1.00 89.50 367 VAL A CA 1
ATOM 2886 C C . VAL A 1 367 ? 4.275 -11.072 -19.872 1.00 89.50 367 VAL A C 1
ATOM 2888 O O . VAL A 1 367 ? 3.174 -11.585 -19.708 1.00 89.50 367 VAL A O 1
ATOM 2891 N N . TYR A 1 368 ? 4.410 -9.943 -20.569 1.00 88.69 368 TYR A N 1
ATOM 2892 C CA . TYR A 1 368 ? 3.278 -9.272 -21.211 1.00 88.69 368 TYR A CA 1
ATOM 2893 C C . TYR A 1 368 ? 2.616 -10.154 -22.267 1.00 88.69 368 TYR A C 1
ATOM 2895 O O . TYR A 1 368 ? 1.389 -10.190 -22.327 1.00 88.69 368 TYR A O 1
ATOM 2903 N N . HIS A 1 369 ? 3.404 -10.924 -23.021 1.00 87.88 369 HIS A N 1
ATOM 2904 C CA . HIS A 1 369 ? 2.874 -11.915 -23.953 1.00 87.88 369 HIS A CA 1
ATOM 2905 C C . HIS A 1 369 ? 2.066 -13.001 -23.230 1.00 87.88 369 HIS A C 1
ATOM 2907 O O . HIS A 1 369 ? 0.918 -13.244 -23.593 1.00 87.88 369 HIS A O 1
ATOM 2913 N N . LEU A 1 370 ? 2.621 -13.593 -22.166 1.00 87.31 370 LEU A N 1
ATOM 2914 C CA . LEU A 1 370 ? 1.939 -14.608 -21.352 1.00 87.31 370 LEU A CA 1
ATOM 2915 C C . LEU A 1 370 ? 0.626 -14.110 -20.745 1.00 87.31 370 LEU A C 1
ATOM 2917 O O . LEU A 1 370 ? -0.347 -14.853 -20.658 1.00 87.31 370 LEU A O 1
ATOM 2921 N N . LEU A 1 371 ? 0.588 -12.844 -20.335 1.00 83.56 371 LEU A N 1
ATOM 2922 C CA . LEU A 1 371 ? -0.597 -12.229 -19.743 1.00 83.56 371 LEU A CA 1
ATOM 2923 C C . LEU A 1 371 ? -1.639 -11.797 -20.787 1.00 83.56 371 LEU A C 1
ATOM 2925 O O . LEU A 1 371 ? -2.681 -11.264 -20.405 1.00 83.56 371 LEU A O 1
ATOM 2929 N N . GLY A 1 372 ? -1.365 -11.970 -22.087 1.00 82.00 372 GLY A N 1
ATOM 2930 C CA . GLY A 1 372 ? -2.197 -11.424 -23.161 1.00 82.00 372 GLY A CA 1
ATOM 2931 C C . GLY A 1 372 ? -2.297 -9.896 -23.109 1.00 82.00 372 GLY A C 1
ATOM 2932 O O . GLY A 1 372 ? -3.242 -9.308 -23.638 1.00 82.00 372 GLY A O 1
ATOM 2933 N N . ALA A 1 373 ? -1.351 -9.233 -22.438 1.00 71.56 373 ALA A N 1
ATOM 2934 C CA . ALA A 1 373 ? -1.293 -7.784 -22.406 1.00 71.56 373 ALA A CA 1
ATOM 2935 C C . ALA A 1 373 ? -0.999 -7.278 -23.812 1.00 71.56 373 ALA A C 1
ATOM 2937 O O . ALA A 1 373 ? -0.182 -7.861 -24.516 1.00 71.56 373 ALA A O 1
ATOM 2938 N N . GLY A 1 374 ? -1.660 -6.198 -24.231 1.00 63.16 374 GLY A N 1
ATOM 2939 C CA . GLY A 1 374 ? -1.399 -5.645 -25.555 1.00 63.16 374 GLY A CA 1
ATOM 2940 C C . GLY A 1 374 ? -2.096 -6.360 -26.719 1.00 63.16 374 GLY A C 1
ATOM 2941 O O . GLY A 1 374 ? -1.674 -6.234 -27.861 1.00 63.16 374 GLY A O 1
ATOM 2942 N N . MET A 1 375 ? -3.192 -7.076 -26.474 1.00 56.47 375 MET A N 1
ATOM 2943 C CA . MET A 1 375 ? -4.009 -7.682 -27.541 1.00 56.47 375 MET A CA 1
ATOM 2944 C C . MET A 1 375 ? -4.950 -6.685 -28.267 1.00 56.47 375 MET A C 1
ATOM 2946 O O . MET A 1 375 ? -5.775 -7.101 -29.076 1.00 56.47 375 MET A O 1
ATOM 2950 N N . GLY A 1 376 ? -4.842 -5.375 -28.000 1.00 60.38 376 GLY A N 1
ATOM 2951 C CA . GLY A 1 376 ? -5.605 -4.306 -28.668 1.00 60.38 376 GLY A CA 1
ATOM 2952 C C . GLY A 1 376 ? -4.851 -3.619 -29.818 1.00 60.38 376 GLY A C 1
ATOM 2953 O O . GLY A 1 376 ? -3.660 -3.848 -30.034 1.00 60.38 376 GLY A O 1
ATOM 2954 N N . VAL A 1 377 ? -5.529 -2.727 -30.555 1.00 46.06 377 VAL A N 1
ATOM 2955 C CA . VAL A 1 377 ? -4.921 -1.931 -31.643 1.00 46.06 377 VAL A CA 1
ATOM 2956 C C . VAL A 1 377 ? -3.798 -1.056 -31.074 1.00 46.06 377 VAL A C 1
ATOM 2958 O O . VAL A 1 377 ? -4.051 -0.064 -30.400 1.00 46.06 377 VAL A O 1
ATOM 2961 N N . GLY A 1 378 ? -2.548 -1.433 -31.346 1.00 62.19 378 GLY A N 1
ATOM 2962 C CA . GLY A 1 378 ? -1.351 -0.737 -30.859 1.00 62.19 378 GLY A CA 1
ATOM 2963 C C . GLY A 1 378 ? -0.584 -1.460 -29.751 1.00 62.19 378 GLY A C 1
ATOM 2964 O O . GLY A 1 378 ? 0.543 -1.060 -29.498 1.00 62.19 378 GLY A O 1
ATOM 2965 N N . GLY A 1 379 ? -1.163 -2.511 -29.157 1.00 74.94 379 GLY A N 1
ATOM 2966 C CA . GLY A 1 379 ? -0.594 -3.617 -28.374 1.00 74.94 379 GLY A CA 1
ATOM 2967 C C . GLY A 1 379 ? 0.629 -3.470 -27.462 1.00 74.94 379 GLY A C 1
ATOM 2968 O O . GLY A 1 379 ? 1.104 -4.467 -26.938 1.00 74.94 379 GLY A O 1
ATOM 2969 N N . ALA A 1 380 ? 1.175 -2.285 -27.246 1.00 84.50 380 ALA A N 1
ATOM 2970 C CA . ALA A 1 380 ? 2.364 -2.071 -26.447 1.00 84.50 380 ALA A CA 1
ATOM 2971 C C . ALA A 1 380 ? 1.987 -1.597 -25.042 1.00 84.50 380 ALA A C 1
ATOM 2973 O O . ALA A 1 380 ? 1.098 -0.766 -24.852 1.00 84.50 380 ALA A O 1
ATOM 2974 N N . VAL A 1 381 ? 2.711 -2.096 -24.049 1.00 85.00 381 VAL A N 1
ATOM 2975 C CA . VAL A 1 381 ? 2.655 -1.608 -22.672 1.00 85.00 381 VAL A CA 1
ATOM 2976 C C . VAL A 1 381 ? 3.506 -0.345 -22.584 1.00 85.00 381 VAL A C 1
ATOM 2978 O O . VAL A 1 381 ? 4.655 -0.329 -23.018 1.00 85.00 381 VAL A O 1
ATOM 2981 N N . ARG A 1 382 ? 2.963 0.738 -22.028 1.00 85.56 382 ARG A N 1
ATOM 2982 C CA . ARG A 1 382 ? 3.711 1.980 -21.818 1.00 85.56 382 ARG A CA 1
ATOM 2983 C C . ARG A 1 382 ? 4.487 1.880 -20.511 1.00 85.56 382 ARG A C 1
ATOM 2985 O O . ARG A 1 382 ? 3.912 1.967 -19.424 1.00 85.56 382 ARG A O 1
ATOM 2992 N N . GLU A 1 383 ? 5.802 1.759 -20.610 1.00 87.44 383 GLU A N 1
ATOM 2993 C CA . GLU A 1 383 ? 6.684 1.755 -19.446 1.00 87.44 383 GLU A CA 1
ATOM 2994 C C . GLU A 1 383 ? 7.217 3.161 -19.172 1.00 87.44 383 GLU A C 1
ATOM 2996 O O . GLU A 1 383 ? 7.660 3.859 -20.087 1.00 87.44 383 GLU A O 1
ATOM 3001 N N . VAL A 1 384 ? 7.193 3.572 -17.900 1.00 87.75 384 VAL A N 1
ATOM 3002 C CA . VAL A 1 384 ? 7.828 4.815 -17.442 1.00 87.75 384 VAL A CA 1
ATOM 3003 C C . VAL A 1 384 ? 8.700 4.530 -16.232 1.00 87.75 384 VAL A C 1
ATOM 3005 O O . VAL A 1 384 ? 8.232 4.015 -15.211 1.00 87.75 384 VAL A O 1
ATOM 3008 N N . TYR A 1 385 ? 9.976 4.891 -16.325 1.00 90.12 385 TYR A N 1
ATOM 3009 C CA . TYR A 1 385 ? 10.951 4.616 -15.277 1.00 90.12 385 TYR A CA 1
ATOM 3010 C C . TYR A 1 385 ? 12.105 5.634 -15.280 1.00 90.12 385 TYR A C 1
ATOM 3012 O O . TYR A 1 385 ? 12.381 6.253 -16.308 1.00 90.12 385 TYR A O 1
ATOM 3020 N N . PRO A 1 386 ? 12.775 5.847 -14.135 1.00 92.12 386 PRO A N 1
ATOM 3021 C CA . PRO A 1 386 ? 13.882 6.782 -14.028 1.00 92.12 386 PRO A CA 1
ATOM 3022 C C . PRO A 1 386 ? 15.194 6.131 -14.470 1.00 92.12 386 PRO A C 1
ATOM 3024 O O . PRO A 1 386 ? 15.476 4.982 -14.137 1.00 92.12 386 PRO A O 1
ATOM 3027 N N . GLU A 1 387 ? 16.042 6.884 -15.146 1.00 92.75 387 GLU A N 1
ATOM 3028 C CA . GLU A 1 387 ? 17.446 6.565 -15.380 1.00 92.75 387 GLU A CA 1
ATOM 3029 C C . GLU A 1 387 ? 18.323 7.682 -14.819 1.00 92.75 387 GLU A C 1
ATOM 3031 O O . GLU A 1 387 ? 17.882 8.817 -14.638 1.00 92.75 387 GLU A O 1
ATOM 3036 N N . TRP A 1 388 ? 19.573 7.357 -14.504 1.00 93.69 388 TRP A N 1
ATOM 3037 C CA . TRP A 1 388 ? 20.553 8.365 -14.127 1.00 93.69 388 TRP A CA 1
ATOM 3038 C C . TRP A 1 388 ? 21.308 8.837 -15.365 1.00 93.69 388 TRP A C 1
ATOM 3040 O O . TRP A 1 388 ? 21.962 8.035 -16.028 1.00 93.69 388 TRP A O 1
ATOM 3050 N N . SER A 1 389 ? 21.248 10.133 -15.656 1.00 94.81 389 SER A N 1
ATOM 3051 C CA . SER A 1 389 ? 22.041 10.750 -16.715 1.00 94.81 389 SER A CA 1
ATOM 3052 C C . SER A 1 389 ? 23.352 11.268 -16.134 1.00 94.81 389 SER A C 1
ATOM 3054 O O . SER A 1 389 ? 23.355 12.171 -15.297 1.00 94.81 389 SER A O 1
ATOM 3056 N N . THR A 1 390 ? 24.475 10.713 -16.589 1.00 93.56 390 THR A N 1
ATOM 3057 C CA . THR A 1 390 ? 25.814 11.200 -16.223 1.00 93.56 390 THR A CA 1
ATOM 3058 C C . THR A 1 390 ? 26.130 12.556 -16.851 1.00 93.56 390 THR A C 1
ATOM 3060 O O . THR A 1 390 ? 26.884 13.325 -16.266 1.00 93.56 390 THR A O 1
ATOM 3063 N N . GLU A 1 391 ? 25.527 12.883 -17.999 1.00 96.06 391 GLU A N 1
ATOM 3064 C CA . GLU A 1 391 ? 25.715 14.168 -18.684 1.00 96.06 391 GLU A CA 1
ATOM 3065 C C . GLU A 1 391 ? 25.115 15.332 -17.888 1.00 96.06 391 GLU A C 1
ATOM 3067 O O . GLU A 1 391 ? 25.718 16.398 -17.782 1.00 96.06 391 GLU A O 1
ATOM 3072 N N . THR A 1 392 ? 23.932 15.124 -17.308 1.00 96.25 392 THR A N 1
ATOM 3073 C CA . THR A 1 392 ? 23.202 16.167 -16.571 1.00 96.25 392 THR A CA 1
ATOM 3074 C C . THR A 1 392 ? 23.304 16.025 -15.053 1.00 96.25 392 THR A C 1
ATOM 3076 O O . THR A 1 392 ? 22.715 16.839 -14.347 1.00 96.25 392 THR A O 1
ATOM 3079 N N . ASP A 1 393 ? 24.009 14.998 -14.560 1.00 95.06 393 ASP A N 1
ATOM 3080 C CA . ASP A 1 393 ? 24.083 14.584 -13.145 1.00 95.06 393 ASP A CA 1
ATOM 3081 C C . ASP A 1 393 ? 22.702 14.603 -12.460 1.00 95.06 393 ASP A C 1
ATOM 3083 O O . ASP A 1 393 ? 22.517 15.105 -11.351 1.00 95.06 393 ASP A O 1
ATOM 3087 N N . ALA A 1 394 ? 21.692 14.097 -13.172 1.00 95.69 394 ALA A N 1
ATOM 3088 C CA . ALA A 1 394 ? 20.299 14.166 -12.754 1.00 95.69 394 ALA A CA 1
ATOM 3089 C C . ALA A 1 394 ? 19.511 12.934 -13.200 1.00 95.69 394 ALA A C 1
ATOM 3091 O O . ALA A 1 394 ? 19.890 12.214 -14.128 1.00 95.69 394 ALA A O 1
ATOM 3092 N N . VAL A 1 395 ? 18.369 12.723 -12.549 1.00 94.38 395 VAL A N 1
ATOM 3093 C CA . VAL A 1 395 ? 17.405 11.703 -12.960 1.00 94.38 395 VAL A CA 1
ATOM 3094 C C . VAL A 1 395 ? 16.690 12.164 -14.226 1.00 94.38 395 VAL A C 1
ATOM 3096 O O . VAL A 1 395 ? 16.149 13.267 -14.280 1.00 94.38 395 VAL A O 1
ATOM 3099 N N . VAL A 1 396 ? 16.671 11.301 -15.236 1.00 94.69 396 VAL A N 1
ATOM 3100 C CA . VAL A 1 396 ? 15.894 11.467 -16.465 1.00 94.69 396 VAL A CA 1
ATOM 3101 C C . VAL A 1 396 ? 14.803 10.408 -16.514 1.00 94.69 396 VAL A C 1
ATOM 3103 O O . VAL A 1 396 ? 15.012 9.267 -16.113 1.00 94.69 396 VAL A O 1
ATOM 3106 N N . TRP A 1 397 ? 13.617 10.779 -16.982 1.00 92.75 397 TRP A N 1
ATOM 3107 C CA . TRP A 1 397 ? 12.506 9.842 -17.118 1.00 92.75 397 TRP A CA 1
ATOM 3108 C C . TRP A 1 397 ? 12.471 9.284 -18.529 1.00 92.75 397 TRP A C 1
ATOM 3110 O O . TRP A 1 397 ? 12.349 10.036 -19.495 1.00 92.75 397 TRP A O 1
ATOM 3120 N N . VAL A 1 398 ? 12.559 7.963 -18.623 1.00 92.25 398 VAL A N 1
ATOM 3121 C CA . VAL A 1 398 ? 12.437 7.226 -19.873 1.00 92.25 398 VAL A CA 1
ATOM 3122 C C . VAL A 1 398 ? 11.002 6.737 -20.002 1.00 92.25 398 VAL A C 1
ATOM 3124 O O . VAL A 1 398 ? 10.432 6.183 -19.062 1.00 92.25 398 VAL A O 1
ATOM 3127 N N . GLU A 1 399 ? 10.422 6.976 -21.173 1.00 91.31 399 GLU A N 1
ATOM 3128 C CA . GLU A 1 399 ? 9.083 6.537 -21.546 1.00 91.31 399 GLU A CA 1
ATOM 3129 C C . GLU A 1 399 ? 9.172 5.772 -22.863 1.00 91.31 399 GLU A C 1
ATOM 3131 O O . GLU A 1 399 ? 9.588 6.332 -23.878 1.00 91.31 399 GLU A O 1
ATOM 3136 N N . VAL A 1 400 ? 8.828 4.484 -22.836 1.00 90.44 400 VAL A N 1
ATOM 3137 C CA . VAL A 1 400 ? 8.999 3.587 -23.985 1.00 90.44 400 VAL A CA 1
ATOM 3138 C C . VAL A 1 400 ? 7.769 2.686 -24.124 1.00 90.44 400 VAL A C 1
ATOM 3140 O O . VAL A 1 400 ? 7.351 2.083 -23.133 1.00 90.44 400 VAL A O 1
ATOM 3143 N N . PRO A 1 401 ? 7.183 2.566 -25.329 1.00 90.62 401 PRO A N 1
ATOM 3144 C CA . PRO A 1 401 ? 6.221 1.511 -25.617 1.00 90.62 401 PRO A CA 1
ATOM 3145 C C . PRO A 1 401 ? 6.956 0.170 -25.753 1.00 90.62 401 PRO A C 1
ATOM 3147 O O . PRO A 1 401 ? 7.898 0.050 -26.538 1.00 90.62 401 PRO A O 1
ATOM 3150 N N . LEU A 1 402 ? 6.529 -0.842 -25.001 1.00 89.94 402 LEU A N 1
ATOM 3151 C CA . LEU A 1 402 ? 7.061 -2.199 -25.059 1.00 89.94 402 LEU A CA 1
ATOM 3152 C C . LEU A 1 402 ? 6.016 -3.158 -25.624 1.00 89.94 402 LEU A C 1
ATOM 3154 O O . LEU A 1 402 ? 5.013 -3.447 -24.973 1.00 89.94 402 LEU A O 1
ATOM 3158 N N . ALA A 1 403 ? 6.261 -3.661 -26.831 1.00 90.62 403 ALA A N 1
ATOM 3159 C CA . ALA A 1 403 ? 5.437 -4.710 -27.411 1.00 90.62 403 ALA A CA 1
ATOM 3160 C C . ALA A 1 403 ? 5.668 -6.050 -26.677 1.00 90.62 403 ALA A C 1
ATOM 3162 O O . ALA A 1 403 ? 6.815 -6.358 -26.339 1.00 90.62 403 ALA A O 1
ATOM 3163 N N . PRO A 1 404 ? 4.611 -6.846 -26.445 1.00 90.44 404 PRO A N 1
ATOM 3164 C CA . PRO A 1 404 ? 4.719 -8.233 -26.018 1.00 90.44 404 PRO A CA 1
ATOM 3165 C C . PRO A 1 404 ? 5.593 -9.045 -26.975 1.00 90.44 404 PRO A C 1
ATOM 3167 O O . PRO A 1 404 ? 5.498 -8.882 -28.192 1.00 90.44 404 PRO A O 1
ATOM 3170 N N . ASP A 1 405 ? 6.410 -9.944 -26.433 1.00 92.38 405 ASP A N 1
ATOM 3171 C CA . ASP A 1 405 ? 7.344 -10.752 -27.220 1.00 92.38 405 ASP A CA 1
ATOM 3172 C C . ASP A 1 405 ? 7.428 -12.184 -26.685 1.00 92.38 405 ASP A C 1
ATOM 3174 O O . ASP A 1 405 ? 7.836 -12.409 -25.552 1.00 92.38 405 ASP A O 1
ATOM 3178 N N . ALA A 1 406 ? 7.088 -13.169 -27.514 1.00 94.50 406 ALA A N 1
ATOM 3179 C CA . ALA A 1 406 ? 7.084 -14.575 -27.126 1.00 94.50 406 ALA A CA 1
ATOM 3180 C C . ALA A 1 406 ? 8.489 -15.202 -26.991 1.00 94.50 406 ALA A C 1
ATOM 3182 O O . ALA A 1 406 ? 8.611 -16.304 -26.460 1.00 94.50 406 ALA A O 1
ATOM 3183 N N . GLN A 1 407 ? 9.554 -14.541 -27.467 1.00 96.31 407 GLN A N 1
ATOM 3184 C CA . GLN A 1 407 ? 10.888 -15.146 -27.607 1.00 96.31 407 GLN A CA 1
ATOM 3185 C C . GLN A 1 407 ? 11.458 -15.750 -26.318 1.00 96.31 407 GLN A C 1
ATOM 3187 O O . GLN A 1 407 ? 12.209 -16.720 -26.383 1.00 96.31 407 GLN A O 1
ATOM 3192 N N . LEU A 1 408 ? 11.134 -15.172 -25.159 1.00 95.44 408 LEU A N 1
ATOM 3193 C CA . LEU A 1 408 ? 11.677 -15.590 -23.863 1.00 95.44 408 LEU A CA 1
ATOM 3194 C C . LEU A 1 408 ? 10.649 -16.275 -22.961 1.00 95.44 408 LEU A C 1
ATOM 3196 O O . LEU A 1 408 ? 10.916 -16.461 -21.778 1.00 95.44 408 LEU A O 1
ATOM 3200 N N . VAL A 1 409 ? 9.488 -16.651 -23.499 1.00 95.19 409 VAL A N 1
ATOM 3201 C CA . VAL A 1 409 ? 8.417 -17.283 -22.717 1.00 95.19 409 VAL A CA 1
ATOM 3202 C C . VAL A 1 409 ? 8.881 -18.587 -22.069 1.00 95.19 409 VAL A C 1
ATOM 3204 O O . VAL A 1 409 ? 8.614 -18.788 -20.890 1.00 95.19 409 VAL A O 1
ATOM 3207 N N . GLY A 1 410 ? 9.655 -19.408 -22.787 1.00 95.25 410 GLY A N 1
ATOM 3208 C CA . GLY A 1 410 ? 10.136 -20.693 -22.264 1.00 95.25 410 GLY A CA 1
ATOM 3209 C C . GLY A 1 410 ? 11.016 -20.584 -21.011 1.00 95.25 410 GLY A C 1
ATOM 3210 O O . GLY A 1 410 ? 11.098 -21.533 -20.244 1.00 95.25 410 GLY A O 1
ATOM 3211 N N . LEU A 1 411 ? 11.605 -19.411 -20.730 1.00 94.94 411 LEU A N 1
ATOM 3212 C CA . LEU A 1 411 ? 12.378 -19.192 -19.496 1.00 94.94 411 LEU A CA 1
ATOM 3213 C C . LEU A 1 411 ? 11.508 -19.193 -18.226 1.00 94.94 411 LEU A C 1
ATOM 3215 O O . LEU A 1 411 ? 12.044 -19.163 -17.116 1.00 94.94 411 LEU A O 1
ATOM 3219 N N . PHE A 1 412 ? 10.181 -19.179 -18.379 1.00 92.00 412 PHE A N 1
ATOM 3220 C CA . PHE A 1 412 ? 9.206 -19.202 -17.291 1.00 92.00 412 PHE A CA 1
ATOM 3221 C C . PHE A 1 412 ? 8.521 -20.566 -17.113 1.00 92.00 412 PHE A C 1
ATOM 3223 O O . PHE A 1 412 ? 7.657 -20.678 -16.249 1.00 92.00 412 PHE A O 1
ATOM 3230 N N . ASP A 1 413 ? 8.897 -21.599 -17.877 1.00 91.81 413 ASP A N 1
ATOM 3231 C CA . ASP A 1 413 ? 8.260 -22.927 -17.801 1.00 91.81 413 ASP A CA 1
ATOM 3232 C C . ASP A 1 413 ? 8.606 -23.695 -16.500 1.00 91.81 413 ASP A C 1
ATOM 3234 O O . ASP A 1 413 ? 7.974 -24.703 -16.183 1.00 91.81 413 ASP A O 1
ATOM 3238 N N . GLY A 1 414 ? 9.600 -23.220 -15.734 1.00 89.94 414 GLY A N 1
ATOM 3239 C CA . GLY A 1 414 ? 10.069 -23.810 -14.473 1.00 89.94 414 GLY A CA 1
ATOM 3240 C C . GLY A 1 414 ? 9.830 -22.940 -13.230 1.00 89.94 414 GLY A C 1
ATOM 3241 O O . GLY A 1 414 ? 8.863 -22.194 -13.129 1.00 89.94 414 GLY A O 1
ATOM 3242 N N . ASP A 1 415 ? 10.749 -23.012 -12.266 1.00 86.62 415 ASP A N 1
ATOM 3243 C CA . ASP A 1 415 ? 10.721 -22.225 -11.019 1.00 86.62 415 ASP A CA 1
ATOM 3244 C C . ASP A 1 415 ? 11.210 -20.768 -11.187 1.00 86.62 415 ASP A C 1
ATOM 3246 O O . ASP A 1 415 ? 11.337 -20.022 -10.214 1.00 86.62 415 ASP A O 1
ATOM 3250 N N . GLY A 1 416 ? 11.496 -20.355 -12.426 1.00 86.94 416 GLY A N 1
ATOM 3251 C CA . GLY A 1 416 ? 12.067 -19.052 -12.764 1.00 86.94 416 GLY A CA 1
ATOM 3252 C C . GLY A 1 416 ? 13.595 -18.972 -12.657 1.00 86.94 416 GLY A C 1
ATOM 3253 O O . GLY A 1 416 ? 14.158 -17.913 -12.947 1.00 86.94 416 GLY A O 1
ATOM 3254 N N . GLY A 1 417 ? 14.285 -20.061 -12.297 1.00 92.44 417 GLY A N 1
ATOM 3255 C CA . GLY A 1 417 ? 15.746 -20.112 -12.213 1.00 92.44 417 GLY A CA 1
ATOM 3256 C C . GLY A 1 417 ? 16.440 -19.761 -13.532 1.00 92.44 417 GLY A C 1
ATOM 3257 O O . GLY A 1 417 ? 17.402 -18.994 -13.538 1.00 92.44 417 GLY A O 1
ATOM 3258 N N . GLU A 1 418 ? 15.906 -20.223 -14.665 1.00 93.81 418 GLU A N 1
ATOM 3259 C CA . GLU A 1 418 ? 16.451 -19.910 -15.994 1.00 93.81 418 GLU A CA 1
ATOM 3260 C C . GLU A 1 418 ? 16.316 -18.424 -16.354 1.00 93.81 418 GLU A C 1
ATOM 3262 O O . GLU A 1 418 ? 17.251 -17.817 -16.884 1.00 93.81 418 GLU A O 1
ATOM 3267 N N . ALA A 1 419 ? 15.171 -17.808 -16.037 1.00 92.38 419 ALA A N 1
ATOM 3268 C CA . ALA A 1 419 ? 14.965 -16.374 -16.220 1.00 92.38 419 ALA A CA 1
ATOM 3269 C C . ALA A 1 419 ? 15.930 -15.553 -15.347 1.00 92.38 419 ALA A C 1
ATOM 3271 O O . ALA A 1 419 ? 16.479 -14.546 -15.808 1.00 92.38 419 ALA A O 1
ATOM 3272 N N . LEU A 1 420 ? 16.182 -16.000 -14.111 1.00 90.81 420 LEU A N 1
ATOM 3273 C CA . LEU A 1 420 ? 17.164 -15.380 -13.225 1.00 90.81 420 LEU A CA 1
ATOM 3274 C C . LEU A 1 420 ? 18.585 -15.514 -13.784 1.00 90.81 420 LEU A C 1
ATOM 3276 O O . LEU A 1 420 ? 19.283 -14.510 -13.890 1.00 90.81 420 LEU A O 1
ATOM 3280 N N . GLU A 1 421 ? 18.999 -16.706 -14.215 1.00 92.50 421 GLU A N 1
ATOM 3281 C CA . GLU A 1 421 ? 20.320 -16.929 -14.814 1.00 92.50 421 GLU A CA 1
ATOM 3282 C C . GLU A 1 421 ? 20.513 -16.097 -16.094 1.00 92.50 421 GLU A C 1
ATOM 3284 O O . GLU A 1 421 ? 21.571 -15.498 -16.323 1.00 92.50 421 GLU A O 1
ATOM 3289 N N . TRP A 1 422 ? 19.479 -16.015 -16.936 1.00 93.94 422 TRP A N 1
ATOM 3290 C CA . TRP A 1 422 ? 19.461 -15.154 -18.119 1.00 93.94 422 TRP A CA 1
ATOM 3291 C C . TRP A 1 422 ? 19.686 -13.683 -17.751 1.00 93.94 422 TRP A C 1
ATOM 3293 O O . TRP A 1 422 ? 20.437 -12.991 -18.448 1.00 93.94 422 TRP A O 1
ATOM 3303 N N . LEU A 1 423 ? 19.061 -13.211 -16.664 1.00 90.19 423 LEU A N 1
ATOM 3304 C CA . LEU A 1 423 ? 19.193 -11.836 -16.188 1.00 90.19 423 LEU A CA 1
ATOM 3305 C C . LEU A 1 423 ? 20.590 -11.590 -15.617 1.00 90.19 423 LEU A C 1
ATOM 3307 O O . LEU A 1 423 ? 21.225 -10.606 -15.987 1.00 90.19 423 LEU A O 1
ATOM 3311 N N . THR A 1 424 ? 21.100 -12.508 -14.792 1.00 88.94 424 THR A N 1
ATOM 3312 C CA . THR A 1 424 ? 22.444 -12.436 -14.205 1.00 88.94 424 THR A CA 1
ATOM 3313 C C . THR A 1 424 ? 23.526 -12.365 -15.279 1.00 88.94 424 THR A C 1
ATOM 3315 O O . THR A 1 424 ? 24.419 -11.533 -15.180 1.00 88.94 424 THR A O 1
ATOM 3318 N N . ARG A 1 425 ? 23.434 -13.157 -16.357 1.00 90.00 425 ARG A N 1
ATOM 3319 C CA . ARG A 1 425 ? 24.407 -13.109 -17.469 1.00 90.00 425 ARG A CA 1
ATOM 3320 C C . ARG A 1 425 ? 24.415 -11.783 -18.235 1.00 90.00 425 ARG A C 1
ATOM 3322 O O . ARG A 1 425 ? 25.401 -11.475 -18.899 1.00 90.00 425 ARG A O 1
ATOM 3329 N N . ARG A 1 426 ? 23.317 -11.024 -18.189 1.00 87.19 426 ARG A N 1
ATOM 3330 C CA . ARG A 1 426 ? 23.178 -9.713 -18.843 1.00 87.19 426 ARG A CA 1
ATOM 3331 C C . ARG A 1 426 ? 23.390 -8.537 -17.903 1.00 87.19 426 ARG A C 1
ATOM 3333 O O . ARG A 1 426 ? 23.402 -7.403 -18.379 1.00 87.19 426 ARG A O 1
ATOM 3340 N N . ASP A 1 427 ? 23.541 -8.785 -16.607 1.00 82.19 427 ASP A N 1
ATOM 3341 C CA . ASP A 1 427 ? 23.914 -7.741 -15.670 1.00 82.19 427 ASP A CA 1
ATOM 3342 C C . ASP A 1 427 ? 25.339 -7.273 -16.022 1.00 82.19 427 ASP A C 1
ATOM 3344 O O . ASP A 1 427 ? 26.282 -8.066 -15.925 1.00 82.19 427 ASP A O 1
ATOM 3348 N N . PRO A 1 428 ? 25.531 -6.006 -16.440 1.00 76.75 428 PRO A N 1
ATOM 3349 C CA . PRO A 1 428 ? 26.852 -5.483 -16.783 1.00 76.75 428 PRO A CA 1
ATOM 3350 C C . PRO A 1 428 ? 27.850 -5.573 -15.618 1.00 76.75 428 PRO A C 1
ATOM 3352 O O . PRO A 1 428 ? 29.054 -5.472 -15.844 1.00 76.75 428 PRO A O 1
ATOM 3355 N N . MET A 1 429 ? 27.373 -5.787 -14.387 1.00 74.88 429 MET A N 1
ATOM 3356 C CA . MET A 1 429 ? 28.199 -5.951 -13.195 1.00 74.88 429 MET A CA 1
ATOM 3357 C C . MET A 1 429 ? 28.592 -7.408 -12.893 1.00 74.88 429 MET A C 1
ATOM 3359 O O . MET A 1 429 ? 29.489 -7.621 -12.078 1.00 74.88 429 MET A O 1
ATOM 3363 N N . ALA A 1 430 ? 27.969 -8.413 -13.523 1.00 72.75 430 ALA A N 1
ATOM 3364 C CA . ALA A 1 430 ? 28.220 -9.826 -13.215 1.00 72.75 430 ALA A CA 1
ATOM 3365 C C . ALA A 1 430 ? 29.609 -10.323 -13.662 1.00 72.75 430 ALA A C 1
ATOM 3367 O O . ALA A 1 430 ? 30.133 -11.283 -13.101 1.00 72.75 430 ALA A O 1
ATOM 3368 N N . GLY A 1 431 ? 30.247 -9.657 -14.628 1.00 70.06 431 GLY A N 1
ATOM 3369 C CA . GLY A 1 431 ? 31.579 -10.014 -15.138 1.00 70.06 431 GLY A CA 1
ATOM 3370 C C . GLY A 1 431 ? 32.754 -9.565 -14.259 1.00 70.06 431 GLY A C 1
ATOM 3371 O O . GLY A 1 431 ? 33.776 -9.169 -14.805 1.00 70.06 431 GLY A O 1
ATOM 3372 N N . GLY A 1 432 ? 32.600 -9.550 -12.931 1.00 55.78 432 GLY A N 1
ATOM 3373 C CA . GLY A 1 432 ? 33.497 -8.879 -11.984 1.00 55.78 432 GLY A CA 1
ATOM 3374 C C . GLY A 1 432 ? 35.004 -9.010 -12.260 1.00 55.78 432 GLY A C 1
ATOM 3375 O O . GLY A 1 432 ? 35.520 -10.094 -12.512 1.00 55.78 432 GLY A O 1
ATOM 3376 N N . GLY A 1 433 ? 35.737 -7.901 -12.118 1.00 43.53 433 GLY A N 1
ATOM 3377 C CA . GLY A 1 433 ? 37.196 -7.944 -12.045 1.00 43.53 433 GLY A CA 1
ATOM 3378 C C . GLY A 1 433 ? 37.881 -6.579 -12.015 1.00 43.53 433 GLY A C 1
ATOM 3379 O O . GLY A 1 433 ? 38.089 -5.977 -13.058 1.00 43.53 433 GLY A O 1
ATOM 3380 N N . SER A 1 434 ? 38.328 -6.176 -10.820 1.00 40.09 434 SER A N 1
ATOM 3381 C CA . SER A 1 434 ? 39.300 -5.107 -10.521 1.00 40.09 434 SER A CA 1
ATOM 3382 C C . SER A 1 434 ? 38.812 -3.651 -10.573 1.00 40.09 434 SER A C 1
ATOM 3384 O O . SER A 1 434 ? 38.697 -3.035 -11.628 1.00 40.09 434 SER A O 1
ATOM 3386 N N . GLY A 1 435 ? 38.653 -3.074 -9.378 1.00 45.22 435 GLY A N 1
ATOM 3387 C CA . GLY A 1 435 ? 38.539 -1.641 -9.124 1.00 45.22 435 GLY A CA 1
ATOM 3388 C C . GLY A 1 435 ? 39.550 -0.793 -9.895 1.00 45.22 435 GLY A C 1
ATOM 3389 O O . GLY A 1 435 ? 40.724 -0.716 -9.545 1.00 45.22 435 GLY A O 1
ATOM 3390 N N . GLY A 1 436 ? 39.053 -0.108 -10.913 1.00 39.12 436 GLY A N 1
ATOM 3391 C CA . GLY A 1 436 ? 39.699 1.047 -11.504 1.00 39.12 436 GLY A CA 1
ATOM 3392 C C . GLY A 1 436 ? 38.683 2.173 -11.526 1.00 39.12 436 GLY A C 1
ATOM 3393 O O . GLY A 1 436 ? 37.605 2.000 -12.090 1.00 39.12 436 GLY A O 1
ATOM 3394 N N . ASP A 1 437 ? 39.034 3.316 -10.943 1.00 43.69 437 ASP A N 1
ATOM 3395 C CA . ASP A 1 437 ? 38.345 4.610 -11.059 1.00 43.69 437 ASP A CA 1
ATOM 3396 C C . ASP A 1 437 ? 38.373 5.150 -12.512 1.00 43.69 437 ASP A C 1
ATOM 3398 O O . ASP A 1 437 ? 38.644 6.320 -12.780 1.00 43.69 437 ASP A O 1
ATOM 3402 N N . GLY A 1 438 ? 38.138 4.280 -13.493 1.00 40.34 438 GLY A N 1
ATOM 3403 C CA . GLY A 1 438 ? 38.024 4.609 -14.899 1.00 40.34 438 GLY A CA 1
ATOM 3404 C C . GLY A 1 438 ? 36.588 4.991 -15.196 1.00 40.34 438 GLY A C 1
ATOM 3405 O O . GLY A 1 438 ? 35.732 4.122 -15.345 1.00 40.34 438 GLY A O 1
ATOM 3406 N N . ALA A 1 439 ? 36.336 6.296 -15.281 1.00 42.75 439 ALA A N 1
ATOM 3407 C CA . ALA A 1 439 ? 35.117 6.874 -15.825 1.00 42.75 439 ALA A CA 1
ATOM 3408 C C . ALA A 1 439 ? 34.616 6.056 -17.030 1.00 42.75 439 ALA A C 1
ATOM 3410 O O . ALA A 1 439 ? 35.269 5.983 -18.075 1.00 42.75 439 ALA A O 1
ATOM 3411 N N . SER A 1 440 ? 33.461 5.413 -16.861 1.00 41.09 440 SER A N 1
ATOM 3412 C CA . SER A 1 440 ? 32.821 4.615 -17.892 1.00 41.09 440 SER A CA 1
ATOM 3413 C C . SER A 1 440 ? 32.375 5.532 -19.029 1.00 41.09 440 SER A C 1
ATOM 3415 O O . SER A 1 440 ? 31.358 6.221 -18.975 1.00 41.09 440 SER A O 1
ATOM 3417 N N . SER A 1 441 ? 33.154 5.521 -20.106 1.00 37.44 441 SER A N 1
ATOM 3418 C CA . SER A 1 441 ? 32.699 5.947 -21.420 1.00 37.44 441 SER A CA 1
ATOM 3419 C C . SER A 1 441 ? 31.657 4.939 -21.901 1.00 37.44 441 SER A C 1
ATOM 3421 O O . SER A 1 441 ? 31.949 3.962 -22.587 1.00 37.44 441 SER A O 1
ATOM 3423 N N . HIS A 1 442 ? 30.401 5.148 -21.510 1.00 43.22 442 HIS A N 1
ATOM 3424 C CA . HIS A 1 442 ? 29.288 4.550 -22.230 1.00 43.22 442 HIS A CA 1
ATOM 3425 C C . HIS A 1 442 ? 29.263 5.157 -23.631 1.00 43.22 442 HIS A C 1
ATOM 3427 O O . HIS A 1 442 ? 28.795 6.268 -23.874 1.00 43.22 442 HIS A O 1
ATOM 3433 N N . SER A 1 443 ? 29.871 4.398 -24.541 1.00 35.84 443 SER A N 1
ATOM 3434 C CA . SER A 1 443 ? 29.719 4.485 -25.981 1.00 35.84 443 SER A CA 1
ATOM 3435 C C . SER A 1 443 ? 28.263 4.779 -26.331 1.00 35.84 443 SER A C 1
ATOM 3437 O O . SER A 1 443 ? 27.366 3.999 -26.010 1.00 35.84 443 SER A O 1
ATOM 3439 N N . ARG A 1 444 ? 28.068 5.907 -27.020 1.00 37.50 444 ARG A N 1
ATOM 3440 C CA . ARG A 1 444 ? 26.855 6.292 -27.741 1.00 37.50 444 ARG A CA 1
ATOM 3441 C C . ARG A 1 444 ? 26.223 5.074 -28.422 1.00 37.50 444 ARG A C 1
ATOM 3443 O O . ARG A 1 444 ? 26.647 4.677 -29.505 1.00 37.50 444 ARG A O 1
ATOM 3450 N N . ALA A 1 445 ? 25.149 4.548 -27.841 1.00 36.44 445 ALA A N 1
ATOM 3451 C CA . ALA A 1 445 ? 24.110 3.922 -28.637 1.00 36.44 445 ALA A CA 1
ATOM 3452 C C . ALA A 1 445 ? 23.450 5.055 -29.430 1.00 36.44 445 ALA A C 1
ATOM 3454 O O . ALA A 1 445 ? 22.600 5.790 -28.932 1.00 36.44 445 ALA A O 1
ATOM 3455 N N . SER A 1 446 ? 23.952 5.248 -30.648 1.00 33.91 446 SER A N 1
ATOM 3456 C CA . SER A 1 446 ? 23.309 6.038 -31.685 1.00 33.91 446 SER A CA 1
ATOM 3457 C C . SER A 1 446 ? 21.854 5.593 -31.801 1.00 33.91 446 SER A C 1
ATOM 3459 O O . SER A 1 446 ? 21.567 4.459 -32.186 1.00 33.91 446 SER A O 1
ATOM 3461 N N . THR A 1 447 ? 20.937 6.497 -31.481 1.00 36.88 447 THR A N 1
ATOM 3462 C CA . THR A 1 447 ? 19.548 6.464 -31.926 1.00 36.88 447 THR A CA 1
ATOM 3463 C C . THR A 1 447 ? 19.534 6.575 -33.452 1.00 36.88 447 THR A C 1
ATOM 3465 O O . THR A 1 447 ? 19.412 7.652 -34.024 1.00 36.88 447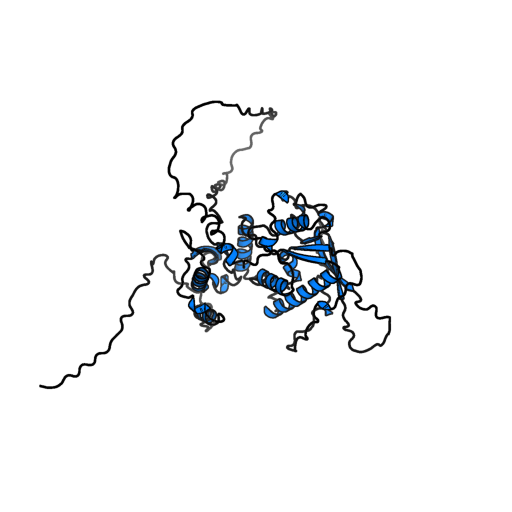 THR A O 1
ATOM 3468 N N . GLY A 1 448 ? 19.744 5.448 -34.126 1.00 36.91 448 GLY A N 1
ATOM 3469 C CA . GLY A 1 448 ? 19.791 5.371 -35.581 1.00 36.91 448 GLY A CA 1
ATOM 3470 C C . GLY A 1 448 ? 20.233 3.989 -36.029 1.00 36.91 448 GLY A C 1
ATOM 3471 O O . GLY A 1 448 ? 21.393 3.793 -36.375 1.00 36.91 448 GLY A O 1
ATOM 3472 N N . GLY A 1 449 ? 19.320 3.025 -35.973 1.00 31.73 449 GLY A N 1
ATOM 3473 C CA . GLY A 1 449 ? 19.569 1.665 -36.429 1.00 31.73 449 GLY A CA 1
ATOM 3474 C C . GLY A 1 449 ? 18.328 0.806 -36.271 1.00 31.73 449 GLY A C 1
ATOM 3475 O O . GLY A 1 449 ? 18.160 0.145 -35.251 1.00 31.73 449 GLY A O 1
ATOM 3476 N N . GLU A 1 450 ? 17.462 0.818 -37.284 1.00 43.31 450 GLU A N 1
ATOM 3477 C CA . GLU A 1 450 ? 16.514 -0.269 -37.525 1.00 43.31 450 GLU A CA 1
ATOM 3478 C C . GLU A 1 450 ? 17.310 -1.578 -37.653 1.00 43.31 450 GLU A C 1
ATOM 3480 O O . GLU A 1 450 ? 17.947 -1.869 -38.667 1.00 43.31 450 GLU A O 1
ATOM 3485 N N . GLY A 1 451 ? 17.332 -2.343 -36.565 1.00 34.41 451 GLY A N 1
ATOM 3486 C CA . GLY A 1 451 ? 17.979 -3.642 -36.478 1.00 34.41 451 GLY A CA 1
ATOM 3487 C C . GLY A 1 451 ? 17.111 -4.717 -37.114 1.00 34.41 451 GLY A C 1
ATOM 3488 O O . GLY A 1 451 ? 16.253 -5.302 -36.462 1.00 34.41 451 GLY A O 1
ATOM 3489 N N . ARG A 1 452 ? 17.387 -4.979 -38.392 1.00 37.66 452 ARG A N 1
ATOM 3490 C CA . ARG A 1 452 ? 17.130 -6.231 -39.117 1.00 37.66 452 ARG A CA 1
ATOM 3491 C C . ARG A 1 452 ? 17.424 -7.451 -38.220 1.00 37.66 452 ARG A C 1
ATOM 3493 O O . ARG A 1 452 ? 18.569 -7.880 -38.113 1.00 37.66 452 ARG A O 1
ATOM 3500 N N . TYR A 1 453 ? 16.395 -8.048 -37.625 1.00 37.69 453 TYR A N 1
ATOM 3501 C CA . TYR A 1 453 ? 16.441 -9.443 -37.183 1.00 37.69 453 TYR A CA 1
ATOM 3502 C C . TYR A 1 453 ? 15.979 -10.314 -38.351 1.00 37.69 453 TYR A C 1
ATOM 3504 O O . TYR A 1 453 ? 14.791 -10.428 -38.631 1.00 37.69 453 TYR A O 1
ATOM 3512 N N . GLY A 1 454 ? 16.938 -10.868 -39.089 1.00 39.09 454 GLY A N 1
ATOM 3513 C CA . GLY A 1 454 ? 16.660 -11.775 -40.197 1.00 39.09 454 GLY A CA 1
ATOM 3514 C C . GLY A 1 454 ? 17.904 -12.070 -41.020 1.00 39.09 454 GLY A C 1
ATOM 3515 O O . GLY A 1 454 ? 18.128 -11.423 -42.043 1.00 39.09 454 GLY A O 1
ATOM 3516 N N . ARG A 1 455 ? 18.710 -13.051 -40.591 1.00 35.19 455 ARG A N 1
ATOM 3517 C CA . ARG A 1 455 ? 19.586 -13.789 -41.509 1.00 35.19 455 ARG A CA 1
ATOM 3518 C C . ARG A 1 455 ? 19.974 -15.172 -40.982 1.00 35.19 455 ARG A C 1
ATOM 3520 O O . ARG A 1 455 ? 20.774 -15.299 -40.068 1.00 35.19 455 ARG A O 1
ATOM 3527 N N . GLU A 1 456 ? 19.342 -16.159 -41.610 1.00 34.59 456 GLU A N 1
ATOM 3528 C CA . GLU A 1 456 ? 19.890 -17.434 -42.093 1.00 34.59 456 GLU A CA 1
ATOM 3529 C C . GLU A 1 456 ? 20.866 -18.218 -41.202 1.00 34.59 456 GLU A C 1
ATOM 3531 O O . GLU A 1 456 ? 22.078 -18.022 -41.234 1.00 34.59 456 GLU A O 1
ATOM 3536 N N . MET A 1 457 ? 20.324 -19.255 -40.560 1.00 34.88 457 MET A N 1
ATOM 3537 C CA . MET A 1 457 ? 21.002 -20.544 -40.409 1.00 34.88 457 MET A CA 1
ATOM 3538 C C . MET A 1 457 ? 20.765 -21.351 -41.699 1.00 34.88 457 MET A C 1
ATOM 3540 O O . MET A 1 457 ? 19.726 -21.994 -41.837 1.00 34.88 457 MET A O 1
ATOM 3544 N N . GLN A 1 458 ? 21.689 -21.305 -42.664 1.00 36.75 458 GLN A N 1
ATOM 3545 C CA . GLN A 1 458 ? 21.759 -22.335 -43.708 1.00 36.75 458 GLN A CA 1
ATOM 3546 C C . GLN A 1 458 ? 22.661 -23.468 -43.215 1.00 36.75 458 GLN A C 1
ATOM 3548 O O . GLN A 1 458 ? 23.827 -23.258 -42.882 1.00 36.75 458 GLN A O 1
ATOM 3553 N N . GLY A 1 459 ? 22.081 -24.666 -43.143 1.00 35.00 459 GLY A N 1
ATOM 3554 C CA . GLY A 1 459 ? 22.758 -25.895 -42.757 1.00 35.00 459 GLY A CA 1
ATOM 3555 C C . GLY A 1 459 ? 23.805 -26.320 -43.784 1.00 35.00 459 GLY A C 1
ATOM 3556 O O . GLY A 1 459 ? 23.516 -26.454 -44.971 1.00 35.00 459 GLY A O 1
ATOM 3557 N N . GLY A 1 460 ? 25.021 -26.573 -43.304 1.00 31.12 460 GLY A N 1
ATOM 3558 C CA . GLY A 1 460 ? 26.051 -27.276 -44.057 1.00 31.12 460 GLY A CA 1
ATOM 3559 C C . GLY A 1 460 ? 25.773 -28.777 -44.043 1.00 31.12 460 GLY A C 1
ATOM 3560 O O . GLY A 1 460 ? 26.027 -29.446 -43.045 1.00 31.12 460 GLY A O 1
ATOM 3561 N N . ALA A 1 461 ? 25.263 -29.304 -45.155 1.00 36.16 461 ALA A N 1
ATOM 3562 C CA . ALA A 1 461 ? 25.298 -30.729 -45.447 1.00 36.16 461 ALA A CA 1
ATOM 3563 C C . ALA A 1 461 ? 26.683 -31.077 -46.014 1.00 36.16 461 ALA A C 1
ATOM 3565 O O . ALA A 1 461 ? 27.053 -30.640 -47.104 1.00 36.16 461 ALA A O 1
ATOM 3566 N N . GLY A 1 462 ? 27.458 -31.848 -45.250 1.00 36.16 462 GLY A N 1
ATOM 3567 C CA . GLY A 1 462 ? 28.686 -32.477 -45.721 1.00 36.16 462 GLY A CA 1
ATOM 3568 C C . GLY A 1 462 ? 28.362 -33.601 -46.704 1.00 36.16 462 GLY A C 1
ATOM 3569 O O . GLY A 1 462 ? 27.664 -34.550 -46.356 1.00 36.16 462 GLY A O 1
ATOM 3570 N N . GLY A 1 463 ? 28.873 -33.483 -47.928 1.00 34.97 463 GLY A N 1
ATOM 3571 C CA . GLY A 1 463 ? 28.836 -34.519 -48.955 1.00 34.97 463 GLY A CA 1
ATOM 3572 C C . GLY A 1 463 ? 30.243 -34.755 -49.491 1.00 34.97 463 GLY A C 1
ATOM 3573 O O . GLY A 1 463 ? 30.732 -34.011 -50.334 1.00 34.97 463 GLY A O 1
ATOM 3574 N N . GLU A 1 464 ? 30.895 -35.778 -48.953 1.00 40.69 464 GLU A N 1
ATOM 3575 C CA . GLU A 1 464 ? 32.197 -36.299 -49.357 1.00 40.69 464 GLU A CA 1
ATOM 3576 C C . GLU A 1 464 ? 32.054 -37.052 -50.695 1.00 40.69 464 GLU A C 1
ATOM 3578 O O . GLU A 1 464 ? 31.352 -38.060 -50.771 1.00 40.69 464 GLU A O 1
ATOM 3583 N N . VAL A 1 465 ? 32.709 -36.586 -51.766 1.00 41.94 465 VAL A N 1
ATOM 3584 C CA . VAL A 1 465 ? 32.813 -37.331 -53.034 1.00 41.94 465 VAL A CA 1
ATOM 3585 C C . VAL A 1 465 ? 34.265 -37.736 -53.252 1.00 41.94 465 VAL A C 1
ATOM 3587 O O . VAL A 1 465 ? 35.130 -36.926 -53.580 1.00 41.94 465 VAL A O 1
ATOM 3590 N N . ARG A 1 466 ? 34.513 -39.035 -53.064 1.00 39.66 466 ARG A N 1
ATOM 3591 C CA . ARG A 1 466 ? 35.745 -39.731 -53.435 1.00 39.66 466 ARG A CA 1
ATOM 3592 C C . ARG A 1 466 ? 35.919 -39.718 -54.953 1.00 39.66 466 ARG A C 1
ATOM 3594 O O . ARG A 1 466 ? 35.104 -40.285 -55.676 1.00 39.66 466 ARG A O 1
ATOM 3601 N N . GLY A 1 467 ? 37.034 -39.161 -55.415 1.00 34.25 467 GLY A N 1
ATOM 3602 C CA . GLY A 1 467 ? 37.561 -39.436 -56.746 1.00 34.25 467 GLY A CA 1
ATOM 3603 C C . GLY A 1 467 ? 38.075 -40.875 -56.830 1.00 34.25 467 GLY A C 1
ATOM 3604 O O . GLY A 1 467 ? 38.805 -41.336 -55.949 1.00 34.25 467 GLY A O 1
ATOM 3605 N N . ARG A 1 468 ? 37.700 -41.585 -57.898 1.00 42.03 468 ARG A N 1
ATOM 3606 C CA . ARG A 1 468 ? 38.345 -42.831 -58.313 1.00 42.03 468 ARG A CA 1
ATOM 3607 C C . ARG A 1 468 ? 38.831 -42.683 -59.748 1.00 42.03 468 ARG A C 1
ATOM 3609 O O . ARG A 1 468 ? 38.131 -42.163 -60.606 1.00 42.03 468 ARG A O 1
ATOM 3616 N N . ILE A 1 469 ? 40.058 -43.146 -59.902 1.00 35.34 469 ILE A N 1
ATOM 3617 C CA . ILE A 1 469 ? 40.888 -43.281 -61.090 1.00 35.34 469 ILE A CA 1
ATOM 3618 C C . ILE A 1 469 ? 40.149 -44.028 -62.209 1.00 35.34 469 ILE A C 1
ATOM 3620 O O . ILE A 1 469 ? 39.465 -45.019 -61.935 1.00 35.34 469 ILE A O 1
ATOM 3624 N N . GLY A 1 470 ? 40.368 -43.567 -63.440 1.00 48.06 470 GLY A N 1
ATOM 3625 C CA . GLY A 1 470 ? 39.988 -44.181 -64.711 1.00 48.06 470 GLY A CA 1
ATOM 3626 C C . GLY A 1 470 ? 40.468 -43.306 -65.852 1.00 48.06 470 GLY A C 1
ATOM 3627 O O . GLY A 1 470 ? 39.780 -42.294 -66.094 1.00 48.06 470 GLY A O 1
#

Foldseek 3Di:
DDDDPDDDDDDPDDDCVLPVPPPPVDDDPDDDDLVPQDAPDDPVAFAEEEEAPVQCCCQLFPFDDPVVCPDDPVVRLVSSLSRVVLVVSQCVNQRYAYAYEQFQADQDPVNVVVVVVVLQVLLLVLDDRDDFCPSVSNQVSCVVVVHQYFADHNDGSLLVSQLVQLVVHLRHAYEDLDLQNLQEDSNPPQQVRYFPDKDWDWDDSDPPPDPPPDDDDPPPDGRTHIDTHTDPDSHRDPPDHHDYSVPRDDDRPSRRDPPPSQNSLQPLPPPPPPVVVVVPPDDDDDDDDDDDDDDDDDDDDDDDDDDDDDDDDDDDDDDPDDPDPPPDDPDDPDPPRPASEDEARRRSCCQPQNGLSVLLLLVVLQVCVVSVGQVDDVRWHWYWYWHQDPVVRGIDIDIDTRHRDNPCNVCPVDPNVSVVVVSLVSRPCNVDDDDDPDDDPPPDPPPDDPDDPDDDPDDDDDDDDDDDDD